Protein AF-0000000083865603 (afdb_homodimer)

Nearest PDB structures (foldseek):
  3p1j-assembly1_D  TM=8.565E-01  e=4.456E-15  Homo sapiens
  3p1j-assembly1_A  TM=8.647E-01  e=1.816E-14  Homo sapiens
  3zjc-assembly3_E  TM=8.086E-01  e=8.485E-15  Homo sapiens
  2xtp-assembly1_A  TM=7.903E-01  e=6.713E-15  Homo sapiens
  2xto-assembly2_B  TM=8.150E-01  e=1.137E-14  Homo sapiens

Structure (mmCIF, N/CA/C/O backbone):
data_AF-0000000083865603-model_v1
#
loop_
_entity.id
_entity.type
_entity.pdbx_description
1 polymer 'AIG1-type G domain-containing protein'
#
loop_
_atom_site.group_PDB
_atom_site.id
_atom_site.type_symbol
_atom_site.label_atom_id
_atom_site.label_alt_id
_atom_site.label_comp_id
_atom_site.label_asym_id
_atom_site.label_entity_id
_atom_site.label_seq_id
_atom_site.pdbx_PDB_ins_code
_atom_site.Cartn_x
_atom_site.Cartn_y
_atom_site.Cartn_z
_atom_site.occupancy
_atom_site.B_iso_or_equiv
_atom_site.auth_seq_id
_atom_site.auth_comp_id
_atom_site.auth_asym_id
_atom_site.auth_atom_id
_atom_site.pdbx_PDB_model_num
ATOM 1 N N . MET A 1 1 ? -3.162 -30.891 -58.562 1 33.69 1 MET A N 1
ATOM 2 C CA . MET A 1 1 ? -2.223 -29.781 -58.625 1 33.69 1 MET A CA 1
ATOM 3 C C . MET A 1 1 ? -2.314 -28.922 -57.375 1 33.69 1 MET A C 1
ATOM 5 O O . MET A 1 1 ? -1.356 -28.234 -57.031 1 33.69 1 MET A O 1
ATOM 9 N N . LEU A 1 2 ? -3.521 -29.047 -56.719 1 45.06 2 LEU A N 1
ATOM 10 C CA . LEU A 1 2 ? -3.76 -28.141 -55.594 1 45.06 2 LEU A CA 1
ATOM 11 C C . LEU A 1 2 ? -3.08 -28.672 -54.344 1 45.06 2 LEU A C 1
ATOM 13 O O . LEU A 1 2 ? -2.811 -27.906 -53.406 1 45.06 2 LEU A O 1
ATOM 17 N N . THR A 1 3 ? -2.799 -29.984 -54.281 1 49.28 3 THR A N 1
ATOM 18 C CA . THR A 1 3 ? -2.229 -30.578 -53.062 1 49.28 3 THR A CA 1
ATOM 19 C C . THR A 1 3 ? -0.75 -30.219 -52.938 1 49.28 3 THR A C 1
ATOM 21 O O . THR A 1 3 ? -0.212 -30.172 -51.844 1 49.28 3 THR A O 1
ATOM 24 N N . LEU A 1 4 ? -0.06 -30.016 -54.094 1 46.91 4 LEU A N 1
ATOM 25 C CA . LEU A 1 4 ? 1.381 -29.781 -54.062 1 46.91 4 LEU A CA 1
ATOM 26 C C . LEU A 1 4 ? 1.694 -28.344 -53.625 1 46.91 4 LEU A C 1
ATOM 28 O O . LEU A 1 4 ? 2.785 -28.078 -53.125 1 46.91 4 LEU A O 1
ATOM 32 N N . LEU A 1 5 ? 0.706 -27.453 -53.875 1 44.88 5 LEU A N 1
ATOM 33 C CA . LEU A 1 5 ? 0.995 -26.062 -53.531 1 44.88 5 LEU A CA 1
ATOM 34 C C . LEU A 1 5 ? 0.966 -25.859 -52.031 1 44.88 5 LEU A C 1
ATOM 36 O O . LEU A 1 5 ? 1.628 -24.953 -51.5 1 44.88 5 LEU A O 1
ATOM 40 N N . CYS A 1 6 ? 0.167 -26.828 -51.375 1 48.22 6 CYS A N 1
ATOM 41 C CA . CYS A 1 6 ? -0.033 -26.578 -49.969 1 48.22 6 CYS A CA 1
ATOM 42 C C . CYS A 1 6 ? 1.195 -27 -49.15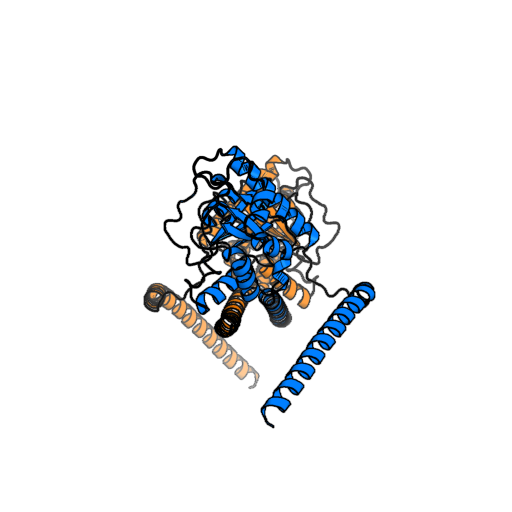6 1 48.22 6 CYS A C 1
ATOM 44 O O . CYS A 1 6 ? 1.449 -26.453 -48.094 1 48.22 6 CYS A O 1
ATOM 46 N N . MET A 1 7 ? 2.064 -27.891 -49.719 1 47.41 7 MET A N 1
ATOM 47 C CA . MET A 1 7 ? 3.217 -28.359 -48.969 1 47.41 7 MET A CA 1
ATOM 48 C C . MET A 1 7 ? 4.352 -27.344 -49.031 1 47.41 7 MET A C 1
ATOM 50 O O . MET A 1 7 ? 5.176 -27.281 -48.094 1 47.41 7 MET A O 1
ATOM 54 N N . SER A 1 8 ? 4.41 -26.578 -50.188 1 51.94 8 SER A N 1
ATOM 55 C CA . SER A 1 8 ? 5.516 -25.641 -50.312 1 51.94 8 SER A CA 1
ATOM 56 C C . SER A 1 8 ? 5.312 -24.422 -49.406 1 51.94 8 SER A C 1
ATOM 58 O O . SER A 1 8 ? 6.277 -23.875 -48.875 1 51.94 8 SER A O 1
ATOM 60 N N . CYS A 1 9 ? 4.02 -24.094 -49.156 1 51.34 9 CYS A N 1
ATOM 61 C CA . CYS A 1 9 ? 3.764 -22.938 -48.312 1 51.34 9 CYS A CA 1
ATOM 62 C C . CYS A 1 9 ? 4.051 -23.25 -46.875 1 51.34 9 CYS A C 1
ATOM 64 O O . CYS A 1 9 ? 4.492 -22.375 -46.125 1 51.34 9 CYS A O 1
ATOM 66 N N . VAL A 1 10 ? 3.908 -24.578 -46.5 1 53.44 10 VAL A N 1
ATOM 67 C CA . VAL A 1 10 ? 4.152 -24.969 -45.125 1 53.44 10 VAL A CA 1
ATOM 68 C C . VAL A 1 10 ? 5.656 -24.984 -44.844 1 53.44 10 VAL A C 1
ATOM 70 O O . VAL A 1 10 ? 6.102 -24.547 -43.781 1 53.44 10 VAL A O 1
ATOM 73 N N . SER A 1 11 ? 6.465 -25.328 -45.812 1 55.25 11 SER A N 1
ATOM 74 C CA . SER A 1 11 ? 7.914 -25.344 -45.625 1 55.25 11 SER A CA 1
ATOM 75 C C . SER A 1 11 ? 8.484 -23.938 -45.562 1 55.25 11 SER A C 1
ATOM 77 O O . SER A 1 11 ? 9.398 -23.672 -44.781 1 55.25 11 SER A O 1
ATOM 79 N N . VAL A 1 12 ? 7.895 -22.984 -46.312 1 55.91 12 VAL A N 1
ATOM 80 C CA . VAL A 1 12 ? 8.359 -21.609 -46.25 1 55.91 12 VAL A CA 1
ATOM 81 C C . VAL A 1 12 ? 7.988 -20.984 -44.938 1 55.91 12 VAL A C 1
ATOM 83 O O . VAL A 1 12 ? 8.805 -20.281 -44.312 1 55.91 12 VAL A O 1
ATOM 86 N N . ILE A 1 13 ? 6.812 -21.391 -44.406 1 54.12 13 ILE A N 1
ATOM 87 C CA . ILE A 1 13 ? 6.379 -20.828 -43.125 1 54.12 13 ILE A CA 1
ATOM 88 C C . ILE A 1 13 ? 7.215 -21.438 -42 1 54.12 13 ILE A C 1
ATOM 90 O O . ILE A 1 13 ? 7.648 -20.719 -41.094 1 54.12 13 ILE A O 1
ATOM 94 N N . GLN A 1 14 ? 7.645 -22.641 -42.125 1 53 14 GLN A N 1
ATOM 95 C CA . GLN A 1 14 ? 8.516 -23.266 -41.156 1 53 14 GLN A CA 1
ATOM 96 C C . GLN A 1 14 ? 9.922 -22.688 -41.188 1 53 14 GLN A C 1
ATOM 98 O O . GLN A 1 14 ? 10.539 -22.438 -40.156 1 53 14 GLN A O 1
ATOM 103 N N . SER A 1 15 ? 10.391 -22.359 -42.375 1 56.16 15 SER A N 1
ATOM 104 C CA . SER A 1 15 ? 11.719 -21.75 -42.469 1 56.16 15 SER A CA 1
ATOM 105 C C . SER A 1 15 ? 11.719 -20.328 -41.969 1 56.16 15 SER A C 1
ATOM 107 O O . SER A 1 15 ? 12.688 -19.875 -41.344 1 56.16 15 SER A O 1
ATOM 109 N N . LEU A 1 16 ? 10.594 -19.641 -42.125 1 57.16 16 LEU A N 1
ATOM 110 C CA . LEU A 1 16 ? 10.469 -18.297 -41.562 1 57.16 16 LEU A CA 1
ATOM 111 C C . LEU A 1 16 ? 10.414 -18.344 -40.031 1 57.16 16 LEU A C 1
ATOM 113 O O . LEU A 1 16 ? 11.062 -17.531 -39.375 1 57.16 16 LEU A O 1
ATOM 117 N N . PHE A 1 17 ? 9.766 -19.328 -39.469 1 54.47 17 PHE A N 1
ATOM 118 C CA . PHE A 1 17 ? 9.727 -19.438 -38 1 54.47 17 PHE A CA 1
ATOM 119 C C . PHE A 1 17 ? 11.094 -19.844 -37.469 1 54.47 17 PHE A C 1
ATOM 121 O O . PHE A 1 17 ? 11.523 -19.328 -36.438 1 54.47 17 PHE A O 1
ATOM 128 N N . LYS A 1 18 ? 11.836 -20.688 -38.156 1 59.06 18 LYS A N 1
ATOM 129 C CA . LYS A 1 18 ? 13.195 -21.047 -37.75 1 59.06 18 LYS A CA 1
ATOM 130 C C . LYS A 1 18 ? 14.133 -19.844 -37.844 1 59.06 18 LYS A C 1
ATOM 132 O O . LYS A 1 18 ? 14.961 -19.609 -36.969 1 59.06 18 LYS A O 1
ATOM 137 N N . TRP A 1 19 ? 13.938 -19.016 -38.875 1 55.22 19 TRP A N 1
ATOM 138 C CA . TRP A 1 19 ? 14.742 -17.797 -39.031 1 55.22 19 TRP A CA 1
ATOM 139 C C . TRP A 1 19 ? 14.383 -16.781 -37.969 1 55.22 19 TRP A C 1
ATOM 141 O O . TRP A 1 19 ? 15.273 -16.188 -37.344 1 55.22 19 TRP A O 1
ATOM 151 N N . LEU A 1 20 ? 13.109 -16.609 -37.625 1 53.97 20 LEU A N 1
ATOM 152 C CA . LEU A 1 20 ? 12.711 -15.703 -36.562 1 53.97 20 LEU A CA 1
ATOM 153 C C . LEU A 1 20 ? 13.219 -16.203 -35.219 1 53.97 20 LEU A C 1
ATOM 155 O O . LEU A 1 20 ? 13.672 -15.406 -34.375 1 53.97 20 LEU A O 1
ATOM 159 N N . SER A 1 21 ? 13.344 -17.484 -35.062 1 51.38 21 SER A N 1
ATOM 160 C CA . SER A 1 21 ? 13.93 -18.062 -33.844 1 51.38 21 SER A CA 1
ATOM 161 C C . SER A 1 21 ? 15.43 -17.828 -33.781 1 51.38 21 SER A C 1
ATOM 163 O O . SER A 1 21 ? 15.984 -17.531 -32.75 1 51.38 21 SER A O 1
ATOM 165 N N . ARG A 1 22 ? 16.125 -17.969 -34.875 1 54.5 22 ARG A N 1
ATOM 166 C CA . ARG A 1 22 ? 17.562 -17.688 -34.906 1 54.5 22 ARG A CA 1
ATOM 167 C C . ARG A 1 22 ? 17.844 -16.203 -34.75 1 54.5 22 ARG A C 1
ATOM 169 O O . ARG A 1 22 ? 18.781 -15.828 -34.031 1 54.5 22 ARG A O 1
ATOM 176 N N . MET A 1 23 ? 17.062 -15.328 -35.344 1 51.97 23 MET A N 1
ATOM 177 C CA . MET A 1 23 ? 17.203 -13.891 -35.125 1 51.97 23 MET A CA 1
ATOM 178 C C . MET A 1 23 ? 16.875 -13.539 -33.688 1 51.97 23 MET A C 1
ATOM 180 O O . MET A 1 23 ? 17.531 -12.695 -33.062 1 51.97 23 MET A O 1
ATOM 184 N N . TRP A 1 24 ? 15.93 -14.273 -33.125 1 48.16 24 TRP A N 1
ATOM 185 C CA . TRP A 1 24 ? 15.586 -14.023 -31.719 1 48.16 24 TRP A CA 1
ATOM 186 C C . TRP A 1 24 ? 16.688 -14.508 -30.797 1 48.16 24 TRP A C 1
ATOM 188 O O . TRP A 1 24 ? 17.047 -13.812 -29.844 1 48.16 24 TRP A O 1
ATOM 198 N N . ARG A 1 25 ? 17.312 -15.594 -31.078 1 51.31 25 ARG A N 1
ATOM 199 C CA . ARG A 1 25 ? 18.516 -16.016 -30.344 1 51.31 25 ARG A CA 1
ATOM 200 C C . ARG A 1 25 ? 19.656 -15.023 -30.547 1 51.31 25 ARG A C 1
ATOM 202 O O . ARG A 1 25 ? 20.406 -14.734 -29.625 1 51.31 25 ARG A O 1
ATOM 209 N N . PHE A 1 26 ? 19.797 -14.516 -31.734 1 50.38 26 PHE A N 1
ATOM 210 C CA . PHE A 1 26 ? 20.828 -13.508 -32 1 50.38 26 PHE A CA 1
ATOM 211 C C . PHE A 1 26 ? 20.516 -12.203 -31.297 1 50.38 26 PHE A C 1
ATOM 213 O O . PHE A 1 26 ? 21.406 -11.578 -30.719 1 50.38 26 PHE A O 1
ATOM 220 N N . ILE A 1 27 ? 19.312 -11.789 -31.266 1 46.94 27 ILE A N 1
ATOM 221 C CA . ILE A 1 27 ? 18.953 -10.578 -30.516 1 46.94 27 ILE A CA 1
ATOM 222 C C . ILE A 1 27 ? 19.156 -10.82 -29.031 1 46.94 27 ILE A C 1
ATOM 224 O O . ILE A 1 27 ? 19.688 -9.961 -28.328 1 46.94 27 ILE A O 1
ATOM 228 N N . ILE A 1 28 ? 18.938 -12.039 -28.594 1 46.06 28 ILE A N 1
ATOM 229 C CA . ILE A 1 28 ? 19.219 -12.375 -27.203 1 46.06 28 ILE A CA 1
ATOM 230 C C . ILE A 1 28 ? 20.734 -12.43 -26.984 1 46.06 28 ILE A C 1
ATOM 232 O O . ILE A 1 28 ? 21.25 -11.914 -25.984 1 46.06 28 ILE A O 1
ATOM 236 N N . ALA A 1 29 ? 21.438 -12.969 -27.859 1 42.88 29 ALA A N 1
ATOM 237 C CA . ALA A 1 29 ? 22.891 -13 -27.734 1 42.88 29 ALA A CA 1
ATOM 238 C C . ALA A 1 29 ? 23.484 -11.594 -27.844 1 42.88 29 ALA A C 1
ATOM 240 O O . ALA A 1 29 ? 24.422 -11.25 -27.125 1 42.88 29 ALA A O 1
ATOM 241 N N . LEU A 1 30 ? 22.984 -10.805 -28.828 1 41.16 30 LEU A N 1
ATOM 242 C CA . LEU A 1 30 ? 23.438 -9.422 -28.906 1 41.16 30 LEU A CA 1
ATOM 243 C C . LEU A 1 30 ? 22.938 -8.617 -27.703 1 41.16 30 LEU A C 1
ATOM 245 O O . LEU A 1 30 ? 23.625 -7.707 -27.234 1 41.16 30 LEU A O 1
ATOM 249 N N . SER A 1 31 ? 21.797 -8.922 -27.25 1 38.19 31 SER A N 1
ATOM 250 C CA . SER A 1 31 ? 21.328 -8.219 -26.047 1 38.19 31 SER A CA 1
ATOM 251 C C . SER A 1 31 ? 22.109 -8.641 -24.812 1 38.19 31 SER A C 1
ATOM 253 O O . SER A 1 31 ? 22.125 -7.926 -23.812 1 38.19 31 SER A O 1
ATOM 255 N N . SER A 1 32 ? 22.797 -9.789 -24.75 1 35.62 32 SER A N 1
ATOM 256 C CA . SER A 1 32 ? 23.688 -10.125 -23.656 1 35.62 32 SER A CA 1
ATOM 257 C C . SER A 1 32 ? 24.922 -9.242 -23.641 1 35.62 32 SER A C 1
ATOM 259 O O . SER A 1 32 ? 25.469 -8.938 -22.578 1 35.62 32 SER A O 1
ATOM 261 N N . LYS A 1 33 ? 25.578 -9.086 -24.875 1 35.12 33 LYS A N 1
ATOM 262 C CA . LYS A 1 33 ? 26.797 -8.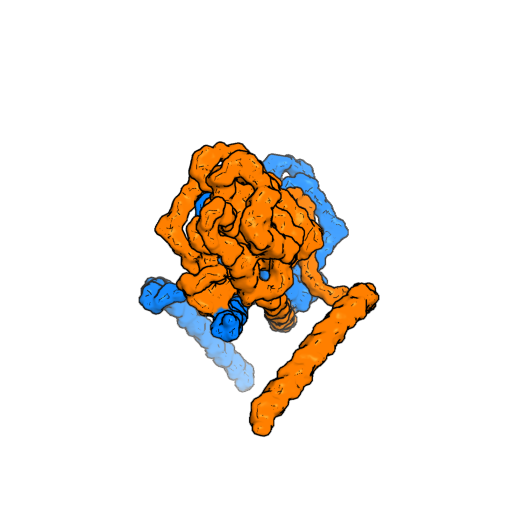273 -24.875 1 35.12 33 LYS A CA 1
ATOM 263 C C . LYS A 1 33 ? 26.469 -6.801 -24.672 1 35.12 33 LYS A C 1
ATOM 265 O O . LYS A 1 33 ? 27.359 -5.996 -24.391 1 35.12 33 LYS A O 1
ATOM 270 N N . CYS A 1 34 ? 25.391 -6.348 -25.281 1 31.69 34 CYS A N 1
ATOM 271 C CA . CYS A 1 34 ? 25.078 -4.934 -25.094 1 31.69 34 CYS A CA 1
ATOM 272 C C . CYS A 1 34 ? 24.312 -4.715 -23.797 1 31.69 34 CYS A C 1
ATOM 274 O O . CYS A 1 34 ? 23.719 -3.652 -23.594 1 31.69 34 CYS A O 1
ATOM 276 N N . LYS A 1 35 ? 24.25 -5.695 -22.984 1 35.56 35 LYS A N 1
ATOM 277 C CA . LYS A 1 35 ? 23.75 -5.492 -21.641 1 35.56 35 LYS A CA 1
ATOM 278 C C . LYS A 1 35 ? 24.578 -4.453 -20.891 1 35.56 35 LYS A C 1
ATOM 280 O O . LYS A 1 35 ? 24.047 -3.734 -20.031 1 35.56 35 LYS A O 1
ATOM 285 N N . TRP A 1 36 ? 25.797 -4.391 -21.297 1 37.72 36 TRP A N 1
ATOM 286 C CA . TRP A 1 36 ? 26.688 -3.367 -20.75 1 37.72 36 TRP A CA 1
ATOM 287 C C . TRP A 1 36 ? 26.328 -1.986 -21.281 1 37.72 36 TRP A C 1
ATOM 289 O O . TRP A 1 36 ? 26.484 -0.983 -20.578 1 37.72 36 TRP A O 1
ATOM 299 N N . LEU A 1 37 ? 25.875 -1.869 -22.609 1 33.97 37 LEU A N 1
ATOM 300 C CA . LEU A 1 37 ? 25.5 -0.581 -23.188 1 33.97 37 LEU A CA 1
ATOM 301 C C . LEU A 1 37 ? 24.203 -0.076 -22.594 1 33.97 37 LEU A C 1
ATOM 303 O O . LEU A 1 37 ? 24.062 1.113 -22.297 1 33.97 37 LEU A O 1
ATOM 307 N N . VAL A 1 38 ? 23.234 -0.899 -22.422 1 33.84 38 VAL A N 1
ATOM 308 C CA . VAL A 1 38 ? 22.047 -0.398 -21.75 1 33.84 38 VAL A CA 1
ATOM 309 C C . VAL A 1 38 ? 22.375 -0.035 -20.297 1 33.84 38 VAL A C 1
ATOM 311 O O . VAL A 1 38 ? 21.875 0.955 -19.766 1 33.84 38 VAL A O 1
ATOM 314 N N . ALA A 1 39 ? 23.312 -0.635 -19.594 1 32.03 39 ALA A N 1
ATOM 315 C CA . ALA A 1 39 ? 23.922 -0.152 -18.359 1 32.03 39 ALA A CA 1
ATOM 316 C C . ALA A 1 39 ? 24.641 1.169 -18.578 1 32.03 39 ALA A C 1
ATOM 318 O O . ALA A 1 39 ? 24.578 2.072 -17.734 1 32.03 39 ALA A O 1
ATOM 319 N N . VAL A 1 40 ? 25.484 1.352 -19.625 1 33.97 40 VAL A N 1
ATOM 320 C CA . VAL A 1 40 ? 26.188 2.59 -19.953 1 33.97 40 VAL A CA 1
ATOM 321 C C . VAL A 1 40 ? 25.188 3.627 -20.453 1 33.97 40 VAL A C 1
ATOM 323 O O . VAL A 1 40 ? 25.266 4.805 -20.094 1 33.97 40 VAL A O 1
ATOM 326 N N . ILE A 1 41 ? 24.297 3.307 -21.375 1 30.95 41 ILE A N 1
ATOM 327 C CA . ILE A 1 41 ? 23.359 4.332 -21.828 1 30.95 41 ILE A CA 1
ATOM 328 C C . ILE A 1 41 ? 22.453 4.746 -20.672 1 30.95 41 ILE A C 1
ATOM 330 O O . ILE A 1 41 ? 22.188 5.934 -20.484 1 30.95 41 ILE A O 1
ATOM 334 N N . LYS A 1 42 ? 21.781 3.836 -19.906 1 31.28 42 LYS A N 1
ATOM 335 C CA . LYS A 1 42 ? 21.141 4.266 -18.672 1 31.28 42 LYS A CA 1
ATOM 336 C C . LYS A 1 42 ? 22.156 4.949 -17.75 1 31.28 42 LYS A C 1
ATOM 338 O O . LYS A 1 42 ? 21.781 5.812 -16.938 1 31.28 42 LYS A O 1
ATOM 343 N N . ALA A 1 43 ? 23.375 4.598 -17.656 1 29.61 43 ALA A N 1
ATOM 344 C CA . ALA A 1 43 ? 24.438 5.375 -17.016 1 29.61 43 ALA A CA 1
ATOM 345 C C . ALA A 1 43 ? 24.562 6.762 -17.641 1 29.61 43 ALA A C 1
ATOM 347 O O . ALA A 1 43 ? 24.844 7.738 -16.953 1 29.61 43 ALA A O 1
ATOM 348 N N . VAL A 1 44 ? 24.844 6.902 -18.969 1 29.84 44 VAL A N 1
ATOM 349 C CA . VAL A 1 44 ? 24.953 8.211 -19.609 1 29.84 44 VAL A CA 1
ATOM 350 C C . VAL A 1 44 ? 23.594 8.883 -19.656 1 29.84 44 VAL A C 1
ATOM 352 O O . VAL A 1 44 ? 23.484 10.109 -19.5 1 29.84 44 VAL A O 1
ATOM 355 N N . THR A 1 45 ? 22.609 8.281 -20.391 1 28.67 45 THR A N 1
ATOM 356 C CA . THR A 1 45 ? 21.359 9.031 -20.328 1 28.67 45 THR A CA 1
ATOM 357 C C . THR A 1 45 ? 20.828 9.07 -18.891 1 28.67 45 THR A C 1
ATOM 359 O O . THR A 1 45 ? 20.859 8.062 -18.188 1 28.67 45 THR A O 1
ATOM 362 N N . GLY A 1 46 ? 20.641 10.312 -18.328 1 25.78 46 GLY A N 1
ATOM 363 C CA . GLY A 1 46 ? 20.531 10.625 -16.906 1 25.78 46 GLY A CA 1
ATOM 364 C C . GLY A 1 46 ? 19.641 9.648 -16.156 1 25.78 46 GLY A C 1
ATOM 365 O O . GLY A 1 46 ? 18.812 8.953 -16.766 1 25.78 46 GLY A O 1
ATOM 366 N N . PRO A 1 47 ? 20.156 8.953 -15.133 1 28.11 47 PRO A N 1
ATOM 367 C CA . PRO A 1 47 ? 19.484 7.938 -14.305 1 28.11 47 PRO A CA 1
ATOM 368 C C . PRO A 1 47 ? 17.984 8.141 -14.227 1 28.11 47 PRO A C 1
ATOM 370 O O . PRO A 1 47 ? 17.516 9.227 -13.867 1 28.11 47 PRO A O 1
ATOM 373 N N . SER A 1 48 ? 17.312 7.895 -15.25 1 24.44 48 SER A N 1
ATOM 374 C CA . SER A 1 48 ? 15.867 8.062 -15.141 1 24.44 48 SER A CA 1
ATOM 375 C C . SER A 1 48 ? 15.383 7.727 -13.734 1 24.44 48 SER A C 1
ATOM 377 O O . SER A 1 48 ? 15.812 6.738 -13.141 1 24.44 48 SER A O 1
ATOM 379 N N . SER A 1 49 ? 14.828 8.75 -13.078 1 24.09 49 SER A N 1
ATOM 380 C CA . SER A 1 49 ? 14.461 8.836 -11.664 1 24.09 49 SER A CA 1
ATOM 381 C C . SER A 1 49 ? 13.602 7.645 -11.25 1 24.09 49 SER A C 1
ATOM 383 O O . SER A 1 49 ? 12.406 7.602 -11.531 1 24.09 49 SER A O 1
ATOM 385 N N . SER A 1 50 ? 13.797 6.504 -11.836 1 27.2 50 SER A N 1
ATOM 386 C CA . SER A 1 50 ? 13.078 5.383 -11.234 1 27.2 50 SER A CA 1
ATOM 387 C C . SER A 1 50 ? 12.82 5.625 -9.75 1 27.2 50 SER A C 1
ATOM 389 O O . SER A 1 50 ? 13.734 5.988 -9.008 1 27.2 50 SER A O 1
ATOM 391 N N . GLY A 1 51 ? 11.719 6.152 -9.57 1 22.62 51 GLY A N 1
ATOM 392 C CA . GLY A 1 51 ? 11.242 6.531 -8.242 1 22.62 51 GLY A CA 1
ATOM 393 C C . GLY A 1 51 ? 11.758 5.625 -7.145 1 22.62 51 GLY A C 1
ATOM 394 O O . GLY A 1 51 ? 11.773 4.402 -7.297 1 22.62 51 GLY A O 1
ATOM 395 N N . ALA A 1 52 ? 12.703 6.082 -6.398 1 24.39 52 ALA A N 1
ATOM 396 C CA . ALA A 1 52 ? 13.477 5.758 -5.203 1 24.39 52 ALA A CA 1
ATOM 397 C C . ALA A 1 52 ? 12.672 4.891 -4.242 1 24.39 52 ALA A C 1
ATOM 399 O O . ALA A 1 52 ? 11.547 5.242 -3.875 1 24.39 52 ALA A O 1
ATOM 400 N N . GLU A 1 53 ? 12.617 3.58 -4.445 1 28.67 53 GLU A N 1
ATOM 401 C CA . GLU A 1 53 ? 12.57 2.928 -3.141 1 28.67 53 GLU A CA 1
ATOM 402 C C . GLU A 1 53 ? 13.234 3.789 -2.072 1 28.67 53 GLU A C 1
ATOM 404 O O . GLU A 1 53 ? 14.469 3.877 -2.014 1 28.67 53 GLU A O 1
ATOM 409 N N . THR A 1 54 ? 12.914 5.055 -2.115 1 26.92 54 THR A N 1
ATOM 410 C CA . THR A 1 54 ? 13.453 5.695 -0.92 1 26.92 54 THR A CA 1
ATOM 411 C C . THR A 1 54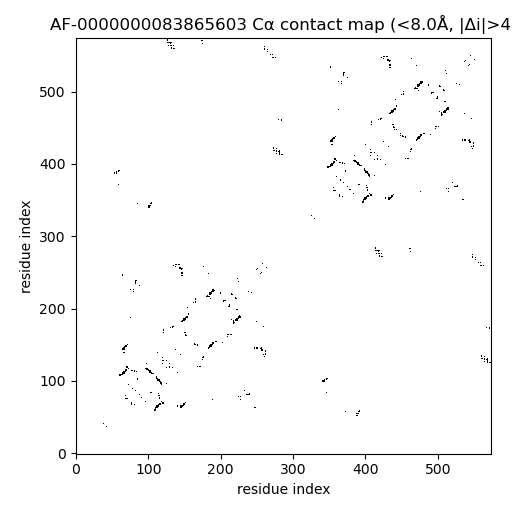 ? 13.734 4.664 0.169 1 26.92 54 THR A C 1
ATOM 413 O O . THR A 1 54 ? 12.828 3.957 0.61 1 26.92 54 THR A O 1
ATOM 416 N N . ALA A 1 55 ? 14.891 4.27 0.141 1 27.38 55 ALA A N 1
ATOM 417 C CA . ALA A 1 55 ? 15.461 3.549 1.275 1 27.38 55 ALA A CA 1
ATOM 418 C C . ALA A 1 55 ? 14.781 3.949 2.58 1 27.38 55 ALA A C 1
ATOM 420 O O . ALA A 1 55 ? 14.93 5.082 3.043 1 27.38 55 ALA A O 1
ATOM 421 N N . LEU A 1 56 ? 13.5 3.633 2.635 1 30.38 56 LEU A N 1
ATOM 422 C CA . LEU A 1 56 ? 13.133 3.617 4.047 1 30.38 56 LEU A CA 1
ATOM 423 C C . LEU A 1 56 ? 14.367 3.451 4.926 1 30.38 56 LEU A C 1
ATOM 425 O O . LEU A 1 56 ? 15.117 2.484 4.773 1 30.38 56 LEU A O 1
ATOM 429 N N . THR A 1 57 ? 15.125 4.422 5.105 1 30.83 57 THR A N 1
ATOM 430 C CA . THR A 1 57 ? 16.188 4.383 6.109 1 30.83 57 THR A CA 1
ATOM 431 C C . THR A 1 57 ? 16.031 3.16 7.012 1 30.83 57 THR A C 1
ATOM 433 O O . THR A 1 57 ? 14.969 2.523 7.023 1 30.83 57 THR A O 1
ATOM 436 N N . SER A 1 58 ? 16.766 3.271 8.273 1 33.78 58 SER A N 1
ATOM 437 C CA . SER A 1 58 ? 17.438 2.361 9.188 1 33.78 58 SER A CA 1
ATOM 438 C C . SER A 1 58 ? 16.469 1.368 9.812 1 33.78 58 SER A C 1
ATOM 440 O O . SER A 1 58 ? 16.859 0.532 10.625 1 33.78 58 SER A O 1
ATOM 442 N N . SER A 1 59 ? 15.117 1.731 10.156 1 39.53 59 SER A N 1
ATOM 443 C CA . SER A 1 59 ? 14.766 0.69 11.117 1 39.53 59 SER A CA 1
ATOM 444 C C . SER A 1 59 ? 14.805 -0.692 10.469 1 39.53 59 SER A C 1
ATOM 446 O O . SER A 1 59 ? 14.727 -0.814 9.242 1 39.53 59 SER A O 1
ATOM 448 N N . ASN A 1 60 ? 15.32 -1.741 11.211 1 46.69 60 ASN A N 1
ATOM 449 C CA . ASN A 1 60 ? 15.539 -3.184 11.227 1 46.69 60 ASN A CA 1
ATOM 450 C C . ASN A 1 60 ? 14.367 -3.934 10.586 1 46.69 60 ASN A C 1
ATOM 452 O O . ASN A 1 60 ? 14.07 -5.062 10.977 1 46.69 60 ASN A O 1
ATOM 456 N N . THR A 1 61 ? 13.508 -3.207 9.883 1 59 61 THR A N 1
ATOM 457 C CA . THR A 1 61 ? 12.43 -4.086 9.453 1 59 61 THR A CA 1
ATOM 458 C C . THR A 1 61 ? 12.812 -4.844 8.18 1 59 61 THR A C 1
ATOM 460 O O . THR A 1 61 ? 13.352 -4.254 7.246 1 59 61 THR A O 1
ATOM 463 N N . LYS A 1 62 ? 12.977 -6.137 8.32 1 74 62 LYS A N 1
ATOM 464 C CA . LYS A 1 62 ? 13.234 -7.059 7.215 1 74 62 LYS A CA 1
ATOM 465 C C . LYS A 1 62 ? 12.281 -6.805 6.055 1 74 62 LYS A C 1
ATOM 467 O O . LYS A 1 62 ? 11.125 -6.438 6.262 1 74 62 LYS A O 1
ATOM 472 N N . PRO A 1 63 ? 12.797 -6.738 4.758 1 82.81 63 PRO A N 1
ATOM 473 C CA . PRO A 1 63 ? 11.938 -6.516 3.592 1 82.81 63 PRO A CA 1
ATOM 474 C C . PRO A 1 63 ? 10.742 -7.461 3.549 1 82.81 63 PRO A C 1
ATOM 476 O O . PRO A 1 63 ? 10.867 -8.633 3.912 1 82.81 63 PRO A O 1
ATOM 479 N N . SER A 1 64 ? 9.688 -6.988 3.154 1 90.5 64 SER A N 1
ATOM 480 C CA . SER A 1 64 ? 8.43 -7.73 3.152 1 90.5 64 SER A CA 1
ATOM 481 C C . SER A 1 64 ? 8.367 -8.711 1.987 1 90.5 64 SER A C 1
ATOM 483 O O . SER A 1 64 ? 9.125 -8.578 1.019 1 90.5 64 SER A O 1
ATOM 485 N N . LEU A 1 65 ? 7.586 -9.789 2.117 1 95.81 65 LEU A N 1
ATOM 486 C CA . LEU A 1 65 ? 7.355 -10.789 1.079 1 95.81 65 LEU A CA 1
ATOM 487 C C . LEU A 1 65 ? 5.898 -10.789 0.64 1 95.81 65 LEU A C 1
ATOM 489 O O . LEU A 1 65 ? 4.992 -10.688 1.473 1 95.81 65 LEU A O 1
ATOM 493 N N . ARG A 1 66 ? 5.66 -10.781 -0.645 1 97.44 66 ARG A N 1
ATOM 494 C CA . ARG A 1 66 ? 4.328 -10.852 -1.239 1 97.44 66 ARG A CA 1
ATOM 495 C C . ARG A 1 66 ? 4.176 -12.109 -2.096 1 97.44 66 ARG A C 1
ATOM 497 O O . ARG A 1 66 ? 4.938 -12.312 -3.041 1 97.44 66 ARG A O 1
ATOM 504 N N . LEU A 1 67 ? 3.117 -12.969 -1.767 1 97.62 67 LEU A N 1
ATOM 505 C CA . LEU A 1 67 ? 2.945 -14.258 -2.432 1 97.62 67 LEU A CA 1
ATOM 506 C C . LEU A 1 67 ? 1.537 -14.391 -3.004 1 97.62 67 LEU A C 1
ATOM 508 O O . LEU A 1 67 ? 0.569 -13.922 -2.396 1 97.62 67 LEU A O 1
ATOM 512 N N . ILE A 1 68 ? 1.41 -14.992 -4.121 1 97.44 68 ILE A N 1
ATOM 513 C CA . ILE A 1 68 ? 0.125 -15.367 -4.703 1 97.44 68 ILE A CA 1
ATOM 514 C C . ILE A 1 68 ? -0.003 -16.891 -4.734 1 97.44 68 ILE A C 1
ATOM 516 O O . ILE A 1 68 ? 0.898 -17.578 -5.211 1 97.44 68 ILE A O 1
ATOM 520 N N . LEU A 1 69 ? -1.071 -17.406 -4.199 1 95 69 LEU A N 1
ATOM 521 C CA . LEU A 1 69 ? -1.33 -18.844 -4.219 1 95 69 LEU A CA 1
ATOM 522 C C . LEU A 1 69 ? -2.178 -19.219 -5.43 1 95 69 LEU A C 1
ATOM 524 O O . LEU A 1 69 ? -3.238 -18.641 -5.656 1 95 69 LEU A O 1
ATOM 528 N N . LEU A 1 70 ? -1.659 -20.125 -6.172 1 93.94 70 LEU A N 1
ATOM 529 C CA . LEU A 1 70 ? -2.385 -20.656 -7.32 1 93.94 70 LEU A CA 1
ATOM 530 C C . LEU A 1 70 ? -2.598 -22.156 -7.176 1 93.94 70 LEU A C 1
ATOM 532 O O . LEU A 1 70 ? -1.763 -22.859 -6.59 1 93.94 70 LEU A O 1
ATOM 536 N N . GLY A 1 71 ? -3.697 -22.625 -7.715 1 87.19 71 GLY A N 1
ATOM 537 C CA . GLY A 1 71 ? -3.977 -24.047 -7.672 1 87.19 71 GLY A CA 1
ATOM 538 C C . GLY A 1 71 ? -5.449 -24.375 -7.832 1 87.19 71 GLY A C 1
ATOM 539 O O . GLY A 1 71 ? -6.297 -23.484 -7.773 1 87.19 71 GLY A O 1
ATOM 540 N N . SER A 1 72 ? -5.719 -25.578 -8 1 77.94 72 SER A N 1
ATOM 541 C CA . SER A 1 72 ? -7.09 -26.047 -8.188 1 77.94 72 SER A CA 1
ATOM 542 C C . SER A 1 72 ? -7.836 -26.125 -6.863 1 77.94 72 SER A C 1
ATOM 544 O O . SER A 1 72 ? -7.215 -26.266 -5.805 1 77.94 72 SER A O 1
ATOM 546 N N . PRO A 1 73 ? -9.195 -26 -6.965 1 72.38 73 PRO A N 1
ATOM 547 C CA . PRO A 1 73 ? -9.961 -26.188 -5.734 1 72.38 73 PRO A CA 1
ATOM 548 C C . PRO A 1 73 ? -9.711 -27.547 -5.082 1 72.38 73 PRO A C 1
ATOM 550 O O . PRO A 1 73 ? -9.586 -28.562 -5.781 1 72.38 73 PRO A O 1
ATOM 553 N N . GLY A 1 74 ? -9.602 -27.578 -3.844 1 72 74 GLY A N 1
ATOM 554 C CA . GLY A 1 74 ? -9.406 -28.828 -3.117 1 72 74 GLY A CA 1
ATOM 555 C C . GLY A 1 74 ? -7.977 -29.328 -3.158 1 72 74 GLY A C 1
ATOM 556 O O . GLY A 1 74 ? -7.672 -30.406 -2.643 1 72 74 GLY A O 1
ATOM 557 N N . GLY A 1 75 ? -7.113 -28.578 -3.826 1 72.5 75 GLY A N 1
ATOM 558 C CA . GLY A 1 75 ? -5.742 -29.031 -3.977 1 72.5 75 GLY A CA 1
ATOM 559 C C . GLY A 1 75 ? -4.875 -28.703 -2.773 1 72.5 75 GLY A C 1
ATOM 560 O O . GLY A 1 75 ? -3.75 -29.203 -2.662 1 72.5 75 GLY A O 1
ATOM 561 N N . GLY A 1 76 ? -5.434 -27.891 -1.834 1 78.88 76 GLY A N 1
ATOM 562 C CA . GLY A 1 76 ? -4.648 -27.578 -0.648 1 78.88 76 GLY A CA 1
ATOM 563 C C . GLY A 1 76 ? -4.223 -26.125 -0.575 1 78.88 76 GLY A C 1
ATOM 564 O O . GLY A 1 76 ? -3.387 -25.75 0.255 1 78.88 76 GLY A O 1
ATOM 565 N N . ARG A 1 77 ? -4.66 -25.297 -1.419 1 83.88 77 ARG A N 1
ATOM 566 C CA . ARG A 1 77 ? -4.312 -23.875 -1.427 1 83.88 77 ARG A CA 1
ATOM 567 C C . ARG A 1 77 ? -4.625 -23.234 -0.082 1 83.88 77 ARG A C 1
ATOM 569 O O . ARG A 1 77 ? -3.797 -22.5 0.469 1 83.88 77 ARG A O 1
ATOM 576 N N . THR A 1 78 ? -5.801 -23.547 0.385 1 79.12 78 THR A N 1
ATOM 577 C CA . THR A 1 78 ? -6.223 -22.953 1.652 1 79.12 78 THR A CA 1
ATOM 578 C C . THR A 1 78 ? -5.367 -23.484 2.803 1 79.12 78 THR A C 1
ATOM 580 O O . THR A 1 78 ? -4.996 -22.734 3.703 1 79.12 78 THR A O 1
ATOM 583 N N . SER A 1 79 ? -5.113 -24.766 2.719 1 80.19 79 SER A N 1
ATOM 584 C CA . SER A 1 79 ? -4.242 -25.359 3.734 1 80.19 79 SER A CA 1
ATOM 585 C C . SER A 1 79 ? -2.859 -24.703 3.713 1 80.19 79 SER A C 1
ATOM 587 O O . SER A 1 79 ? -2.275 -24.438 4.766 1 80.19 79 SER A O 1
ATOM 589 N N . LEU A 1 80 ? -2.33 -24.516 2.488 1 87 80 LEU A N 1
ATOM 590 C CA . LEU A 1 80 ? -1.039 -23.859 2.352 1 87 80 LEU A CA 1
ATOM 591 C C . LEU A 1 80 ? -1.098 -22.438 2.902 1 87 80 LEU A C 1
ATOM 593 O O . LEU A 1 80 ? -0.168 -21.984 3.578 1 87 80 LEU A O 1
ATOM 597 N N . ALA A 1 81 ? -2.164 -21.719 2.617 1 87.31 81 ALA A N 1
ATOM 598 C CA . ALA A 1 81 ? -2.352 -20.359 3.152 1 87.31 81 ALA A CA 1
ATOM 599 C C . ALA A 1 81 ? -2.328 -20.375 4.68 1 87.31 81 ALA A C 1
ATOM 601 O O . ALA A 1 81 ? -1.67 -19.531 5.301 1 87.31 81 ALA A O 1
ATOM 602 N N . ASP A 1 82 ? -2.943 -21.344 5.238 1 83.94 82 ASP A N 1
ATOM 603 C CA . ASP A 1 82 ? -2.99 -21.469 6.695 1 83.94 82 ASP A CA 1
ATOM 604 C C . ASP A 1 82 ? -1.603 -21.75 7.266 1 83.94 82 ASP A C 1
ATOM 606 O O . ASP A 1 82 ? -1.236 -21.219 8.312 1 83.94 82 ASP A O 1
ATOM 610 N N . THR A 1 83 ? -0.957 -22.609 6.59 1 83.81 83 THR A N 1
ATOM 611 C CA . THR A 1 83 ? 0.405 -22.922 7.008 1 83.81 83 THR A CA 1
ATOM 612 C C . THR A 1 83 ? 1.282 -21.672 6.988 1 83.81 83 THR A C 1
ATOM 614 O O . THR A 1 83 ? 2.027 -21.422 7.934 1 83.81 83 THR A O 1
ATOM 617 N N . LEU A 1 84 ? 1.194 -20.906 5.969 1 88.44 84 LEU A N 1
ATOM 618 C CA . LEU A 1 84 ? 1.999 -19.688 5.82 1 88.44 84 LEU A CA 1
ATOM 619 C C . LEU A 1 84 ? 1.62 -18.656 6.871 1 88.44 84 LEU A C 1
ATOM 621 O O . LEU A 1 84 ? 2.469 -17.891 7.32 1 88.44 84 LEU A O 1
ATOM 625 N N . MET A 1 85 ? 0.352 -18.672 7.273 1 86.88 85 MET A N 1
ATOM 626 C CA . MET A 1 85 ? -0.135 -17.734 8.281 1 86.88 85 MET A CA 1
ATOM 627 C C . MET A 1 85 ? 0.209 -18.203 9.688 1 86.88 85 MET A C 1
ATOM 629 O O . MET A 1 85 ? 0.117 -17.438 10.648 1 86.88 85 MET A O 1
ATOM 633 N N . GLY A 1 86 ? 0.584 -19.391 9.781 1 80.88 86 GLY A N 1
ATOM 634 C CA . GLY A 1 86 ? 0.899 -19.953 11.078 1 80.88 86 GLY A CA 1
ATOM 635 C C . GLY A 1 86 ? -0.328 -20.438 11.836 1 80.88 86 GLY A C 1
ATOM 636 O O . GLY A 1 86 ? -0.308 -20.516 13.062 1 80.88 86 GLY A O 1
ATOM 637 N N . ASN A 1 87 ? -1.387 -20.438 11.078 1 72.75 87 ASN A N 1
ATOM 638 C CA . ASN A 1 87 ? -2.613 -20.922 11.695 1 72.75 87 ASN A CA 1
ATOM 639 C C . ASN A 1 87 ? -2.588 -22.438 11.883 1 72.75 87 ASN A C 1
ATOM 641 O O . ASN A 1 87 ? -2.238 -23.172 10.953 1 72.75 87 ASN A O 1
ATOM 645 N N . SER A 1 88 ? -2.625 -22.828 13.102 1 62.91 88 SER A N 1
ATOM 646 C CA . SER A 1 88 ? -2.609 -24.266 13.383 1 62.91 88 SER A CA 1
ATOM 647 C C . SER A 1 88 ? -3.912 -24.922 12.945 1 62.91 88 SER A C 1
ATOM 649 O O . SER A 1 88 ? -3.922 -26.094 12.57 1 62.91 88 SER A O 1
ATOM 651 N N . GLU A 1 89 ? -5.02 -24.156 13.117 1 59.09 89 GLU A N 1
ATOM 652 C CA . GLU A 1 89 ? -6.293 -24.781 12.773 1 59.09 89 GLU A CA 1
ATOM 653 C C . GLU A 1 89 ? -6.676 -24.484 11.32 1 59.09 89 GLU A C 1
ATOM 655 O O . GLU A 1 89 ? -6.68 -23.328 10.898 1 59.09 89 GLU A O 1
ATOM 660 N N . THR A 1 90 ? -6.289 -25.484 10.523 1 55.69 90 THR A N 1
ATOM 661 C CA . THR A 1 90 ? -6.695 -25.328 9.133 1 55.69 90 THR A CA 1
ATOM 662 C C . THR A 1 90 ? -8.172 -24.969 9.031 1 55.69 90 THR A C 1
ATOM 664 O O . THR A 1 90 ? -9.031 -25.641 9.602 1 55.69 90 THR A O 1
ATOM 667 N N . ARG A 1 91 ? -8.477 -23.688 8.703 1 52.56 91 ARG A N 1
ATOM 668 C CA . ARG A 1 91 ? -9.867 -23.312 8.477 1 52.56 91 ARG A CA 1
ATOM 669 C C . ARG A 1 91 ? -10.469 -24.109 7.328 1 52.56 91 ARG A C 1
ATOM 671 O O . ARG A 1 91 ? -9.852 -24.25 6.27 1 52.56 91 ARG A O 1
ATOM 678 N N . ALA A 1 92 ? -11.125 -25.203 7.664 1 49.09 92 ALA A N 1
ATOM 679 C CA . ALA A 1 92 ? -11.828 -25.891 6.586 1 49.09 92 ALA A CA 1
ATOM 680 C C . ALA A 1 92 ? -12.531 -24.906 5.66 1 49.09 92 ALA A C 1
ATOM 682 O O . ALA A 1 92 ? -13.18 -23.969 6.129 1 49.09 92 ALA A O 1
ATOM 683 N N . SER A 1 93 ? -12.008 -24.719 4.562 1 54.16 93 SER A N 1
ATOM 684 C CA . SER A 1 93 ? -12.641 -23.812 3.611 1 54.16 93 SER A CA 1
ATOM 685 C C . SER A 1 93 ? -14.117 -24.172 3.418 1 54.16 93 SER A C 1
ATOM 687 O O . SER A 1 93 ? -14.461 -25.344 3.213 1 54.16 93 SER A O 1
ATOM 689 N N . MET A 1 94 ? -15.133 -23.469 4.164 1 50.44 94 MET A N 1
ATOM 690 C CA . MET A 1 94 ? -16.562 -23.719 4.047 1 50.44 94 MET A CA 1
ATOM 691 C C . MET A 1 94 ? -17.016 -23.641 2.594 1 50.44 94 MET A C 1
ATOM 693 O O . MET A 1 94 ? -18.188 -23.875 2.289 1 50.44 94 MET A O 1
ATOM 697 N N . GLY A 1 95 ? -16.109 -23.547 1.659 1 58.66 95 GLY A N 1
ATOM 698 C CA . GLY A 1 95 ? -16.562 -23.484 0.277 1 58.66 95 GLY A CA 1
ATOM 699 C C . GLY A 1 95 ? -15.539 -22.828 -0.645 1 58.66 95 GLY A C 1
ATOM 700 O O . GLY A 1 95 ? -14.477 -22.406 -0.199 1 58.66 95 GLY A O 1
ATOM 701 N N . PRO A 1 96 ? -15.812 -23.016 -1.883 1 66.31 96 PRO A N 1
ATOM 702 C CA . PRO A 1 96 ? -14.906 -22.469 -2.895 1 66.31 96 PRO A CA 1
ATOM 703 C C . PRO A 1 96 ? -14.719 -20.953 -2.77 1 66.31 96 PRO A C 1
ATOM 705 O O . PRO A 1 96 ? -15.672 -20.234 -2.467 1 66.31 96 PRO A O 1
ATOM 708 N N . ILE A 1 97 ? -13.508 -20.547 -2.771 1 73.81 97 ILE A N 1
ATOM 709 C CA . ILE A 1 97 ? -13.18 -19.125 -2.756 1 73.81 97 ILE A CA 1
ATOM 710 C C . ILE A 1 97 ? -13.539 -18.5 -4.102 1 73.81 97 ILE A C 1
ATOM 712 O O . ILE A 1 97 ? -13.156 -19.016 -5.156 1 73.81 97 ILE A O 1
ATOM 716 N N . MET A 1 98 ? -14.398 -17.531 -4.141 1 77.56 98 MET A N 1
ATOM 717 C CA . MET A 1 98 ? -14.828 -16.891 -5.379 1 77.56 98 MET A CA 1
ATOM 718 C C . MET A 1 98 ? -14.055 -15.609 -5.629 1 77.56 98 MET A C 1
ATOM 720 O O . MET A 1 98 ? -13.977 -15.133 -6.762 1 77.56 98 MET A O 1
ATOM 724 N N . GLU A 1 99 ? -13.531 -15.109 -4.566 1 86 99 GLU A N 1
ATOM 725 C CA . GLU A 1 99 ? -12.766 -13.867 -4.684 1 86 99 GLU A CA 1
ATOM 726 C C . GLU A 1 99 ? -11.422 -13.977 -3.965 1 86 99 GLU A C 1
ATOM 728 O O . GLU A 1 99 ? -11.312 -14.664 -2.949 1 86 99 GLU A O 1
ATOM 733 N N . SER A 1 100 ? -10.453 -13.328 -4.602 1 89.62 100 SER A N 1
ATOM 734 C CA . SER A 1 100 ? -9.133 -13.344 -3.982 1 89.62 100 SER A CA 1
ATOM 735 C C . SER A 1 100 ? -9.141 -12.633 -2.633 1 89.62 100 SER A C 1
ATOM 737 O O . SER A 1 100 ? -9.836 -11.633 -2.459 1 89.62 100 SER A O 1
ATOM 739 N N . THR A 1 101 ? -8.469 -13.242 -1.712 1 87.38 101 THR A N 1
ATOM 740 C CA . THR A 1 101 ? -8.359 -12.641 -0.385 1 87.38 101 THR A CA 1
ATOM 741 C C . THR A 1 101 ? -6.902 -12.391 -0.021 1 87.38 101 THR A C 1
ATOM 743 O O . THR A 1 101 ? -6.035 -13.227 -0.288 1 87.38 101 THR A O 1
ATOM 746 N N . LYS A 1 102 ? -6.66 -11.18 0.514 1 90.5 102 LYS A N 1
ATOM 747 C CA . LYS A 1 102 ? -5.332 -10.789 0.98 1 90.5 102 LYS A CA 1
ATOM 748 C C . LYS A 1 102 ? -5.18 -11.047 2.477 1 90.5 102 LYS A C 1
ATOM 750 O O . LYS A 1 102 ? -6.016 -10.625 3.273 1 90.5 102 LYS A O 1
ATOM 755 N N . GLN A 1 103 ? -4.191 -11.789 2.85 1 88 103 GLN A N 1
ATOM 756 C CA . GLN A 1 103 ? -3.859 -12.031 4.25 1 88 103 GLN A CA 1
ATOM 757 C C . GLN A 1 103 ? -2.408 -11.656 4.543 1 88 103 GLN A C 1
ATOM 759 O O . GLN A 1 103 ? -1.553 -11.734 3.658 1 88 103 GLN A O 1
ATOM 764 N N . GLY A 1 104 ? -2.201 -11.156 5.754 1 86.75 104 GLY A N 1
ATOM 765 C CA . GLY A 1 104 ? -0.856 -10.766 6.145 1 86.75 104 GLY A CA 1
ATOM 766 C C . GLY A 1 104 ? -0.446 -11.297 7.5 1 86.75 104 GLY A C 1
ATOM 767 O O . GLY A 1 104 ? -1.295 -11.531 8.367 1 86.75 104 GLY A O 1
ATOM 768 N N . THR A 1 105 ? 0.821 -11.578 7.664 1 83.38 105 THR A N 1
ATOM 769 C CA . THR A 1 105 ? 1.41 -11.992 8.93 1 83.38 105 THR A CA 1
ATOM 770 C C . THR A 1 105 ? 2.848 -11.492 9.055 1 83.38 105 THR A C 1
ATOM 772 O O . THR A 1 105 ? 3.365 -10.852 8.133 1 83.38 105 THR A O 1
ATOM 775 N N . VAL A 1 106 ? 3.324 -11.531 10.273 1 82.75 106 VAL A N 1
ATOM 776 C CA . VAL A 1 106 ? 4.727 -11.203 10.492 1 82.75 106 VAL A CA 1
ATOM 777 C C . VAL A 1 106 ? 5.488 -12.438 10.961 1 82.75 106 VAL A C 1
ATOM 779 O O . VAL A 1 106 ? 5.09 -13.094 11.93 1 82.75 106 VAL A O 1
ATOM 782 N N . VAL A 1 107 ? 6.441 -12.812 10.172 1 82.94 107 VAL A N 1
ATOM 783 C CA . VAL A 1 107 ? 7.293 -13.953 10.508 1 82.94 107 VAL A CA 1
ATOM 784 C C . VAL A 1 107 ? 8.719 -13.469 10.75 1 82.94 107 VAL A C 1
ATOM 786 O O . VAL A 1 107 ? 9.367 -12.938 9.844 1 82.94 107 VAL A O 1
ATOM 789 N N . ASP A 1 108 ? 9.219 -13.688 11.945 1 79.44 108 ASP A N 1
ATOM 790 C CA . ASP A 1 108 ? 10.57 -13.266 12.297 1 79.44 108 ASP A CA 1
ATOM 791 C C . ASP A 1 108 ? 10.812 -11.812 11.906 1 79.44 108 ASP A C 1
ATOM 793 O O . ASP A 1 108 ? 11.82 -11.492 11.281 1 79.44 108 ASP A O 1
ATOM 797 N N . GLY A 1 109 ? 9.836 -10.938 12.156 1 75.12 109 GLY A N 1
ATOM 798 C CA . GLY A 1 109 ? 9.984 -9.508 11.922 1 75.12 109 GLY A CA 1
ATOM 799 C C . GLY A 1 109 ? 9.75 -9.109 10.484 1 75.12 109 GLY A C 1
ATOM 800 O O . GLY A 1 109 ? 9.875 -7.938 10.125 1 75.12 109 GLY A O 1
ATOM 801 N N . ARG A 1 110 ? 9.43 -10.125 9.734 1 84.69 110 ARG A N 1
ATOM 802 C CA . ARG A 1 110 ? 9.211 -9.859 8.32 1 84.69 110 ARG A CA 1
ATOM 803 C C . ARG A 1 110 ? 7.727 -9.922 7.973 1 84.69 110 ARG A C 1
ATOM 805 O O . ARG A 1 110 ? 7.047 -10.891 8.312 1 84.69 110 ARG A O 1
ATOM 812 N N . LYS A 1 111 ? 7.285 -8.938 7.289 1 86.19 111 LYS A N 1
ATOM 813 C CA . LYS A 1 111 ? 5.898 -8.938 6.828 1 86.19 111 LYS A CA 1
ATOM 814 C C . LYS A 1 111 ? 5.719 -9.859 5.625 1 86.19 111 LYS A C 1
ATOM 816 O O . LYS A 1 111 ? 6.484 -9.781 4.66 1 86.19 111 LYS A O 1
ATOM 821 N N . VAL A 1 112 ? 4.77 -10.766 5.754 1 91.75 112 VAL A N 1
ATOM 822 C CA . VAL A 1 112 ? 4.445 -11.68 4.668 1 91.75 112 VAL A CA 1
ATOM 823 C C . VAL A 1 112 ? 2.99 -11.492 4.246 1 91.75 112 VAL A C 1
ATOM 825 O O . VAL A 1 112 ? 2.082 -11.586 5.074 1 91.75 112 VAL A O 1
ATOM 828 N N . THR A 1 113 ? 2.828 -11.133 3.014 1 93.75 113 THR A N 1
ATOM 829 C CA . THR A 1 113 ? 1.493 -10.977 2.445 1 93.75 113 THR A CA 1
ATOM 830 C C . THR A 1 113 ? 1.166 -12.148 1.518 1 93.75 113 THR A C 1
ATOM 832 O O . THR A 1 113 ? 1.948 -12.477 0.623 1 93.75 113 THR A O 1
ATOM 835 N N . VAL A 1 114 ? 0.003 -12.789 1.773 1 94.12 114 VAL A N 1
ATOM 836 C CA . VAL A 1 114 ? -0.422 -13.938 0.978 1 94.12 114 VAL A CA 1
ATOM 837 C C . VAL A 1 114 ? -1.776 -13.648 0.336 1 94.12 114 VAL A C 1
ATOM 839 O O . VAL A 1 114 ? -2.723 -13.25 1.02 1 94.12 114 VAL A O 1
ATOM 842 N N . ILE A 1 115 ? -1.804 -13.766 -0.979 1 95.19 115 ILE A N 1
ATOM 843 C CA . ILE A 1 115 ? -3.068 -13.648 -1.695 1 95.19 115 ILE A CA 1
ATOM 844 C C . ILE A 1 115 ? -3.625 -15.031 -2.002 1 95.19 115 ILE A C 1
ATOM 846 O O . ILE A 1 115 ? -3.027 -15.797 -2.77 1 95.19 115 ILE A O 1
ATOM 850 N N . ASP A 1 116 ? -4.707 -15.359 -1.37 1 91 116 ASP A N 1
ATOM 851 C CA . ASP A 1 116 ? -5.438 -16.578 -1.694 1 91 116 ASP A CA 1
ATOM 852 C C . ASP A 1 116 ? -6.387 -16.359 -2.865 1 91 116 ASP A C 1
ATOM 854 O O . ASP A 1 116 ? -7.18 -15.422 -2.859 1 91 116 ASP A O 1
ATOM 858 N N . THR A 1 117 ? -6.273 -17.156 -3.82 1 92.5 117 THR A N 1
ATOM 859 C CA . THR A 1 117 ? -7 -16.922 -5.066 1 92.5 117 THR A CA 1
ATOM 860 C C . THR A 1 117 ? -8.07 -17.984 -5.277 1 92.5 117 THR A C 1
ATOM 862 O O . THR A 1 117 ? -7.977 -19.078 -4.727 1 92.5 117 THR A O 1
ATOM 865 N N . PRO A 1 118 ? -9.172 -17.625 -5.969 1 90.38 118 PRO A N 1
ATOM 866 C CA . PRO A 1 118 ? -10.094 -18.672 -6.41 1 90.38 118 PRO A CA 1
ATOM 867 C C . PRO A 1 118 ? -9.477 -19.609 -7.453 1 90.38 118 PRO A C 1
ATOM 869 O O . PRO A 1 118 ? -8.266 -19.562 -7.68 1 90.38 118 PRO A O 1
ATOM 872 N N . ASP A 1 119 ? -10.273 -20.531 -7.961 1 87.81 119 ASP A N 1
ATOM 873 C CA . ASP A 1 119 ? -9.781 -21.453 -8.977 1 87.81 119 ASP A CA 1
ATOM 874 C C . ASP A 1 119 ? -9.492 -20.734 -10.289 1 87.81 119 ASP A C 1
ATOM 876 O O . ASP A 1 119 ? -10.305 -20.766 -11.219 1 87.81 119 ASP A O 1
ATOM 880 N N . LEU A 1 120 ? -8.352 -20.125 -10.398 1 92.06 120 LEU A N 1
ATOM 881 C CA . LEU A 1 120 ? -7.969 -19.344 -11.578 1 92.06 120 LEU A CA 1
ATOM 882 C C . LEU A 1 120 ? -7.535 -20.266 -12.719 1 92.06 120 LEU A C 1
ATOM 884 O O . LEU A 1 120 ? -7.484 -19.844 -13.875 1 92.06 120 LEU A O 1
ATOM 888 N N . LEU A 1 121 ? -7.184 -21.453 -12.398 1 89.19 121 LEU A N 1
ATOM 889 C CA . LEU A 1 121 ? -6.535 -22.312 -13.383 1 89.19 121 LEU A CA 1
ATOM 890 C C . LEU A 1 121 ? -7.531 -23.281 -14 1 89.19 121 LEU A C 1
ATOM 892 O O . LEU A 1 121 ? -7.234 -23.922 -15.008 1 89.19 121 LEU A O 1
ATOM 896 N N . GLY A 1 122 ? -8.656 -23.359 -13.344 1 79.56 122 GLY A N 1
ATOM 897 C CA . GLY A 1 122 ? -9.68 -24.266 -13.852 1 79.56 122 GLY A CA 1
ATOM 898 C C . GLY A 1 122 ? -10.773 -23.531 -14.617 1 79.56 122 GLY A C 1
ATOM 899 O O . GLY A 1 122 ? -10.75 -22.312 -14.742 1 79.56 122 GLY A O 1
ATOM 900 N N . PRO A 1 123 ? -11.656 -24.25 -15.125 1 76.25 123 PRO A N 1
ATOM 901 C CA . PRO A 1 123 ? -12.742 -23.688 -15.93 1 76.25 123 PRO A CA 1
ATOM 902 C C . PRO A 1 123 ? -13.93 -23.234 -15.078 1 76.25 123 PRO A C 1
ATOM 904 O O . PRO A 1 123 ? -14.867 -22.625 -15.594 1 76.25 123 PRO A O 1
ATOM 907 N N . SER A 1 124 ? -13.906 -23.391 -13.82 1 79.12 124 SER A N 1
ATOM 908 C CA . SER A 1 124 ? -15.078 -23.188 -12.977 1 79.12 124 SER A CA 1
ATOM 909 C C . SER A 1 124 ? -15.484 -21.719 -12.922 1 79.12 124 SER A C 1
ATOM 911 O O . SER A 1 124 ? -16.672 -21.406 -12.906 1 79.12 124 SER A O 1
ATOM 913 N N . LEU A 1 125 ? -14.68 -20.734 -12.961 1 86.06 125 LEU A N 1
ATOM 914 C CA . LEU A 1 125 ? -14.969 -19.328 -12.75 1 86.06 125 LEU A CA 1
ATOM 915 C C . LEU A 1 125 ? -15.414 -18.656 -14.055 1 86.06 125 LEU A C 1
ATOM 917 O O . LEU A 1 125 ? -16.078 -17.625 -14.031 1 86.06 125 LEU A O 1
ATOM 921 N N . GLY A 1 126 ? -15.195 -19.266 -15.203 1 88.44 126 GLY A N 1
ATOM 922 C CA . GLY A 1 126 ? -15.406 -18.578 -16.469 1 88.44 126 GLY A CA 1
ATOM 923 C C . GLY A 1 126 ? -14.273 -17.625 -16.828 1 88.44 126 GLY A C 1
ATOM 924 O O . GLY A 1 126 ? -13.562 -17.141 -15.953 1 88.44 126 GLY A O 1
ATOM 925 N N . ASN A 1 127 ? -14.148 -17.297 -18.078 1 91.94 127 ASN A N 1
ATOM 926 C CA . ASN A 1 127 ? -13.008 -16.547 -18.578 1 91.94 127 ASN A CA 1
ATOM 927 C C . ASN A 1 127 ? -13 -15.117 -18.031 1 91.94 127 ASN A C 1
ATOM 929 O O . ASN A 1 127 ? -11.938 -14.578 -17.703 1 91.94 127 ASN A O 1
ATOM 933 N N . ASN A 1 128 ? -14.172 -14.469 -17.984 1 93.5 128 ASN A N 1
ATOM 934 C CA . ASN A 1 128 ? -14.242 -13.094 -17.5 1 93.5 128 ASN A CA 1
ATOM 935 C C . ASN A 1 128 ? -13.797 -12.984 -16.047 1 93.5 128 ASN A C 1
ATOM 937 O O . ASN A 1 128 ? -12.969 -12.141 -15.703 1 93.5 128 ASN A O 1
ATOM 941 N N . ASN A 1 129 ? -14.328 -13.805 -15.227 1 93.31 129 ASN A N 1
ATOM 942 C CA . ASN A 1 129 ? -13.992 -13.766 -13.805 1 93.31 129 ASN A CA 1
ATOM 943 C C . ASN A 1 129 ? -12.547 -14.203 -13.562 1 93.31 129 ASN A C 1
ATOM 945 O O . ASN A 1 129 ? -11.875 -13.672 -12.68 1 93.31 129 ASN A O 1
ATOM 949 N N . ARG A 1 130 ? -12.07 -15.172 -14.305 1 94 130 ARG A N 1
ATOM 950 C CA . ARG A 1 130 ? -10.68 -15.602 -14.219 1 94 130 ARG A CA 1
ATOM 951 C C . ARG A 1 130 ? -9.734 -14.445 -14.531 1 94 130 ARG A C 1
ATOM 953 O O . ARG A 1 130 ? -8.766 -14.211 -13.797 1 94 130 ARG A O 1
ATOM 960 N N . ALA A 1 131 ? -10.055 -13.781 -15.641 1 95.5 131 ALA A N 1
ATOM 961 C CA . ALA A 1 131 ? -9.234 -12.656 -16.062 1 95.5 131 ALA A CA 1
ATOM 962 C C . ALA A 1 131 ? -9.227 -11.547 -15.016 1 95.5 131 ALA A C 1
ATOM 964 O O . ALA A 1 131 ? -8.172 -11.039 -14.648 1 95.5 131 ALA A O 1
ATOM 965 N N . ARG A 1 132 ? -10.375 -11.273 -14.539 1 95.19 132 ARG A N 1
ATOM 966 C CA . ARG A 1 132 ? -10.508 -10.203 -13.555 1 95.19 132 ARG A CA 1
ATOM 967 C C . ARG A 1 132 ? -9.766 -10.547 -12.266 1 95.19 132 ARG A C 1
ATOM 969 O O . ARG A 1 132 ? -9.023 -9.719 -11.727 1 95.19 132 ARG A O 1
ATOM 976 N N . GLU A 1 133 ? -9.953 -11.672 -11.758 1 95.31 133 GLU A N 1
ATOM 977 C CA . GLU A 1 133 ? -9.336 -12.078 -10.5 1 95.31 133 GLU A CA 1
ATOM 978 C C . GLU A 1 133 ? -7.82 -12.211 -10.648 1 95.31 133 GLU A C 1
ATOM 980 O O . GLU A 1 133 ? -7.07 -11.898 -9.727 1 95.31 133 GLU A O 1
ATOM 985 N N . ALA A 1 134 ? -7.406 -12.719 -11.766 1 96.31 134 ALA A N 1
ATOM 986 C CA . ALA A 1 134 ? -5.969 -12.82 -12.008 1 96.31 134 ALA A CA 1
ATOM 987 C C . ALA A 1 134 ? -5.305 -11.453 -11.914 1 96.31 134 ALA A C 1
ATOM 989 O O . ALA A 1 134 ? -4.289 -11.297 -11.227 1 96.31 134 ALA A O 1
ATOM 990 N N . LEU A 1 135 ? -5.895 -10.5 -12.547 1 97.25 135 LEU A N 1
ATOM 991 C CA . LEU A 1 135 ? -5.32 -9.164 -12.562 1 97.25 135 LEU A CA 1
ATOM 992 C C . LEU A 1 135 ? -5.527 -8.469 -11.219 1 97.25 135 LEU A C 1
ATOM 994 O O . LEU A 1 135 ? -4.676 -7.691 -10.781 1 97.25 135 LEU A O 1
ATOM 998 N N . ARG A 1 136 ? -6.613 -8.734 -10.617 1 96.06 136 ARG A N 1
ATOM 999 C CA . ARG A 1 136 ? -6.871 -8.164 -9.297 1 96.06 136 ARG A CA 1
ATOM 1000 C C . ARG A 1 136 ? -5.832 -8.633 -8.281 1 96.06 136 ARG A C 1
ATOM 1002 O O . ARG A 1 136 ? -5.391 -7.855 -7.434 1 96.06 136 ARG A O 1
ATOM 1009 N N . CYS A 1 137 ? -5.422 -9.867 -8.336 1 96.12 137 CYS A N 1
ATOM 1010 C CA . CYS A 1 137 ? -4.406 -10.367 -7.414 1 96.12 137 CYS A CA 1
ATOM 1011 C C . CYS A 1 137 ? -3.084 -9.633 -7.609 1 96.12 137 CYS A C 1
ATOM 1013 O O . CYS A 1 137 ? -2.34 -9.422 -6.648 1 96.12 137 CYS A O 1
ATOM 1015 N N . LEU A 1 138 ? -2.826 -9.258 -8.844 1 96.56 138 LEU A N 1
ATOM 1016 C CA . LEU A 1 138 ? -1.623 -8.484 -9.117 1 96.56 138 LEU A CA 1
ATOM 1017 C C . LEU A 1 138 ? -1.708 -7.105 -8.469 1 96.56 138 LEU A C 1
ATOM 1019 O O . LEU A 1 138 ? -0.72 -6.609 -7.922 1 96.56 138 LEU A O 1
ATOM 1023 N N . GLN A 1 139 ? -2.84 -6.566 -8.523 1 94.25 139 GLN A N 1
ATOM 1024 C CA . GLN A 1 139 ? -3.029 -5.262 -7.898 1 94.25 139 GLN A CA 1
ATOM 1025 C C . GLN A 1 139 ? -2.863 -5.344 -6.383 1 94.25 139 GLN A C 1
ATOM 1027 O O . GLN A 1 139 ? -2.277 -4.453 -5.766 1 94.25 139 GLN A O 1
ATOM 1032 N N . LEU A 1 140 ? -3.344 -6.398 -5.836 1 93.31 140 LEU A N 1
ATOM 1033 C CA . LEU A 1 140 ? -3.285 -6.582 -4.391 1 93.31 140 LEU A CA 1
ATOM 1034 C C . LEU A 1 140 ? -1.85 -6.797 -3.928 1 93.31 140 LEU A C 1
ATOM 1036 O O . LEU A 1 140 ? -1.541 -6.633 -2.744 1 93.31 140 LEU A O 1
ATOM 1040 N N . THR A 1 141 ? -0.985 -7.168 -4.789 1 95.44 141 THR A N 1
ATOM 1041 C CA . THR A 1 141 ? 0.409 -7.43 -4.449 1 95.44 141 THR A CA 1
ATOM 1042 C C . THR A 1 141 ? 1.319 -6.348 -5.02 1 95.44 141 THR A C 1
ATOM 1044 O O . THR A 1 141 ? 2.518 -6.57 -5.203 1 95.44 141 THR A O 1
ATOM 1047 N N . SER A 1 142 ? 0.768 -5.188 -5.34 1 91.69 142 SER A N 1
ATOM 1048 C CA . SER A 1 142 ? 1.596 -4.102 -5.852 1 91.69 142 SER A CA 1
ATOM 1049 C C . SER A 1 142 ? 2.762 -3.807 -4.914 1 91.69 142 SER A C 1
ATOM 1051 O O . SER A 1 142 ? 2.586 -3.756 -3.693 1 91.69 142 SER A O 1
ATOM 1053 N N . PRO A 1 143 ? 3.934 -3.51 -5.477 1 91.88 143 PRO A N 1
ATOM 1054 C CA . PRO A 1 143 ? 4.285 -3.309 -6.883 1 91.88 143 PRO A CA 1
ATOM 1055 C C . PRO A 1 143 ? 4.383 -4.621 -7.66 1 91.88 143 PRO A C 1
ATOM 1057 O O . PRO A 1 143 ? 4.461 -4.605 -8.891 1 91.88 143 PRO A O 1
ATOM 1060 N N . GLY A 1 144 ? 4.398 -5.77 -6.93 1 96.25 144 GLY A N 1
ATOM 1061 C CA . GLY A 1 144 ? 4.383 -7.082 -7.555 1 96.25 144 GLY A CA 1
ATOM 1062 C C . GLY A 1 144 ? 4.68 -8.211 -6.59 1 96.25 144 GLY A C 1
ATOM 1063 O O . GLY A 1 144 ? 5.293 -7.988 -5.539 1 96.25 144 GLY A O 1
ATOM 1064 N N . PRO A 1 145 ? 4.234 -9.359 -6.938 1 97.81 145 PRO A N 1
ATOM 1065 C CA . PRO A 1 145 ? 4.551 -10.508 -6.082 1 97.81 145 PRO A CA 1
ATOM 1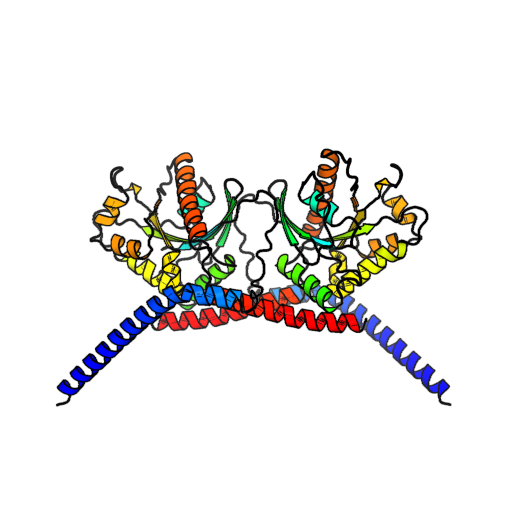066 C C . PRO A 1 145 ? 6 -10.961 -6.219 1 97.81 145 PRO A C 1
ATOM 1068 O O . PRO A 1 145 ? 6.625 -10.742 -7.262 1 97.81 145 PRO A O 1
ATOM 1071 N N . HIS A 1 146 ? 6.461 -11.492 -5.113 1 97.88 146 HIS A N 1
ATOM 1072 C CA . HIS A 1 146 ? 7.812 -12.047 -5.129 1 97.88 146 HIS A CA 1
ATOM 1073 C C . HIS A 1 146 ? 7.812 -13.484 -5.633 1 97.88 146 HIS A C 1
ATOM 1075 O O . HIS A 1 146 ? 8.828 -13.969 -6.141 1 97.88 146 HIS A O 1
ATOM 1081 N N . ALA A 1 147 ? 6.695 -14.172 -5.441 1 97.06 147 ALA A N 1
ATOM 1082 C CA . ALA A 1 147 ? 6.605 -15.555 -5.902 1 97.06 147 ALA A CA 1
ATOM 1083 C C . ALA A 1 147 ? 5.152 -15.961 -6.121 1 97.06 147 ALA A C 1
ATOM 1085 O O . ALA A 1 147 ? 4.246 -15.43 -5.477 1 97.06 147 ALA A O 1
ATOM 1086 N N . PHE A 1 148 ? 4.945 -16.859 -7.07 1 96.94 148 PHE A N 1
ATOM 1087 C CA . PHE A 1 148 ? 3.699 -17.594 -7.27 1 96.94 148 PHE A CA 1
ATOM 1088 C C . PHE A 1 148 ? 3.824 -19.031 -6.762 1 96.94 148 PHE A C 1
ATOM 1090 O O . PHE A 1 148 ? 4.586 -19.812 -7.316 1 96.94 148 PHE A O 1
ATOM 1097 N N . LEU A 1 149 ? 3.113 -19.344 -5.684 1 95.75 149 LEU A N 1
ATOM 1098 C CA . LEU A 1 149 ? 3.109 -20.719 -5.199 1 95.75 149 LEU A CA 1
ATOM 1099 C C . LEU A 1 149 ? 2.045 -21.531 -5.914 1 95.75 149 LEU A C 1
ATOM 1101 O O . LEU A 1 149 ? 0.849 -21.328 -5.703 1 95.75 149 LEU A O 1
ATOM 1105 N N . LEU A 1 150 ? 2.506 -22.359 -6.742 1 93 150 LEU A N 1
ATOM 1106 C CA . LEU A 1 150 ? 1.606 -23.219 -7.516 1 93 150 LEU A CA 1
ATOM 1107 C C . LEU A 1 150 ? 1.39 -24.547 -6.816 1 93 150 LEU A C 1
ATOM 1109 O O . LEU A 1 150 ? 2.289 -25.391 -6.785 1 93 150 LEU A O 1
ATOM 1113 N N . VAL A 1 151 ? 0.202 -24.688 -6.328 1 89.56 151 VAL A N 1
ATOM 1114 C CA . VAL A 1 151 ? -0.126 -25.906 -5.578 1 89.56 151 VAL A CA 1
ATOM 1115 C C . VAL A 1 151 ? -0.62 -26.984 -6.535 1 89.56 151 VAL A C 1
ATOM 1117 O O . VAL A 1 151 ? -1.59 -26.781 -7.27 1 89.56 151 VAL A O 1
ATOM 1120 N N . ILE A 1 152 ? 0.127 -28.062 -6.535 1 82.81 152 ILE A N 1
ATOM 1121 C CA . ILE A 1 152 ? -0.187 -29.203 -7.398 1 82.81 152 ILE A CA 1
ATOM 1122 C C . ILE A 1 152 ? -0.37 -30.453 -6.555 1 82.81 152 ILE A C 1
ATOM 1124 O O . ILE A 1 152 ? 0.406 -30.719 -5.633 1 82.81 152 ILE A O 1
ATOM 1128 N N . HIS A 1 153 ? -1.412 -31.172 -6.867 1 77.25 153 HIS A N 1
ATOM 1129 C CA . HIS A 1 153 ? -1.592 -32.469 -6.215 1 77.25 153 HIS A CA 1
ATOM 1130 C C . HIS A 1 153 ? -0.568 -33.5 -6.707 1 77.25 153 HIS A C 1
ATOM 1132 O O . HIS A 1 153 ? -0.407 -33.688 -7.918 1 77.25 153 HIS A O 1
ATOM 1138 N N . ALA A 1 154 ? 0.217 -34.031 -5.738 1 68.69 154 ALA A N 1
ATOM 1139 C CA . ALA A 1 154 ? 1.192 -35.062 -6.105 1 68.69 154 ALA A CA 1
ATOM 1140 C C . ALA A 1 154 ? 0.5 -36.312 -6.641 1 68.69 154 ALA A C 1
ATOM 1142 O O . ALA A 1 154 ? -0.582 -36.656 -6.172 1 68.69 154 ALA A O 1
ATOM 1143 N N . PRO A 1 155 ? 0.958 -36.75 -7.918 1 58.69 155 PRO A N 1
ATOM 1144 C CA . PRO A 1 155 ? 0.346 -37.938 -8.5 1 58.69 155 PRO A CA 1
ATOM 1145 C C . PRO A 1 155 ? 0.365 -39.125 -7.547 1 58.69 155 PRO A C 1
ATOM 1147 O O . PRO A 1 155 ? 1.366 -39.375 -6.863 1 58.69 155 PRO A O 1
ATOM 1150 N N . CYS A 1 156 ? -0.609 -39.469 -6.785 1 51.06 156 CYS A N 1
ATOM 1151 C CA . CYS A 1 156 ? -0.589 -40.781 -6.129 1 51.06 156 CYS A CA 1
ATOM 1152 C C . CYS A 1 156 ? -0.346 -41.906 -7.141 1 51.06 156 CYS A C 1
ATOM 1154 O O . CYS A 1 156 ? -0.505 -41.688 -8.344 1 51.06 156 CYS A O 1
ATOM 1156 N N . SER A 1 157 ? 0.129 -43.25 -6.707 1 44.81 157 SER A N 1
ATOM 1157 C CA . SER A 1 157 ? 0.361 -44.438 -7.504 1 44.81 157 SER A CA 1
ATOM 1158 C C . SER A 1 157 ? -0.499 -44.469 -8.758 1 44.81 157 SER A C 1
ATOM 1160 O O . SER A 1 157 ? -0.033 -44.844 -9.836 1 44.81 157 SER A O 1
ATOM 1162 N N . SER A 1 158 ? -1.726 -45.062 -8.672 1 39.28 158 SER A N 1
ATOM 1163 C CA . SER A 1 158 ? -2.506 -45.594 -9.773 1 39.28 158 SER A CA 1
ATOM 1164 C C . SER A 1 158 ? -2.936 -44.5 -10.742 1 39.28 158 SER A C 1
ATOM 1166 O O . SER A 1 158 ? -3.143 -44.75 -11.93 1 39.28 158 SER A O 1
ATOM 1168 N N . MET A 1 159 ? -3.797 -43.5 -10.352 1 40.41 159 MET A N 1
ATOM 1169 C CA . MET A 1 159 ? -4.699 -42.875 -11.305 1 40.41 159 MET A CA 1
ATOM 1170 C C . MET A 1 159 ? -4.012 -41.719 -12.016 1 40.41 159 MET A C 1
ATOM 1172 O O . MET A 1 159 ? -3.068 -41.125 -11.492 1 40.41 159 MET A O 1
ATOM 1176 N N . GLY A 1 160 ? -4.297 -41.375 -13.391 1 41.62 160 GLY A N 1
ATOM 1177 C CA . GLY A 1 160 ? -4.184 -40.531 -14.57 1 41.62 160 GLY A CA 1
ATOM 1178 C C . GLY A 1 160 ? -3.924 -39.094 -14.25 1 41.62 160 GLY A C 1
ATOM 1179 O O . GLY A 1 160 ? -4.121 -38.219 -15.102 1 41.62 160 GLY A O 1
ATOM 1180 N N . ILE A 1 161 ? -3.898 -38.594 -13.109 1 44.59 161 ILE A N 1
ATOM 1181 C CA . ILE A 1 161 ? -4.156 -37.188 -12.844 1 44.59 161 ILE A CA 1
ATOM 1182 C C . ILE A 1 161 ? -2.951 -36.344 -13.273 1 44.59 161 ILE A C 1
ATOM 1184 O O . ILE A 1 161 ? -2.414 -35.594 -12.477 1 44.59 161 ILE A O 1
ATOM 1188 N N . ASN A 1 162 ? -1.829 -36.969 -13.93 1 48.12 162 ASN A N 1
ATOM 1189 C CA . ASN A 1 162 ? -0.611 -36.25 -14.289 1 48.12 162 ASN A CA 1
ATOM 1190 C C . ASN A 1 162 ? -0.925 -34.906 -14.977 1 48.12 162 ASN A C 1
ATOM 1192 O O . ASN A 1 162 ? -0.019 -34.125 -15.273 1 48.12 162 ASN A O 1
ATOM 1196 N N . HIS A 1 163 ? -1.781 -34.875 -15.93 1 53.72 163 HIS A N 1
ATOM 1197 C CA . HIS A 1 163 ? -2.064 -33.75 -16.844 1 53.72 163 HIS A CA 1
ATOM 1198 C C . HIS A 1 163 ? -2.309 -32.469 -16.078 1 53.72 163 HIS A C 1
ATOM 1200 O O . HIS A 1 163 ? -2.178 -31.375 -16.641 1 53.72 163 HIS A O 1
ATOM 1206 N N . ASN A 1 164 ? -1.959 -32.5 -14.719 1 72.56 164 ASN A N 1
ATOM 1207 C CA . ASN A 1 164 ? -2.51 -31.453 -13.883 1 72.56 164 ASN A CA 1
ATOM 1208 C C . ASN A 1 164 ? -1.502 -30.328 -13.664 1 72.56 164 ASN A C 1
ATOM 1210 O O . ASN A 1 164 ? -1.817 -29.156 -13.883 1 72.56 164 ASN A O 1
ATOM 1214 N N . ALA A 1 165 ? -0.123 -30.797 -13.734 1 76.69 165 ALA A N 1
ATOM 1215 C CA . ALA A 1 165 ? 0.856 -29.75 -13.438 1 76.69 165 ALA A CA 1
ATOM 1216 C C . ALA A 1 165 ? 1.144 -28.906 -14.672 1 76.69 165 ALA A C 1
ATOM 1218 O O . ALA A 1 165 ? 1.223 -27.672 -14.586 1 76.69 165 ALA A O 1
ATOM 1219 N N . ALA A 1 166 ? 1.328 -29.609 -15.828 1 80.12 166 ALA A N 1
ATOM 1220 C CA . ALA A 1 166 ? 1.602 -28.891 -17.078 1 80.12 166 ALA A CA 1
ATOM 1221 C C . ALA A 1 166 ? 0.456 -27.953 -17.438 1 80.12 166 ALA A C 1
ATOM 1223 O O . ALA A 1 166 ? 0.685 -26.828 -17.891 1 80.12 166 ALA A O 1
ATOM 1224 N N . GLN A 1 167 ? -0.692 -28.484 -17.25 1 83.81 167 GLN A N 1
ATOM 1225 C CA . GLN A 1 167 ? -1.861 -27.656 -17.547 1 83.81 167 GLN A CA 1
ATOM 1226 C C . GLN A 1 167 ? -1.945 -26.453 -16.609 1 83.81 167 GLN A C 1
ATOM 1228 O O . GLN A 1 167 ? -2.318 -25.359 -17.016 1 83.81 167 GLN A O 1
ATOM 1233 N N . ALA A 1 168 ? -1.597 -26.719 -15.375 1 87.38 168 ALA A N 1
ATOM 1234 C CA . ALA A 1 168 ? -1.605 -25.625 -14.391 1 87.38 168 ALA A CA 1
ATOM 1235 C C . ALA A 1 168 ? -0.595 -24.547 -14.766 1 87.38 168 ALA A C 1
ATOM 1237 O O . ALA A 1 168 ? -0.899 -23.359 -14.688 1 87.38 168 ALA A O 1
ATOM 1238 N N . ILE A 1 169 ? 0.542 -24.969 -15.133 1 88.06 169 ILE A N 1
ATOM 1239 C CA . ILE A 1 169 ? 1.594 -24.031 -15.523 1 88.06 169 ILE A CA 1
ATOM 1240 C C . ILE A 1 169 ? 1.173 -23.266 -16.781 1 88.06 169 ILE A C 1
ATOM 1242 O O . ILE A 1 169 ? 1.32 -22.047 -16.844 1 88.06 169 ILE A O 1
ATOM 1246 N N . GLN A 1 170 ? 0.633 -23.984 -17.766 1 87.81 170 GLN A N 1
ATOM 1247 C CA . GLN A 1 170 ? 0.185 -23.344 -19 1 87.81 170 GLN A CA 1
ATOM 1248 C C . GLN A 1 170 ? -0.9 -22.312 -18.734 1 87.81 170 GLN A C 1
ATOM 1250 O O . GLN A 1 170 ? -0.878 -21.219 -19.297 1 87.81 170 GLN A O 1
ATOM 1255 N N . SER A 1 171 ? -1.854 -22.719 -17.922 1 91 171 SER A N 1
ATOM 1256 C CA . SER A 1 171 ? -2.912 -21.781 -17.547 1 91 171 SER A CA 1
ATOM 1257 C C . SER A 1 171 ? -2.34 -20.547 -16.875 1 91 171 SER A C 1
ATOM 1259 O O . SER A 1 171 ? -2.812 -19.422 -17.109 1 91 171 SER A O 1
ATOM 1261 N N . THR A 1 172 ? -1.355 -20.719 -16 1 93.38 172 THR A N 1
ATOM 1262 C CA . THR A 1 172 ? -0.699 -19.594 -15.336 1 93.38 172 THR A CA 1
ATOM 1263 C C . THR A 1 172 ? -0.039 -18.672 -16.359 1 93.38 172 THR A C 1
ATOM 1265 O O . THR A 1 172 ? -0.148 -17.438 -16.25 1 93.38 172 THR A O 1
ATOM 1268 N N . LEU A 1 173 ? 0.607 -19.266 -17.359 1 92.94 173 LEU A N 1
ATOM 1269 C CA . LEU A 1 173 ? 1.269 -18.484 -18.391 1 92.94 173 LEU A CA 1
ATOM 1270 C C . LEU A 1 173 ? 0.249 -17.703 -19.219 1 92.94 173 LEU A C 1
ATOM 1272 O O . LEU A 1 173 ? 0.507 -16.562 -19.609 1 92.94 173 LEU A O 1
ATOM 1276 N N . GLU A 1 174 ? -0.866 -18.281 -19.438 1 93.25 174 GLU A N 1
ATOM 1277 C CA . GLU A 1 174 ? -1.925 -17.625 -20.203 1 93.25 174 GLU A CA 1
ATOM 1278 C C . GLU A 1 174 ? -2.48 -16.422 -19.453 1 93.25 174 GLU A C 1
ATOM 1280 O O . GLU A 1 174 ? -2.846 -15.422 -20.078 1 93.25 174 GLU A O 1
ATOM 1285 N N . LEU A 1 175 ? -2.527 -16.516 -18.219 1 95.69 175 LEU A N 1
ATOM 1286 C CA . LEU A 1 175 ? -3.127 -15.461 -17.406 1 95.69 175 LEU A CA 1
ATOM 1287 C C . LEU A 1 175 ? -2.135 -14.328 -17.172 1 95.69 175 LEU A C 1
ATOM 1289 O O . LEU A 1 175 ? -2.508 -13.156 -17.188 1 95.69 175 LEU A O 1
ATOM 1293 N N . PHE A 1 176 ? -0.873 -14.617 -16.906 1 96.69 176 PHE A N 1
ATOM 1294 C CA . PHE A 1 176 ? 0.055 -13.617 -16.391 1 96.69 176 PHE A CA 1
ATOM 1295 C C . PHE A 1 176 ? 1.167 -13.336 -17.391 1 96.69 176 PHE A C 1
ATOM 1297 O O . PHE A 1 176 ? 1.916 -12.375 -17.234 1 96.69 176 PHE A O 1
ATOM 1304 N N . GLY A 1 177 ? 1.275 -14.18 -18.422 1 93.88 177 GLY A N 1
ATOM 1305 C CA . GLY A 1 177 ? 2.348 -14.023 -19.391 1 93.88 177 GLY A CA 1
ATOM 1306 C C . GLY A 1 177 ? 3.508 -14.969 -19.156 1 93.88 177 GLY A C 1
ATOM 1307 O O . GLY A 1 177 ? 3.617 -15.57 -18.094 1 93.88 177 GLY A O 1
ATOM 1308 N N . ASP A 1 178 ? 4.477 -15.023 -20.047 1 92.12 178 ASP A N 1
ATOM 1309 C CA . ASP A 1 178 ? 5.551 -16.016 -20.031 1 92.12 178 ASP A CA 1
ATOM 1310 C C . ASP A 1 178 ? 6.578 -15.688 -18.953 1 92.12 178 ASP A C 1
ATOM 1312 O O . ASP A 1 178 ? 7.203 -16.594 -18.391 1 92.12 178 ASP A O 1
ATOM 1316 N N . GLU A 1 179 ? 6.75 -14.453 -18.641 1 93 179 GLU A N 1
ATOM 1317 C CA . GLU A 1 179 ? 7.777 -14.023 -17.688 1 93 179 GLU A CA 1
ATOM 1318 C C . GLU A 1 179 ? 7.516 -14.57 -16.297 1 93 179 GLU A C 1
ATOM 1320 O O . GLU A 1 179 ? 8.422 -14.641 -15.469 1 93 179 GLU A O 1
ATOM 1325 N N . VAL A 1 180 ? 6.281 -15.016 -16.016 1 95.31 180 VAL A N 1
ATOM 1326 C CA . VAL A 1 180 ? 5.906 -15.453 -14.672 1 95.31 180 VAL A CA 1
ATOM 1327 C C . VAL A 1 180 ? 6.586 -16.781 -14.344 1 95.31 180 VAL A C 1
ATOM 1329 O O . VAL A 1 180 ? 6.719 -17.141 -13.18 1 95.31 180 VAL A O 1
ATOM 1332 N N . MET A 1 181 ? 6.992 -17.484 -15.336 1 92.31 181 MET A N 1
ATOM 1333 C CA . MET A 1 181 ? 7.566 -18.812 -15.195 1 92.31 181 MET A CA 1
ATOM 1334 C C . MET A 1 181 ? 8.711 -18.812 -14.188 1 92.31 181 MET A C 1
ATOM 1336 O O . MET A 1 181 ? 8.859 -19.75 -13.406 1 92.31 181 MET A O 1
ATOM 1340 N N . GLN A 1 182 ? 9.469 -17.75 -14.188 1 92 182 GLN A N 1
ATOM 1341 C CA . GLN A 1 182 ? 10.664 -17.672 -13.352 1 92 182 GLN A CA 1
ATOM 1342 C C . GLN A 1 182 ? 10.297 -17.344 -11.906 1 92 182 GLN A C 1
ATOM 1344 O O . GLN A 1 182 ? 11.156 -17.375 -11.023 1 92 182 GLN A O 1
ATOM 1349 N N . TYR A 1 183 ? 9.086 -17.094 -11.641 1 96.06 183 TYR A N 1
ATOM 1350 C CA . TYR A 1 183 ? 8.656 -16.688 -10.305 1 96.06 183 TYR A CA 1
ATOM 1351 C C . TYR A 1 183 ? 7.758 -17.75 -9.68 1 96.06 183 TYR A C 1
ATOM 1353 O O . TYR A 1 183 ? 7.172 -17.531 -8.617 1 96.06 183 TYR A O 1
ATOM 1361 N N . ILE A 1 184 ? 7.625 -18.922 -10.32 1 95.25 184 ILE A N 1
ATOM 1362 C CA . ILE A 1 184 ? 6.738 -19.984 -9.844 1 95.25 184 ILE A CA 1
ATOM 1363 C C . ILE A 1 184 ? 7.512 -20.938 -8.945 1 95.25 184 ILE A C 1
ATOM 1365 O O . ILE A 1 184 ? 8.617 -21.375 -9.289 1 95.25 184 ILE A O 1
ATOM 1369 N N . ILE A 1 185 ? 7.02 -21.219 -7.797 1 93.31 185 ILE A N 1
ATOM 1370 C CA . ILE A 1 185 ? 7.477 -22.297 -6.922 1 93.31 185 ILE A CA 1
ATOM 1371 C C . ILE A 1 185 ? 6.402 -23.375 -6.824 1 93.31 185 ILE A C 1
ATOM 1373 O O . ILE A 1 185 ? 5.348 -23.156 -6.227 1 93.31 185 ILE A O 1
ATOM 1377 N N . PRO A 1 186 ? 6.641 -24.484 -7.406 1 90.19 186 PRO A N 1
ATOM 1378 C CA . PRO A 1 186 ? 5.656 -25.562 -7.297 1 90.19 186 PRO A CA 1
ATOM 1379 C C . PRO A 1 186 ? 5.602 -26.172 -5.898 1 90.19 186 PRO A C 1
ATOM 1381 O O . PRO A 1 186 ? 6.645 -26.406 -5.281 1 90.19 186 PRO A O 1
ATOM 1384 N N . VAL A 1 187 ? 4.469 -26.297 -5.402 1 89.19 187 VAL A N 1
ATOM 1385 C CA . VAL A 1 187 ? 4.234 -26.922 -4.105 1 89.19 187 VAL A CA 1
ATOM 1386 C C . VAL A 1 187 ? 3.381 -28.172 -4.285 1 89.19 187 VAL A C 1
ATOM 1388 O O . VAL A 1 187 ? 2.254 -28.109 -4.781 1 89.19 187 VAL A O 1
ATOM 1391 N N . LEU A 1 188 ? 3.91 -29.281 -3.881 1 83.25 188 LEU A N 1
ATOM 1392 C CA . LEU A 1 188 ? 3.207 -30.547 -4.02 1 83.25 188 LEU A CA 1
ATOM 1393 C C . LEU A 1 188 ? 2.508 -30.922 -2.719 1 83.25 188 LEU A C 1
ATOM 1395 O O . LEU A 1 188 ? 3.115 -30.875 -1.646 1 83.25 188 LEU A O 1
ATOM 1399 N N . THR A 1 189 ? 1.233 -31.078 -2.891 1 78.75 189 THR A N 1
ATOM 1400 C CA . THR A 1 189 ? 0.46 -31.484 -1.724 1 78.75 189 THR A CA 1
ATOM 1401 C C . THR A 1 189 ? 0.15 -32.969 -1.78 1 78.75 189 THR A C 1
ATOM 1403 O O . THR A 1 189 ? 0.346 -33.625 -2.814 1 78.75 189 THR A O 1
ATOM 1406 N N . HIS A 1 190 ? -0.325 -33.562 -0.59 1 67.44 190 HIS A N 1
ATOM 1407 C CA . HIS A 1 190 ? -0.761 -34.938 -0.401 1 67.44 190 HIS A CA 1
ATOM 1408 C C . HIS A 1 190 ? 0.389 -35.938 -0.623 1 67.44 190 HIS A C 1
ATOM 1410 O O . HIS A 1 190 ? 0.185 -37.031 -1.149 1 67.44 190 HIS A O 1
ATOM 1416 N N . ALA A 1 191 ? 1.519 -35.344 -0.314 1 56.84 191 ALA A N 1
ATOM 1417 C CA . ALA A 1 191 ? 2.656 -36.25 -0.434 1 56.84 191 ALA A CA 1
ATOM 1418 C C . ALA A 1 191 ? 2.602 -37.344 0.633 1 56.84 191 ALA A C 1
ATOM 1420 O O . ALA A 1 191 ? 3.396 -38.281 0.606 1 56.84 191 ALA A O 1
ATOM 1421 N N . ASP A 1 192 ? 1.89 -37.094 1.654 1 53.34 192 ASP A N 1
ATOM 1422 C CA . ASP A 1 192 ? 1.836 -38.031 2.771 1 53.34 192 ASP A CA 1
ATOM 1423 C C . ASP A 1 192 ? 1.439 -39.406 2.297 1 53.34 192 ASP A C 1
ATOM 1425 O O . ASP A 1 192 ? 1.767 -40.406 2.945 1 53.34 192 ASP A O 1
ATOM 1429 N N . ARG A 1 193 ? 0.365 -39.375 1.371 1 53.97 193 ARG A N 1
ATOM 1430 C CA . ARG A 1 193 ? 0.029 -40.75 0.997 1 53.97 193 ARG A CA 1
ATOM 1431 C C . ARG A 1 193 ? 1.233 -41.469 0.392 1 53.97 193 ARG A C 1
ATOM 1433 O O . ARG A 1 193 ? 1.157 -42.656 0.061 1 53.97 193 ARG A O 1
ATOM 1440 N N . LEU A 1 194 ? 2.148 -40.562 0.221 1 50.12 194 LEU A N 1
ATOM 1441 C CA . LEU A 1 194 ? 3.354 -41.188 -0.318 1 50.12 194 LEU A CA 1
ATOM 1442 C C . LEU A 1 194 ? 4.207 -41.781 0.8 1 50.12 194 LEU A C 1
ATOM 1444 O O . LEU A 1 194 ? 4.25 -41.25 1.905 1 50.12 194 LEU A O 1
ATOM 1448 N N . ASP A 1 195 ? 4.242 -42.906 0.905 1 47.34 195 ASP A N 1
ATOM 1449 C CA . ASP A 1 195 ? 5.121 -43.562 1.87 1 47.34 195 ASP A CA 1
ATOM 1450 C C . ASP A 1 195 ? 6.309 -42.656 2.223 1 47.34 195 ASP A C 1
ATOM 1452 O O . ASP A 1 195 ? 6.719 -41.812 1.422 1 47.34 195 ASP A O 1
ATOM 1456 N N . GLN A 1 196 ? 6.578 -42.5 3.49 1 49 196 GLN A N 1
ATOM 1457 C CA . GLN A 1 196 ? 7.699 -41.781 4.09 1 49 196 GLN A CA 1
ATOM 1458 C C . GLN A 1 196 ? 8.875 -41.719 3.125 1 49 196 GLN A C 1
ATOM 1460 O O . GLN A 1 196 ? 9.766 -40.875 3.289 1 49 196 GLN A O 1
ATOM 1465 N N . ARG A 1 197 ? 8.938 -42.719 2.301 1 46.66 197 ARG A N 1
ATOM 1466 C CA . ARG A 1 197 ? 10.164 -42.938 1.532 1 46.66 197 ARG A CA 1
ATOM 1467 C C . ARG A 1 197 ? 10.164 -42.094 0.252 1 46.66 197 ARG A C 1
ATOM 1469 O O . ARG A 1 197 ? 11.156 -42.094 -0.479 1 46.66 197 ARG A O 1
ATOM 1476 N N . TYR A 1 198 ? 9.039 -41.5 -0.05 1 50.53 198 TYR A N 1
ATOM 1477 C CA . TYR A 1 198 ? 9.078 -40.938 -1.393 1 50.53 198 TYR A CA 1
ATOM 1478 C C . TYR A 1 198 ? 9.555 -39.469 -1.357 1 50.53 198 TYR A C 1
ATOM 1480 O O . TYR A 1 198 ? 9 -38.656 -0.629 1 50.53 198 TYR A O 1
ATOM 1488 N N . THR A 1 199 ? 10.828 -39.375 -1.562 1 58.22 199 THR A N 1
ATOM 1489 C CA . THR A 1 199 ? 11.516 -38.094 -1.769 1 58.22 199 THR A CA 1
ATOM 1490 C C . THR A 1 199 ? 10.969 -37.375 -2.998 1 58.22 199 THR A C 1
ATOM 1492 O O . THR A 1 199 ? 10.273 -37.969 -3.82 1 58.22 199 THR A O 1
ATOM 1495 N N . VAL A 1 200 ? 10.906 -36 -3.047 1 63.38 200 VAL A N 1
ATOM 1496 C CA . VAL A 1 200 ? 10.562 -35.156 -4.199 1 63.38 200 VAL A CA 1
ATOM 1497 C C . VAL A 1 200 ? 11.055 -35.844 -5.48 1 63.38 200 VAL A C 1
ATOM 1499 O O . VAL A 1 200 ? 10.344 -35.844 -6.492 1 63.38 200 VAL A O 1
ATOM 1502 N N . ASP A 1 201 ? 12.141 -36.562 -5.348 1 65.56 201 ASP A N 1
ATOM 1503 C CA . ASP A 1 201 ? 12.758 -37.156 -6.531 1 65.56 201 ASP A CA 1
ATOM 1504 C C . ASP A 1 201 ? 11.938 -38.344 -7.035 1 65.56 201 ASP A C 1
ATOM 1506 O O . ASP A 1 201 ? 11.797 -38.531 -8.25 1 65.56 201 ASP A O 1
ATOM 1510 N N . HIS A 1 202 ? 11.414 -39.031 -6.105 1 66.12 202 HIS A N 1
ATOM 1511 C CA . HIS A 1 202 ? 10.617 -40.188 -6.5 1 66.12 202 HIS A CA 1
ATOM 1512 C C . HIS A 1 202 ? 9.305 -39.75 -7.152 1 66.12 202 HIS A C 1
ATOM 1514 O O . HIS A 1 202 ? 8.859 -40.375 -8.125 1 66.12 202 HIS A O 1
ATOM 1520 N N . LEU A 1 203 ? 8.781 -38.719 -6.629 1 65.25 203 LEU A N 1
ATOM 1521 C CA . LEU A 1 203 ? 7.52 -38.219 -7.152 1 65.25 203 LEU A CA 1
ATOM 1522 C C . LEU A 1 203 ? 7.707 -37.625 -8.547 1 65.25 203 LEU A C 1
ATOM 1524 O O . LEU A 1 203 ? 6.828 -37.781 -9.406 1 65.25 203 LEU A O 1
ATOM 1528 N N . LEU A 1 204 ? 8.844 -37.094 -8.766 1 66.25 204 LEU A N 1
ATOM 1529 C CA . LEU A 1 204 ? 9.125 -36.469 -10.055 1 66.25 204 LEU A CA 1
ATOM 1530 C C . LEU A 1 204 ? 9.359 -37.531 -11.125 1 66.25 204 LEU A C 1
ATOM 1532 O O . LEU A 1 204 ? 9.109 -37.281 -12.312 1 66.25 204 LEU A O 1
ATOM 1536 N N . ASP A 1 205 ? 9.773 -38.656 -10.617 1 65.12 205 ASP A N 1
ATOM 1537 C CA . ASP A 1 205 ? 10.094 -39.719 -11.57 1 65.12 205 ASP A CA 1
ATOM 1538 C C . ASP A 1 205 ? 8.859 -40.562 -11.891 1 65.12 205 ASP A C 1
ATOM 1540 O O . ASP A 1 205 ? 8.805 -41.219 -12.93 1 65.12 205 ASP A O 1
ATOM 1544 N N . VAL A 1 206 ? 7.898 -40.5 -10.977 1 58.94 206 VAL A N 1
ATOM 1545 C CA . VAL A 1 206 ? 6.77 -41.438 -11.141 1 58.94 206 VAL A CA 1
ATOM 1546 C C . VAL A 1 206 ? 5.938 -41 -12.352 1 58.94 206 VAL A C 1
ATOM 1548 O O . VAL A 1 206 ? 5.496 -41.875 -13.125 1 58.94 206 VAL A O 1
ATOM 1551 N N . ASP A 1 207 ? 5.59 -39.812 -12.477 1 54.94 207 ASP A N 1
ATOM 1552 C CA . ASP A 1 207 ? 4.578 -39.406 -13.453 1 54.94 207 ASP A CA 1
ATOM 1553 C C . ASP A 1 207 ? 5.191 -39.25 -14.844 1 54.94 207 ASP A C 1
ATOM 1555 O O . ASP A 1 207 ? 4.895 -38.281 -15.562 1 54.94 207 ASP A O 1
ATOM 1559 N N . ALA A 1 208 ? 5.801 -40.344 -15.375 1 54.19 208 ALA A N 1
ATOM 1560 C CA . ALA A 1 208 ? 6.312 -40.406 -16.734 1 54.19 208 ALA A CA 1
ATOM 1561 C C . ALA A 1 208 ? 6.957 -39.062 -17.141 1 54.19 208 ALA A C 1
ATOM 1563 O O . ALA A 1 208 ? 6.93 -38.688 -18.297 1 54.19 208 ALA A O 1
ATOM 1564 N N . GLY A 1 209 ? 7.305 -38.406 -16.25 1 59.41 209 GLY A N 1
ATOM 1565 C CA . GLY A 1 209 ? 8.188 -37.281 -16.531 1 59.41 209 GLY A CA 1
ATOM 1566 C C . GLY A 1 209 ? 7.453 -36 -16.75 1 59.41 209 GLY A C 1
ATOM 1567 O O . GLY A 1 209 ? 8.07 -34.969 -17.016 1 59.41 209 GLY A O 1
ATOM 1568 N N . GLY A 1 210 ? 6.043 -36.094 -16.75 1 66.12 210 GLY A N 1
ATOM 1569 C CA . GLY A 1 210 ? 5.297 -34.875 -17.016 1 66.12 210 GLY A CA 1
ATOM 1570 C C . GLY A 1 210 ? 5.488 -33.812 -15.953 1 66.12 210 GLY A C 1
ATOM 1571 O O . GLY A 1 210 ? 5.758 -32.656 -16.266 1 66.12 210 GLY A O 1
ATOM 1572 N N . LEU A 1 211 ? 5.395 -34.219 -14.75 1 71.81 211 LEU A N 1
ATOM 1573 C CA . LEU A 1 211 ? 5.605 -33.281 -13.641 1 71.81 211 LEU A CA 1
ATOM 1574 C C . LEU A 1 211 ? 7.031 -32.75 -13.641 1 71.81 211 LEU A C 1
ATOM 1576 O O . LEU A 1 211 ? 7.25 -31.547 -13.453 1 71.81 211 LEU A O 1
ATOM 1580 N N . LYS A 1 212 ? 7.934 -33.656 -13.898 1 74.31 212 LYS A N 1
ATOM 1581 C CA . LYS A 1 212 ? 9.344 -33.281 -13.914 1 74.31 212 LYS A CA 1
ATOM 1582 C C . LYS A 1 212 ? 9.617 -32.25 -15 1 74.31 212 LYS A C 1
ATOM 1584 O O . LYS A 1 212 ? 10.328 -31.266 -14.766 1 74.31 212 LYS A O 1
ATOM 1589 N N . ARG A 1 213 ? 9.039 -32.469 -16.109 1 75.06 213 ARG A N 1
ATOM 1590 C CA . ARG A 1 213 ? 9.227 -31.531 -17.219 1 75.06 213 ARG A CA 1
ATOM 1591 C C . ARG A 1 213 ? 8.609 -30.188 -16.906 1 75.06 213 ARG A C 1
ATOM 1593 O O . ARG A 1 213 ? 9.219 -29.141 -17.172 1 75.06 213 ARG A O 1
ATOM 1600 N N . ALA A 1 214 ? 7.488 -30.25 -16.312 1 74.5 214 ALA A N 1
ATOM 1601 C CA . ALA A 1 214 ? 6.773 -29.016 -16 1 74.5 214 ALA A CA 1
ATOM 1602 C C . ALA A 1 214 ? 7.531 -28.188 -14.961 1 74.5 214 ALA A C 1
ATOM 1604 O O . ALA A 1 214 ? 7.719 -26.984 -15.133 1 74.5 214 ALA A O 1
ATOM 1605 N N . VAL A 1 215 ? 8.008 -28.828 -14 1 76.94 215 VAL A N 1
ATOM 1606 C CA . VAL A 1 215 ? 8.672 -28.141 -12.898 1 76.94 215 VAL A CA 1
ATOM 1607 C C . VAL A 1 215 ? 10.055 -27.656 -13.344 1 76.94 215 VAL A C 1
ATOM 1609 O O . VAL A 1 215 ? 10.531 -26.625 -12.898 1 76.94 215 VAL A O 1
ATOM 1612 N N . SER A 1 216 ? 10.633 -28.422 -14.289 1 77.62 216 SER A N 1
ATOM 1613 C CA . SER A 1 216 ? 11.945 -28.031 -14.789 1 77.62 216 SER A CA 1
ATOM 1614 C C . SER A 1 216 ? 11.875 -26.703 -15.547 1 77.62 216 SER A C 1
ATOM 1616 O O . SER A 1 216 ? 12.836 -25.938 -15.57 1 77.62 216 SER A O 1
ATOM 1618 N N . LEU A 1 217 ? 10.695 -26.484 -16.094 1 79 217 LEU A N 1
ATOM 1619 C CA . LEU A 1 217 ? 10.5 -25.234 -16.828 1 79 217 LEU A CA 1
ATOM 1620 C C . LEU A 1 217 ? 10.508 -24.031 -15.875 1 79 217 LEU A C 1
ATOM 1622 O O . LEU A 1 217 ? 10.906 -22.938 -16.25 1 79 217 LEU A O 1
ATOM 1626 N N . CYS A 1 218 ? 10.086 -24.25 -14.656 1 82.94 218 CYS A N 1
ATOM 1627 C CA . CYS A 1 218 ? 10.008 -23.172 -13.68 1 82.94 218 CYS A CA 1
ATOM 1628 C C . CYS A 1 218 ? 11.375 -22.875 -13.07 1 82.94 218 CYS A C 1
ATOM 1630 O O . CYS A 1 218 ? 11.578 -21.828 -12.453 1 82.94 218 CYS A O 1
ATOM 1632 N N . GLY A 1 219 ? 12.336 -23.672 -13.273 1 77.81 219 GLY A N 1
ATOM 1633 C CA . GLY A 1 219 ? 13.68 -23.484 -12.75 1 77.81 219 GLY A CA 1
ATOM 1634 C C . GLY A 1 219 ? 13.773 -23.688 -11.25 1 77.81 219 GLY A C 1
ATOM 1635 O O . GLY A 1 219 ? 14.742 -23.266 -10.625 1 77.81 219 GLY A O 1
ATOM 1636 N N . GLN A 1 220 ? 12.711 -24.172 -10.648 1 78.19 220 GLN A N 1
ATOM 1637 C CA . GLN A 1 220 ? 12.695 -24.375 -9.203 1 78.19 220 GLN A CA 1
ATOM 1638 C C . GLN A 1 220 ? 12.305 -25.812 -8.852 1 78.19 220 GLN A C 1
ATOM 1640 O O . GLN A 1 220 ? 11.531 -26.438 -9.578 1 78.19 220 GLN A O 1
ATOM 1645 N N . ARG A 1 221 ? 12.945 -26.281 -7.809 1 78.5 221 ARG A N 1
ATOM 1646 C CA . ARG A 1 221 ? 12.531 -27.578 -7.27 1 78.5 221 ARG A CA 1
ATOM 1647 C C . ARG A 1 221 ? 11.211 -27.469 -6.523 1 78.5 221 ARG A C 1
ATOM 1649 O O . ARG A 1 221 ? 10.961 -26.469 -5.828 1 78.5 221 ARG A O 1
ATOM 1656 N N . PRO A 1 222 ? 10.391 -28.422 -6.734 1 83.44 222 PRO A N 1
ATOM 1657 C CA . PRO A 1 222 ? 9.125 -28.375 -6.008 1 83.44 222 PRO A CA 1
ATOM 1658 C C . PRO A 1 222 ? 9.305 -28.547 -4.5 1 83.44 222 PRO A C 1
ATOM 1660 O O . PRO A 1 222 ? 10.273 -29.156 -4.055 1 83.44 222 PRO A O 1
ATOM 1663 N N . GLU A 1 223 ? 8.445 -27.859 -3.793 1 83.25 223 GLU A N 1
ATOM 1664 C CA . GLU A 1 223 ? 8.383 -28.016 -2.342 1 83.25 223 GLU A CA 1
ATOM 1665 C C . GLU A 1 223 ? 7.246 -28.953 -1.936 1 83.25 223 GLU A C 1
ATOM 1667 O O . GLU A 1 223 ? 6.148 -28.891 -2.496 1 83.25 223 GLU A O 1
ATOM 1672 N N . LEU A 1 224 ? 7.555 -29.844 -0.957 1 78.44 224 LEU A N 1
ATOM 1673 C CA . LEU A 1 224 ? 6.543 -30.781 -0.484 1 78.44 224 L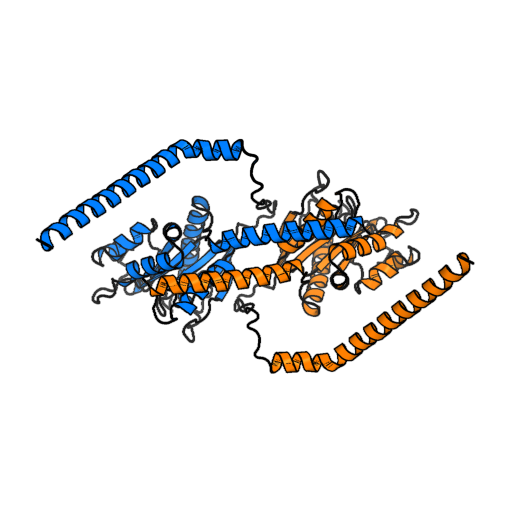EU A CA 1
ATOM 1674 C C . LEU A 1 224 ? 5.805 -30.219 0.727 1 78.44 224 LEU A C 1
ATOM 1676 O O . LEU A 1 224 ? 6.43 -29.703 1.657 1 78.44 224 LEU A O 1
ATOM 1680 N N . LEU A 1 225 ? 4.531 -30.219 0.602 1 76.94 225 LEU A N 1
ATOM 1681 C CA . LEU A 1 225 ? 3.695 -29.766 1.708 1 76.94 225 LEU A CA 1
ATOM 1682 C C . LEU A 1 225 ? 2.912 -30.938 2.307 1 76.94 225 LEU A C 1
ATOM 1684 O O . LEU A 1 225 ? 2.297 -31.719 1.578 1 76.94 225 LEU A O 1
ATOM 1688 N N . ASP A 1 226 ? 3.105 -31.125 3.604 1 70.62 226 ASP A N 1
ATOM 1689 C CA . ASP A 1 226 ? 2.275 -32.062 4.348 1 70.62 226 ASP A CA 1
ATOM 1690 C C . ASP A 1 226 ? 1.036 -31.391 4.918 1 70.62 226 ASP A C 1
ATOM 1692 O O . ASP A 1 226 ? 1.137 -30.594 5.855 1 70.62 226 ASP A O 1
ATOM 1696 N N . ASN A 1 227 ? -0.098 -31.562 4.293 1 65.94 227 ASN A N 1
ATOM 1697 C CA . ASN A 1 227 ? -1.289 -30.844 4.719 1 65.94 227 ASN A CA 1
ATOM 1698 C C . ASN A 1 227 ? -2.225 -31.719 5.535 1 65.94 227 ASN A C 1
ATOM 1700 O O . ASN A 1 227 ? -3.424 -31.453 5.621 1 65.94 227 ASN A O 1
ATOM 1704 N N . ARG A 1 228 ? -1.705 -32.688 6.125 1 67.75 228 ARG A N 1
ATOM 1705 C CA . ARG A 1 228 ? -2.543 -33.531 6.965 1 67.75 228 ARG A CA 1
ATOM 1706 C C . ARG A 1 228 ? -3.004 -32.812 8.211 1 67.75 228 ARG A C 1
ATOM 1708 O O . ARG A 1 228 ? -2.291 -31.938 8.727 1 67.75 228 ARG A O 1
ATOM 1715 N N . ALA A 1 229 ? -4.168 -33 8.508 1 63.38 229 ALA A N 1
ATOM 1716 C CA . ALA A 1 229 ? -4.785 -32.344 9.656 1 63.38 229 ALA A CA 1
ATOM 1717 C C . ALA A 1 229 ? -4.027 -32.688 10.938 1 63.38 229 ALA A C 1
ATOM 1719 O O . ALA A 1 229 ? -4.012 -31.875 11.875 1 63.38 229 ALA A O 1
ATOM 1720 N N . ASP A 1 230 ? -3.395 -33.844 11.031 1 64.69 230 ASP A N 1
ATOM 1721 C CA . ASP A 1 230 ? -2.758 -34.281 12.273 1 64.69 230 ASP A CA 1
ATOM 1722 C C . ASP A 1 230 ? -1.289 -33.875 12.312 1 64.69 230 ASP A C 1
ATOM 1724 O O . ASP A 1 230 ? -0.511 -34.406 13.109 1 64.69 230 ASP A O 1
ATOM 1728 N N . ARG A 1 231 ? -1.017 -32.938 11.602 1 68.81 231 ARG A N 1
ATOM 1729 C CA . ARG A 1 231 ? 0.383 -32.531 11.57 1 68.81 231 ARG A CA 1
ATOM 1730 C C . ARG A 1 231 ? 0.766 -31.781 12.836 1 68.81 231 ARG A C 1
ATOM 1732 O O . ARG A 1 231 ? -0.061 -31.078 13.422 1 68.81 231 ARG A O 1
ATOM 1739 N N . LEU A 1 232 ? 2.023 -32.062 13.289 1 71.5 232 LEU A N 1
ATOM 1740 C CA . LEU A 1 232 ? 2.559 -31.359 14.453 1 71.5 232 LEU A CA 1
ATOM 1741 C C . LEU A 1 232 ? 2.84 -29.906 14.117 1 71.5 232 LEU A C 1
ATOM 1743 O O . LEU A 1 232 ? 3.305 -29.594 13.023 1 71.5 232 LEU A O 1
ATOM 1747 N N . PRO A 1 233 ? 2.51 -29.062 15 1 74.25 233 PRO A N 1
ATOM 1748 C CA . PRO A 1 233 ? 2.773 -27.641 14.805 1 74.25 233 PRO A CA 1
ATOM 1749 C C . PRO A 1 233 ? 4.227 -27.359 14.445 1 74.25 233 PRO A C 1
ATOM 1751 O O . PRO A 1 233 ? 4.504 -26.438 13.656 1 74.25 233 PRO A O 1
ATOM 1754 N N . GLU A 1 234 ? 5.082 -28.109 14.93 1 77.88 234 GLU A N 1
ATOM 1755 C CA . GLU A 1 234 ? 6.5 -27.906 14.656 1 77.88 234 GLU A CA 1
ATOM 1756 C C . GLU A 1 234 ? 6.824 -28.172 13.188 1 77.88 234 GLU A C 1
ATOM 1758 O O . GLU A 1 234 ? 7.621 -27.438 12.578 1 77.88 234 GLU A O 1
ATOM 1763 N N . ALA A 1 235 ? 6.16 -29.234 12.664 1 75.69 235 ALA A N 1
ATOM 1764 C CA . ALA A 1 235 ? 6.379 -29.562 11.258 1 75.69 235 ALA A CA 1
ATOM 1765 C C . ALA A 1 235 ? 5.871 -28.453 10.344 1 75.69 235 ALA A C 1
ATOM 1767 O O . ALA A 1 235 ? 6.492 -28.156 9.328 1 75.69 235 ALA A O 1
ATOM 1768 N N . GLN A 1 236 ? 4.824 -27.828 10.773 1 79.19 236 GLN A N 1
ATOM 1769 C CA . GLN A 1 236 ? 4.266 -26.719 9.992 1 79.19 236 GLN A CA 1
ATOM 1770 C C . GLN A 1 236 ? 5.199 -25.516 9.992 1 79.19 236 GLN A C 1
ATOM 1772 O O . GLN A 1 236 ? 5.371 -24.859 8.969 1 79.19 236 GLN A O 1
ATOM 1777 N N . SER A 1 237 ? 5.789 -25.344 11.156 1 83.38 237 SER A N 1
ATOM 1778 C CA . SER A 1 237 ? 6.707 -24.203 11.289 1 83.38 237 SER A CA 1
ATOM 1779 C C . SER A 1 237 ? 7.941 -24.391 10.414 1 83.38 237 SER A C 1
ATOM 1781 O O . SER A 1 237 ? 8.453 -23.438 9.836 1 83.38 237 SER A O 1
ATOM 1783 N N . VAL A 1 238 ? 8.383 -25.609 10.352 1 83.75 238 VAL A N 1
ATOM 1784 C CA . VAL A 1 238 ? 9.555 -25.922 9.539 1 83.75 238 VAL A CA 1
ATOM 1785 C C . VAL A 1 238 ? 9.227 -25.703 8.062 1 83.75 238 VAL A C 1
ATOM 1787 O O . VAL A 1 238 ? 10 -25.094 7.324 1 83.75 238 VAL A O 1
ATOM 1790 N N . THR A 1 239 ? 8.086 -26.188 7.621 1 82.62 239 THR A N 1
ATOM 1791 C CA . THR A 1 239 ? 7.652 -26.031 6.238 1 82.62 239 THR A CA 1
ATOM 1792 C C . THR A 1 239 ? 7.512 -24.547 5.879 1 82.62 239 THR A C 1
ATOM 1794 O O . THR A 1 239 ? 7.91 -24.125 4.793 1 82.62 239 THR A O 1
ATOM 1797 N N . ARG A 1 240 ? 6.934 -23.812 6.781 1 89.06 240 ARG A N 1
ATOM 1798 C CA . ARG A 1 240 ? 6.75 -22.375 6.582 1 89.06 240 ARG A CA 1
ATOM 1799 C C . ARG A 1 240 ? 8.086 -21.672 6.391 1 89.06 240 ARG A C 1
ATOM 1801 O O . ARG A 1 240 ? 8.258 -20.891 5.449 1 89.06 240 ARG A O 1
ATOM 1808 N N . ARG A 1 241 ? 9.023 -22.016 7.215 1 88 241 ARG A N 1
ATOM 1809 C CA . ARG A 1 241 ? 10.336 -21.391 7.148 1 88 241 ARG A CA 1
ATOM 1810 C C . ARG A 1 241 ? 11.062 -21.766 5.867 1 88 241 ARG A C 1
ATOM 1812 O O . ARG A 1 241 ? 11.719 -20.938 5.242 1 88 241 ARG A O 1
ATOM 1819 N N . GLN A 1 242 ? 10.922 -23.016 5.516 1 87.81 242 GLN A N 1
ATOM 1820 C CA . GLN A 1 242 ? 11.578 -23.484 4.301 1 87.81 242 GLN A CA 1
ATOM 1821 C C . GLN A 1 242 ? 11.008 -22.797 3.064 1 87.81 242 GLN A C 1
ATOM 1823 O O . GLN A 1 242 ? 11.758 -22.344 2.203 1 87.81 242 GLN A O 1
ATOM 1828 N N . LEU A 1 243 ? 9.766 -22.75 2.994 1 91.5 243 LEU A N 1
ATOM 1829 C CA . LEU A 1 243 ? 9.117 -22.125 1.853 1 91.5 243 LEU A CA 1
ATOM 1830 C C . LEU A 1 243 ? 9.461 -20.641 1.775 1 91.5 243 LEU A C 1
ATOM 1832 O O . LEU A 1 243 ? 9.797 -20.125 0.703 1 91.5 243 LEU A O 1
ATOM 1836 N N . LEU A 1 244 ? 9.438 -19.984 2.928 1 94.19 244 LEU A N 1
ATOM 1837 C CA . LEU A 1 244 ? 9.781 -18.562 2.961 1 94.19 244 LEU A CA 1
ATOM 1838 C C . LEU A 1 244 ? 11.25 -18.344 2.609 1 94.19 244 LEU A C 1
ATOM 1840 O O . LEU A 1 244 ? 11.602 -17.344 1.993 1 94.19 244 LEU A O 1
ATOM 1844 N N . GLY A 1 245 ? 12.016 -19.312 3.057 1 93.19 245 GLY A N 1
ATOM 1845 C CA . GLY A 1 245 ? 13.406 -19.25 2.654 1 93.19 245 GLY A CA 1
ATOM 1846 C C . GLY A 1 245 ? 13.594 -19.281 1.148 1 93.19 245 GLY A C 1
ATOM 1847 O O . GLY A 1 245 ? 14.406 -18.531 0.605 1 93.19 245 GLY A O 1
ATOM 1848 N N . ARG A 1 246 ? 12.867 -20.062 0.493 1 93.31 246 ARG A N 1
ATOM 1849 C CA . ARG A 1 246 ? 12.93 -20.156 -0.962 1 93.31 246 ARG A CA 1
ATOM 1850 C C . ARG A 1 246 ? 12.453 -18.875 -1.619 1 93.31 246 ARG A C 1
ATOM 1852 O O . ARG A 1 246 ? 13.031 -18.422 -2.605 1 93.31 246 ARG A O 1
ATOM 1859 N N . VAL A 1 247 ? 11.438 -18.328 -1.116 1 95.62 247 VAL A N 1
ATOM 1860 C CA . VAL A 1 247 ? 10.898 -17.094 -1.656 1 95.62 247 VAL A CA 1
ATOM 1861 C C . VAL A 1 247 ? 11.922 -15.969 -1.479 1 95.62 247 VAL A C 1
ATOM 1863 O O . VAL A 1 247 ? 12.109 -15.141 -2.379 1 95.62 247 VAL A O 1
ATOM 1866 N N . MET A 1 248 ? 12.508 -15.984 -0.35 1 95.19 248 MET A N 1
ATOM 1867 C CA . MET A 1 248 ? 13.531 -14.977 -0.088 1 95.19 248 MET A CA 1
ATOM 1868 C C . MET A 1 248 ? 14.68 -15.094 -1.088 1 95.19 248 MET A C 1
ATOM 1870 O O . MET A 1 248 ? 15.195 -14.078 -1.561 1 95.19 248 MET A O 1
ATOM 1874 N N . GLU A 1 249 ? 15.031 -16.281 -1.358 1 93 249 GLU A N 1
ATOM 1875 C CA . GLU A 1 249 ? 16.078 -16.5 -2.352 1 93 249 GLU A CA 1
ATOM 1876 C C . GLU A 1 249 ? 15.648 -15.992 -3.727 1 93 249 GLU A C 1
ATOM 1878 O O . GLU A 1 249 ? 16.438 -15.359 -4.434 1 93 249 GLU A O 1
ATOM 1883 N N . MET A 1 250 ? 14.484 -16.281 -4.059 1 93.81 250 MET A N 1
ATOM 1884 C CA . MET A 1 250 ? 13.945 -15.812 -5.332 1 93.81 250 MET A CA 1
ATOM 1885 C C . MET A 1 250 ? 13.93 -14.289 -5.383 1 93.81 250 MET A C 1
ATOM 1887 O O . MET A 1 250 ? 14.32 -13.695 -6.387 1 93.81 250 MET A O 1
ATOM 1891 N N . LYS A 1 251 ? 13.477 -13.688 -4.344 1 95.12 251 LYS A N 1
ATOM 1892 C CA . LYS A 1 251 ? 13.445 -12.234 -4.254 1 95.12 251 LYS A CA 1
ATOM 1893 C C . LYS A 1 251 ? 14.836 -11.641 -4.445 1 95.12 251 LYS A C 1
ATOM 1895 O O . LYS A 1 251 ? 15 -10.625 -5.125 1 95.12 251 LYS A O 1
ATOM 1900 N N . LYS A 1 252 ? 15.773 -12.188 -3.783 1 93.5 252 LYS A N 1
ATOM 1901 C CA . LYS A 1 252 ? 17.156 -11.719 -3.885 1 93.5 252 LYS A CA 1
ATOM 1902 C C . LYS A 1 252 ? 17.672 -11.844 -5.312 1 93.5 252 LYS A C 1
ATOM 1904 O O . LYS A 1 252 ? 18.375 -10.961 -5.805 1 93.5 252 LYS A O 1
ATOM 1909 N N . LEU A 1 253 ? 17.281 -12.914 -5.988 1 91 253 LEU A N 1
ATOM 1910 C CA . LEU A 1 253 ? 17.812 -13.219 -7.316 1 91 253 LEU A CA 1
ATOM 1911 C C . LEU A 1 253 ? 17.078 -12.422 -8.391 1 91 253 LEU A C 1
ATOM 1913 O O . LEU A 1 253 ? 17.703 -11.922 -9.328 1 91 253 LEU A O 1
ATOM 1917 N N . ARG A 1 254 ? 15.719 -12.312 -8.305 1 93.06 254 ARG A N 1
ATOM 1918 C CA . ARG A 1 254 ? 14.945 -11.805 -9.43 1 93.06 254 ARG A CA 1
ATOM 1919 C C . ARG A 1 254 ? 14.125 -10.586 -9.023 1 93.06 254 ARG A C 1
ATOM 1921 O O . ARG A 1 254 ? 13.531 -9.922 -9.875 1 93.06 254 ARG A O 1
ATOM 1928 N N . GLY A 1 255 ? 14.102 -10.203 -7.758 1 95.19 255 GLY A N 1
ATOM 1929 C CA . GLY A 1 255 ? 13.227 -9.133 -7.312 1 95.19 255 GLY A CA 1
ATOM 1930 C C . GLY A 1 255 ? 11.758 -9.531 -7.297 1 95.19 255 GLY A C 1
ATOM 1931 O O . GLY A 1 255 ? 11.406 -10.602 -6.793 1 95.19 255 GLY A O 1
ATOM 1932 N N . HIS A 1 256 ? 10.875 -8.688 -7.723 1 96.88 256 HIS A N 1
ATOM 1933 C CA . HIS A 1 256 ? 9.453 -9 -7.781 1 96.88 256 HIS A CA 1
ATOM 1934 C C . HIS A 1 256 ? 8.953 -9.055 -9.219 1 96.88 256 HIS A C 1
ATOM 1936 O O . HIS A 1 256 ? 9.594 -8.5 -10.125 1 96.88 256 HIS A O 1
ATOM 1942 N N . PHE A 1 257 ? 7.957 -9.789 -9.461 1 96.62 257 PHE A N 1
ATOM 1943 C CA . PHE A 1 257 ? 7.32 -9.883 -10.773 1 96.62 257 PHE A CA 1
ATOM 1944 C C . PHE A 1 257 ? 6.555 -8.609 -11.094 1 96.62 257 PHE A C 1
ATOM 1946 O O . PHE A 1 257 ? 5.762 -8.125 -10.289 1 96.62 257 PHE A O 1
ATOM 1953 N N . THR A 1 258 ? 6.852 -7.996 -12.203 1 96.19 258 THR A N 1
ATOM 1954 C CA . THR A 1 258 ? 6.133 -6.801 -12.625 1 96.19 258 THR A CA 1
ATOM 1955 C C . THR A 1 258 ? 5.34 -7.074 -13.906 1 96.19 258 THR A C 1
ATOM 1957 O O . THR A 1 258 ? 5.922 -7.34 -14.953 1 96.19 258 THR A O 1
ATOM 1960 N N . HIS A 1 259 ? 4.086 -7.102 -13.852 1 96.19 259 HIS A N 1
ATOM 1961 C CA . HIS A 1 259 ? 3.176 -7.281 -14.977 1 96.19 259 HIS A CA 1
ATOM 1962 C C . HIS A 1 259 ? 2.91 -5.961 -15.688 1 96.19 259 HIS A C 1
ATOM 1964 O O . HIS A 1 259 ? 3.104 -4.887 -15.109 1 96.19 259 HIS A O 1
ATOM 1970 N N . GLU A 1 260 ? 2.492 -6.031 -16.953 1 95.5 260 GLU A N 1
ATOM 1971 C CA . GLU A 1 260 ? 2.152 -4.855 -17.75 1 95.5 260 GLU A CA 1
ATOM 1972 C C . GLU A 1 260 ? 1.12 -3.988 -17.031 1 95.5 260 GLU A C 1
ATOM 1974 O O . GLU A 1 260 ? 1.177 -2.758 -17.109 1 95.5 260 GLU A O 1
ATOM 1979 N N . LEU A 1 261 ? 0.147 -4.605 -16.406 1 95.38 261 LEU A N 1
ATOM 1980 C CA . LEU A 1 261 ? -0.86 -3.871 -15.656 1 95.38 261 LEU A CA 1
ATOM 1981 C C . LEU A 1 261 ? -0.205 -2.928 -14.648 1 95.38 261 LEU A C 1
ATOM 1983 O O . LEU A 1 261 ? -0.563 -1.75 -14.57 1 95.38 261 LEU A O 1
ATOM 1987 N N . GLN A 1 262 ? 0.738 -3.4 -13.859 1 95.31 262 GLN A N 1
ATOM 1988 C CA . GLN A 1 262 ? 1.418 -2.609 -12.836 1 95.31 262 GLN A CA 1
ATOM 1989 C C . GLN A 1 262 ? 2.258 -1.501 -13.469 1 95.31 262 GLN A C 1
ATOM 1991 O O . GLN A 1 262 ? 2.334 -0.392 -12.938 1 95.31 262 GLN A O 1
ATOM 1996 N N . ARG A 1 263 ? 2.873 -1.772 -14.586 1 94.88 263 ARG A N 1
ATOM 1997 C CA . ARG A 1 263 ? 3.65 -0.764 -15.305 1 94.88 263 ARG A CA 1
ATOM 1998 C C . ARG A 1 263 ? 2.766 0.392 -15.75 1 94.88 263 ARG A C 1
ATOM 2000 O O . ARG A 1 263 ? 3.119 1.559 -15.57 1 94.88 263 ARG A O 1
ATOM 2007 N N . ARG A 1 264 ? 1.675 0.021 -16.328 1 95.25 264 ARG A N 1
ATOM 2008 C CA . ARG A 1 264 ? 0.744 1.041 -16.797 1 95.25 264 ARG A CA 1
ATOM 2009 C C . ARG A 1 264 ? 0.174 1.842 -15.633 1 95.25 264 ARG A C 1
ATOM 2011 O O . ARG A 1 264 ? -0.005 3.057 -15.734 1 95.25 264 ARG A O 1
ATOM 2018 N N . GLU A 1 265 ? -0.189 1.146 -14.594 1 94.75 265 GLU A N 1
ATOM 2019 C CA . GLU A 1 265 ? -0.676 1.832 -13.398 1 94.75 265 GLU A CA 1
ATOM 2020 C C . GLU A 1 265 ? 0.342 2.852 -12.898 1 94.75 265 GLU A C 1
ATOM 2022 O O . GLU A 1 265 ? -0.02 3.977 -12.547 1 94.75 265 GLU A O 1
ATOM 2027 N N . ASP A 1 266 ? 1.601 2.459 -12.82 1 93.62 266 ASP A N 1
ATOM 2028 C CA . ASP A 1 266 ? 2.658 3.354 -12.352 1 93.62 266 ASP A CA 1
ATOM 2029 C C . ASP A 1 266 ? 2.781 4.578 -13.258 1 93.62 266 ASP A C 1
ATOM 2031 O O . ASP A 1 266 ? 2.936 5.699 -12.773 1 93.62 266 ASP A O 1
ATOM 2035 N N . CYS A 1 267 ? 2.752 4.332 -14.523 1 95.12 267 CYS A N 1
ATOM 2036 C CA . CYS A 1 267 ? 2.844 5.422 -15.484 1 95.12 267 CYS A CA 1
ATOM 2037 C C . CYS A 1 267 ? 1.69 6.402 -15.312 1 95.12 267 CYS A C 1
ATOM 2039 O O . CYS A 1 267 ? 1.899 7.617 -15.281 1 95.12 267 CYS A O 1
ATOM 2041 N N . MET A 1 268 ? 0.518 5.875 -15.164 1 94.75 268 MET A N 1
ATOM 2042 C CA . MET A 1 268 ? -0.667 6.711 -15 1 94.75 268 MET A CA 1
ATOM 2043 C C . MET A 1 268 ? -0.588 7.52 -13.711 1 94.75 268 MET A C 1
ATOM 2045 O O . MET A 1 268 ? -0.972 8.688 -13.68 1 94.75 268 MET A O 1
ATOM 2049 N N . ARG A 1 269 ? -0.167 6.887 -12.703 1 93.94 269 ARG A N 1
ATOM 2050 C CA . ARG A 1 269 ? -0.034 7.551 -11.414 1 93.94 269 ARG A CA 1
ATOM 2051 C C . ARG A 1 269 ? 0.953 8.711 -11.492 1 93.94 269 ARG A C 1
ATOM 2053 O O . ARG A 1 269 ? 0.699 9.789 -10.945 1 93.94 269 ARG A O 1
ATOM 2060 N N . GLU A 1 270 ? 2.076 8.484 -12.109 1 94.62 270 GLU A N 1
ATOM 2061 C CA . GLU A 1 270 ? 3.098 9.516 -12.266 1 94.62 270 GLU A CA 1
ATOM 2062 C C . GLU A 1 270 ? 2.582 10.68 -13.094 1 94.62 270 GLU A C 1
ATOM 2064 O O . GLU A 1 270 ? 2.844 11.844 -12.773 1 94.62 270 GLU A O 1
ATOM 2069 N N . GLU A 1 271 ? 1.944 10.312 -14.141 1 95.38 271 GLU A N 1
ATOM 2070 C CA . GLU A 1 271 ? 1.381 11.352 -15 1 95.38 271 GLU A CA 1
ATOM 2071 C C . GLU A 1 271 ? 0.344 12.188 -14.242 1 95.38 271 GLU A C 1
ATOM 2073 O O . GLU A 1 271 ? 0.318 13.414 -14.367 1 95.38 271 GLU A O 1
ATOM 2078 N N . LEU A 1 272 ? -0.51 11.523 -13.547 1 96 272 LEU A N 1
ATOM 2079 C CA . LEU A 1 272 ? -1.522 12.211 -12.758 1 96 272 LEU A CA 1
ATOM 2080 C C . LEU A 1 272 ? -0.875 13.133 -11.727 1 96 272 LEU A C 1
ATOM 2082 O O . LEU A 1 272 ? -1.302 14.281 -11.555 1 96 272 LEU A O 1
ATOM 2086 N N . LEU A 1 273 ? 0.138 12.641 -11.023 1 96.12 273 LEU A N 1
ATOM 2087 C CA . LEU A 1 273 ? 0.859 13.445 -10.039 1 96.12 273 LEU A CA 1
ATOM 2088 C C . LEU A 1 273 ? 1.447 14.688 -10.688 1 96.12 273 LEU A C 1
ATOM 2090 O O . LEU A 1 273 ? 1.345 15.789 -10.141 1 96.12 273 LEU A O 1
ATOM 2094 N N . ALA A 1 274 ? 2.08 14.484 -11.852 1 96.12 274 ALA A N 1
ATOM 2095 C CA . ALA A 1 274 ? 2.689 15.602 -12.57 1 96.12 274 ALA A CA 1
ATOM 2096 C C . ALA A 1 274 ? 1.644 16.656 -12.945 1 96.12 274 ALA A C 1
ATOM 2098 O O . ALA A 1 274 ? 1.851 17.844 -12.742 1 96.12 274 ALA A O 1
ATOM 2099 N N . ASP A 1 275 ? 0.55 16.188 -13.438 1 96.5 275 ASP A N 1
ATOM 2100 C CA . ASP A 1 275 ? -0.515 17.078 -13.867 1 96.5 275 ASP A CA 1
ATOM 2101 C C . ASP A 1 275 ? -1.112 17.844 -12.688 1 96.5 275 ASP A C 1
ATOM 2103 O O . ASP A 1 275 ? -1.263 19.062 -12.742 1 96.5 275 ASP A O 1
ATOM 2107 N N . MET A 1 276 ? -1.436 17.141 -11.656 1 96.56 276 MET A N 1
ATOM 2108 C CA . MET A 1 276 ? -2.102 17.766 -10.516 1 96.56 276 MET A CA 1
ATOM 2109 C C . MET A 1 276 ? -1.138 18.656 -9.75 1 96.56 276 MET A C 1
ATOM 2111 O O . MET A 1 276 ? -1.55 19.672 -9.172 1 96.56 276 MET A O 1
ATOM 2115 N N . SER A 1 277 ? 0.102 18.219 -9.648 1 96.12 277 SER A N 1
ATOM 2116 C CA . SER A 1 277 ? 1.093 19.078 -9.008 1 96.12 277 SER A CA 1
ATOM 2117 C C . SER A 1 277 ? 1.242 20.406 -9.75 1 96.12 277 SER A C 1
ATOM 2119 O O . SER A 1 277 ? 1.38 21.469 -9.125 1 96.12 277 SER A O 1
ATOM 2121 N N . SER A 1 278 ? 1.311 20.375 -11.109 1 95.69 278 SER A N 1
ATOM 2122 C CA . SER A 1 278 ? 1.396 21.594 -11.914 1 95.69 278 SER A CA 1
ATOM 2123 C C . SER A 1 278 ? 0.193 22.5 -11.68 1 95.69 278 SER A C 1
ATOM 2125 O O . SER A 1 278 ? 0.342 23.703 -11.547 1 95.69 278 SER A O 1
ATOM 2127 N N . ALA A 1 279 ? -0.961 21.906 -11.656 1 95.31 279 ALA A N 1
ATOM 2128 C CA . ALA A 1 279 ? -2.18 22.672 -11.398 1 95.31 279 ALA A CA 1
ATOM 2129 C C . ALA A 1 279 ? -2.145 23.297 -10.016 1 95.31 279 ALA A C 1
ATOM 2131 O O . ALA A 1 279 ? -2.521 24.469 -9.852 1 95.31 279 ALA A O 1
ATOM 2132 N N . LEU A 1 280 ? -1.74 22.516 -9.023 1 95.31 280 LEU A N 1
ATOM 2133 C CA . LEU A 1 280 ? -1.647 23.031 -7.66 1 95.31 280 LEU A CA 1
ATOM 2134 C C . LEU A 1 280 ? -0.614 24.156 -7.566 1 95.31 280 LEU A C 1
ATOM 2136 O O . LEU A 1 280 ? -0.834 25.156 -6.879 1 95.31 280 LEU A O 1
ATOM 2140 N N . ALA A 1 281 ? 0.535 24 -8.203 1 94.94 281 ALA A N 1
ATOM 2141 C CA . ALA A 1 281 ? 1.575 25.031 -8.211 1 94.94 281 ALA A CA 1
ATOM 2142 C C . ALA A 1 281 ? 1.047 26.344 -8.781 1 94.94 281 ALA A C 1
ATOM 2144 O O . ALA A 1 281 ? 1.358 27.422 -8.266 1 94.94 281 ALA A O 1
ATOM 2145 N N . ARG A 1 282 ? 0.291 26.266 -9.859 1 93.94 282 ARG A N 1
ATOM 2146 C CA . ARG A 1 282 ? -0.315 27.453 -10.453 1 93.94 282 ARG A CA 1
ATOM 2147 C C . ARG A 1 282 ? -1.262 28.125 -9.477 1 93.94 282 ARG A C 1
ATOM 2149 O O . ARG A 1 282 ? -1.29 29.359 -9.383 1 93.94 282 ARG A O 1
ATOM 2156 N N . LYS A 1 283 ? -1.996 27.312 -8.781 1 91.75 283 LYS A N 1
ATOM 2157 C CA . LYS A 1 283 ? -2.914 27.859 -7.781 1 91.75 283 LYS A CA 1
ATOM 2158 C C . LYS A 1 283 ? -2.156 28.578 -6.668 1 91.75 283 LYS A C 1
ATOM 2160 O O . LYS A 1 283 ? -2.594 29.625 -6.188 1 91.75 283 LYS A O 1
ATOM 2165 N N . LEU A 1 284 ? -1.041 28.016 -6.234 1 90.88 284 LEU A N 1
ATOM 2166 C CA . LEU A 1 284 ? -0.245 28.578 -5.148 1 90.88 284 LEU A CA 1
ATOM 2167 C C . LEU A 1 284 ? 0.377 29.906 -5.57 1 90.88 284 LEU A C 1
ATOM 2169 O O . LEU A 1 284 ? 0.621 30.781 -4.727 1 90.88 284 LEU A O 1
ATOM 2173 N N . ARG A 1 285 ? 0.688 30.062 -6.797 1 86.81 285 ARG A N 1
ATOM 2174 C CA . ARG A 1 285 ? 1.27 31.297 -7.309 1 86.81 285 ARG A CA 1
ATOM 2175 C C . ARG A 1 285 ? 0.265 32.438 -7.246 1 86.81 285 ARG A C 1
ATOM 2177 O O . ARG A 1 285 ? 0.647 33.594 -7.082 1 86.81 285 ARG A O 1
ATOM 2184 N N . HIS A 1 286 ? -1.035 32.188 -7.344 1 83.31 286 HIS A N 1
ATOM 2185 C CA . HIS A 1 286 ? -2.074 33.219 -7.371 1 83.31 286 HIS A CA 1
ATOM 2186 C C . HIS A 1 286 ? -2.58 33.531 -5.965 1 83.31 286 HIS A C 1
ATOM 2188 O O . HIS A 1 286 ? -3.438 34.375 -5.789 1 83.31 286 HIS A O 1
ATOM 2194 N N . MET A 1 287 ? -2.15 32.812 -5.008 1 72.12 287 MET A N 1
ATOM 2195 C CA . MET A 1 287 ? -2.535 33.062 -3.625 1 72.12 287 MET A CA 1
ATOM 2196 C C . MET A 1 287 ? -1.516 33.969 -2.934 1 72.12 287 MET A C 1
ATOM 2198 O O . MET A 1 287 ? -1.888 34.875 -2.197 1 72.12 287 MET A O 1
ATOM 2202 N N . MET B 1 1 ? -18.125 61.531 -11.398 1 35 1 MET B N 1
ATOM 2203 C CA . MET B 1 1 ? -19.219 60.594 -11.672 1 35 1 MET B CA 1
ATOM 2204 C C . MET B 1 1 ? -18.734 59.156 -11.664 1 35 1 MET B C 1
ATOM 2206 O O . MET B 1 1 ? -19.516 58.25 -11.422 1 35 1 MET B O 1
ATOM 2210 N N . LEU B 1 2 ? -17.375 59.031 -11.875 1 46 2 LEU B N 1
ATOM 2211 C CA . LEU B 1 2 ? -16.828 57.688 -12.016 1 46 2 LEU B CA 1
ATOM 2212 C C . LEU B 1 2 ? -16.625 57.031 -10.648 1 46 2 LEU B C 1
ATOM 2214 O O . LEU B 1 2 ? -16.578 55.812 -10.547 1 46 2 LEU B O 1
ATOM 2218 N N . THR B 1 3 ? -16.531 57.844 -9.562 1 50.66 3 THR B N 1
ATOM 2219 C CA . THR B 1 3 ? -16.25 57.281 -8.242 1 50.66 3 THR B CA 1
ATOM 2220 C C . THR B 1 3 ? -17.5 56.656 -7.637 1 50.66 3 THR B C 1
ATOM 2222 O O . THR B 1 3 ? -17.406 55.75 -6.812 1 50.66 3 THR B O 1
ATOM 2225 N N . LEU B 1 4 ? -18.688 57.156 -8.016 1 48.19 4 LEU B N 1
ATOM 2226 C CA . LEU B 1 4 ? -19.922 56.688 -7.398 1 48.19 4 LEU B CA 1
ATOM 2227 C C . LEU B 1 4 ? -20.344 55.344 -7.988 1 48.19 4 LEU B C 1
ATOM 2229 O O . LEU B 1 4 ? -21.047 54.562 -7.34 1 48.19 4 LEU B O 1
ATOM 2233 N N . LEU B 1 5 ? -19.891 55.094 -9.242 1 46.12 5 LEU B N 1
ATOM 2234 C CA . LEU B 1 5 ? -20.312 53.812 -9.844 1 46.12 5 LEU B CA 1
ATOM 2235 C C . LEU B 1 5 ? -19.578 52.656 -9.227 1 46.12 5 LEU B C 1
ATOM 2237 O O . LEU B 1 5 ? -20.094 51.531 -9.203 1 46.12 5 LEU B O 1
ATOM 2241 N N . CYS B 1 6 ? -18.359 53.062 -8.625 1 48.75 6 CYS B N 1
ATOM 2242 C CA . CYS B 1 6 ? -17.547 51.938 -8.133 1 48.75 6 CYS B CA 1
ATOM 2243 C C . CYS B 1 6 ? -18.078 51.438 -6.805 1 48.75 6 CYS B C 1
ATOM 2245 O O . CYS B 1 6 ? -17.906 50.25 -6.48 1 48.75 6 CYS B O 1
ATOM 2247 N N . MET B 1 7 ? -18.859 52.281 -6.059 1 48.38 7 MET B N 1
ATOM 2248 C CA . MET B 1 7 ? -19.312 51.812 -4.746 1 48.38 7 MET B CA 1
ATOM 2249 C C . MET B 1 7 ? -20.547 50.938 -4.871 1 48.38 7 MET B C 1
ATOM 2251 O O . MET B 1 7 ? -20.797 50.062 -4.02 1 48.38 7 MET B O 1
ATOM 2255 N N . SER B 1 8 ? -21.375 51.188 -5.949 1 52.72 8 SER B N 1
ATOM 2256 C CA . SER B 1 8 ? -22.594 50.406 -6.078 1 52.72 8 SER B CA 1
ATOM 2257 C C . SER B 1 8 ? -22.297 49 -6.547 1 52.72 8 SER B C 1
ATOM 2259 O O . SER B 1 8 ? -22.953 48.031 -6.121 1 52.72 8 SER B O 1
ATOM 2261 N N . CYS B 1 9 ? -21.188 48.875 -7.328 1 51.81 9 CYS B N 1
ATOM 2262 C CA . CYS B 1 9 ? -20.859 47.531 -7.805 1 51.81 9 CYS B CA 1
ATOM 2263 C C . CYS B 1 9 ? -20.281 46.656 -6.676 1 51.81 9 CYS B C 1
ATOM 2265 O O . CYS B 1 9 ? -20.5 45.469 -6.641 1 51.81 9 CYS B O 1
ATOM 2267 N N . VAL B 1 10 ? -19.656 47.375 -5.656 1 53.84 10 VAL B N 1
ATOM 2268 C CA . VAL B 1 10 ? -19.078 46.625 -4.535 1 53.84 10 VAL B CA 1
ATOM 2269 C C . VAL B 1 10 ? -20.188 46.156 -3.605 1 53.84 10 VAL B C 1
ATOM 2271 O O . VAL B 1 10 ? -20.141 45.031 -3.113 1 53.84 10 VAL B O 1
ATOM 2274 N N . SER B 1 11 ? -21.266 46.906 -3.49 1 55.66 11 SER B N 1
ATOM 2275 C CA . SER B 1 11 ? -22.359 46.5 -2.617 1 55.66 11 SER B CA 1
ATOM 2276 C C . SER B 1 11 ? -23.156 45.344 -3.23 1 55.66 11 SER B C 1
ATOM 2278 O O . SER B 1 11 ? -23.578 44.438 -2.525 1 55.66 11 SER B O 1
ATOM 2280 N N . VAL B 1 12 ? -23.281 45.312 -4.559 1 55.94 12 VAL B N 1
ATOM 2281 C CA . VAL B 1 12 ? -24 44.25 -5.219 1 55.94 12 VAL B CA 1
ATOM 2282 C C . VAL B 1 12 ? -23.188 42.938 -5.141 1 55.94 12 VAL B C 1
ATOM 2284 O O . VAL B 1 12 ? -23.734 41.875 -4.863 1 55.94 12 VAL B O 1
ATOM 2287 N N . ILE B 1 13 ? -21.844 43.125 -5.227 1 54.44 13 ILE B N 1
ATOM 2288 C CA . ILE B 1 13 ? -20.984 41.938 -5.156 1 54.44 13 ILE B CA 1
ATOM 2289 C C . ILE B 1 13 ? -20.969 41.406 -3.729 1 54.44 13 ILE B C 1
ATOM 2291 O O . ILE B 1 13 ? -21.047 40.188 -3.514 1 54.44 13 ILE B O 1
ATOM 2295 N N . GLN B 1 14 ? -21.078 42.25 -2.752 1 53.56 14 GLN B N 1
ATOM 2296 C CA . GLN B 1 14 ? -21.141 41.812 -1.361 1 53.56 14 GLN B CA 1
ATOM 2297 C C . GLN B 1 14 ? -22.484 41.156 -1.053 1 53.56 14 GLN B C 1
ATOM 2299 O O . GLN B 1 14 ? -22.547 40.125 -0.358 1 53.56 14 GLN B O 1
ATOM 2304 N N . SER B 1 15 ? -23.562 41.625 -1.633 1 56.81 15 SER B N 1
ATOM 2305 C CA . SER B 1 15 ? -24.859 41.031 -1.396 1 56.81 15 SER B CA 1
ATOM 2306 C C . SER B 1 15 ? -24.969 39.688 -2.096 1 56.81 15 SER B C 1
ATOM 2308 O O . SER B 1 15 ? -25.594 38.75 -1.582 1 56.81 15 SER B O 1
ATOM 2310 N N . LEU B 1 16 ? -24.297 39.531 -3.23 1 57.66 16 LEU B N 1
ATOM 2311 C CA . LEU B 1 16 ? -24.266 38.25 -3.916 1 57.66 16 LEU B CA 1
ATOM 2312 C C . LEU B 1 16 ? -23.438 37.219 -3.125 1 57.66 16 LEU B C 1
ATOM 2314 O O . LEU B 1 16 ? -23.828 36.062 -2.982 1 57.66 16 LEU B O 1
ATOM 2318 N N . PHE B 1 17 ? -22.344 37.656 -2.514 1 55.25 17 PHE B N 1
ATOM 2319 C CA . PHE B 1 17 ? -21.562 36.75 -1.708 1 55.25 17 PHE B CA 1
ATOM 2320 C C . PHE B 1 17 ? -22.297 36.344 -0.436 1 55.25 17 PHE B C 1
ATOM 2322 O O . PHE B 1 17 ? -22.266 35.188 -0.019 1 55.25 17 PHE B O 1
ATOM 2329 N N . LYS B 1 18 ? -23.031 37.25 0.171 1 60.06 18 LYS B N 1
ATOM 2330 C CA . LYS B 1 18 ? -23.859 36.938 1.33 1 60.06 18 LYS B CA 1
ATOM 2331 C C . LYS B 1 18 ? -25 35.969 0.951 1 60.06 18 LYS B C 1
ATOM 2333 O O . LYS B 1 18 ? -25.297 35.031 1.685 1 60.06 18 LYS B O 1
ATOM 2338 N N . TRP B 1 19 ? -25.562 36.125 -0.23 1 56.16 19 TRP B N 1
ATOM 2339 C CA . TRP B 1 19 ? -26.609 35.25 -0.702 1 56.16 19 TRP B CA 1
ATOM 2340 C C . TRP B 1 19 ? -26.047 33.844 -1.028 1 56.16 19 TRP B C 1
ATOM 2342 O O . TRP B 1 19 ? -26.609 32.844 -0.628 1 56.16 19 TRP B O 1
ATOM 2352 N N . LEU B 1 20 ? -24.859 33.781 -1.654 1 54.56 20 LEU B N 1
ATOM 2353 C CA . LEU B 1 20 ? -24.234 32.5 -1.923 1 54.56 20 LEU B CA 1
ATOM 2354 C C . LEU B 1 20 ? -23.828 31.812 -0.623 1 54.56 20 LEU B C 1
ATOM 2356 O O . LEU B 1 20 ? -23.984 30.594 -0.492 1 54.56 20 LEU B O 1
ATOM 2360 N N . SER B 1 21 ? -23.531 32.562 0.373 1 51.94 21 SER B N 1
ATOM 2361 C CA . SER B 1 21 ? -23.25 32 1.69 1 51.94 21 SER B CA 1
ATOM 2362 C C . SER B 1 21 ? -24.516 31.5 2.357 1 51.94 21 SER B C 1
ATOM 2364 O O . SER B 1 21 ? -24.516 30.438 2.979 1 51.94 21 SER B O 1
ATOM 2366 N N . ARG B 1 22 ? -25.609 32.219 2.25 1 55.03 22 ARG B N 1
ATOM 2367 C CA . ARG B 1 22 ? -26.875 31.734 2.811 1 55.03 22 ARG B CA 1
ATOM 2368 C C . ARG B 1 22 ? -27.391 30.531 2.047 1 55.03 22 ARG B C 1
ATOM 2370 O O . ARG B 1 22 ? -27.891 29.578 2.65 1 55.03 22 ARG B O 1
ATOM 2377 N N . MET B 1 23 ? -27.281 30.516 0.74 1 52.75 23 MET B N 1
ATOM 2378 C CA . MET B 1 23 ? -27.656 29.328 -0.036 1 52.75 23 MET B CA 1
ATOM 2379 C C . MET B 1 23 ? -26.734 28.156 0.29 1 52.75 23 MET B C 1
ATOM 2381 O O . MET B 1 23 ? -27.188 27.016 0.389 1 52.75 23 MET B O 1
ATOM 2385 N N . TRP B 1 24 ? -25.484 28.484 0.559 1 48.34 24 TRP B N 1
ATOM 2386 C CA . TRP B 1 24 ? -24.547 27.422 0.921 1 48.34 24 TRP B CA 1
ATOM 2387 C C . TRP B 1 24 ? -24.859 26.859 2.307 1 48.34 24 TRP B C 1
ATOM 2389 O O . TRP B 1 24 ? -24.859 25.656 2.514 1 48.34 24 TRP B O 1
ATOM 2399 N N . ARG B 1 25 ? -25.25 27.672 3.229 1 51.88 25 ARG B N 1
ATOM 2400 C CA . ARG B 1 25 ? -25.734 27.203 4.516 1 51.88 25 ARG B CA 1
ATOM 2401 C C . ARG B 1 25 ? -27.047 26.422 4.352 1 51.88 25 ARG B C 1
ATOM 2403 O O . ARG B 1 25 ? -27.25 25.406 5.027 1 51.88 25 ARG B O 1
ATOM 2410 N N . PHE B 1 26 ? -27.875 26.844 3.484 1 50.66 26 PHE B N 1
ATOM 2411 C CA . PHE B 1 26 ? -29.125 26.125 3.207 1 50.66 26 PHE B CA 1
ATOM 2412 C C . PHE B 1 26 ? -28.844 24.797 2.529 1 50.66 26 PHE B C 1
ATOM 2414 O O . PHE B 1 26 ? -29.422 23.781 2.887 1 50.66 26 PHE B O 1
ATOM 2421 N N . ILE B 1 27 ? -27.953 24.766 1.616 1 47.41 27 ILE B N 1
ATOM 2422 C CA . ILE B 1 27 ? -27.609 23.484 0.994 1 47.41 27 ILE B CA 1
ATOM 2423 C C . ILE B 1 27 ? -26.938 22.578 2.023 1 47.41 27 ILE B C 1
ATOM 2425 O O . ILE B 1 27 ? -27.25 21.391 2.094 1 47.41 27 ILE B O 1
ATOM 2429 N N . ILE B 1 28 ? -26.219 23.172 2.947 1 46.47 28 ILE B N 1
ATOM 2430 C CA . ILE B 1 28 ? -25.656 22.375 4.035 1 46.47 28 ILE B CA 1
ATOM 2431 C C . ILE B 1 28 ? -26.781 21.938 4.984 1 46.47 28 ILE B C 1
ATOM 2433 O O . ILE B 1 28 ? -26.812 20.781 5.41 1 46.47 28 ILE B O 1
ATOM 2437 N N . ALA B 1 29 ? -27.641 22.766 5.258 1 43.41 29 ALA B N 1
ATOM 2438 C CA . ALA B 1 29 ? -28.766 22.375 6.109 1 43.41 29 ALA B CA 1
ATOM 2439 C C . ALA B 1 29 ? -29.656 21.359 5.414 1 43.41 29 ALA B C 1
ATOM 2441 O O . ALA B 1 29 ? -30.141 20.422 6.051 1 43.41 29 ALA B O 1
ATOM 2442 N N . LEU B 1 30 ? -29.969 21.594 4.125 1 42.22 30 LEU B N 1
ATOM 2443 C CA . LEU B 1 30 ? -30.75 20.594 3.387 1 42.22 30 LEU B CA 1
ATOM 2444 C C . LEU B 1 30 ? -29.938 19.328 3.172 1 42.22 30 LEU B C 1
ATOM 2446 O O . LEU B 1 30 ? -30.484 18.219 3.166 1 42.22 30 LEU B O 1
ATOM 2450 N N . SER B 1 31 ? -28.688 19.453 2.961 1 38.69 31 SER B N 1
ATOM 2451 C CA . SER B 1 31 ? -27.875 18.25 2.83 1 38.69 31 SER B CA 1
ATOM 2452 C C . SER B 1 31 ? -27.766 17.5 4.16 1 38.69 31 SER B C 1
ATOM 2454 O O . SER B 1 31 ? -27.469 16.312 4.188 1 38.69 31 SER B O 1
ATOM 2456 N N . SER B 1 32 ? -27.969 18.125 5.312 1 36.28 32 SER B N 1
ATOM 2457 C CA . SER B 1 32 ? -28.031 17.391 6.57 1 36.28 32 SER B CA 1
ATOM 2458 C C . SER B 1 32 ? -29.281 16.5 6.637 1 36.28 32 SER B C 1
ATOM 2460 O O . SER B 1 32 ? -29.266 15.445 7.262 1 36.28 32 SER B O 1
ATOM 2462 N N . LYS B 1 33 ? -30.469 17.078 6.234 1 36.88 33 LYS B N 1
ATOM 2463 C CA . LYS B 1 33 ? -31.672 16.266 6.352 1 36.88 33 LYS B CA 1
ATOM 2464 C C . LYS B 1 33 ? -31.703 15.172 5.297 1 36.88 33 LYS B C 1
ATOM 2466 O O . LYS B 1 33 ? -32.469 14.219 5.402 1 36.88 33 LYS B O 1
ATOM 2471 N N . CYS B 1 34 ? -31.25 15.469 4.09 1 33.22 34 CYS B N 1
ATOM 2472 C CA . CYS B 1 34 ? -31.312 14.422 3.076 1 33.22 34 CYS B CA 1
ATOM 2473 C C . CYS B 1 34 ? -30.062 13.539 3.139 1 33.22 34 CYS B C 1
ATOM 2475 O O . CYS B 1 34 ? -29.781 12.789 2.203 1 33.22 34 CYS B O 1
ATOM 2477 N N . LYS B 1 35 ? -29.297 13.688 4.137 1 36.69 35 LYS B N 1
ATOM 2478 C CA . LYS B 1 35 ? -28.234 12.719 4.367 1 36.69 35 LYS B CA 1
ATOM 2479 C C . LYS B 1 35 ? -28.797 11.305 4.523 1 36.69 35 LYS B C 1
ATOM 2481 O O . LYS B 1 35 ? -28.156 10.328 4.141 1 36.69 35 LYS B O 1
ATOM 2486 N N . TRP B 1 36 ? -30.031 11.305 4.945 1 39 36 TRP B N 1
ATOM 2487 C CA . TRP B 1 36 ? -30.75 10.031 5.031 1 39 36 TRP B CA 1
ATOM 2488 C C . TRP B 1 36 ? -31.125 9.531 3.646 1 39 36 TRP B C 1
ATOM 2490 O O . TRP B 1 36 ? -31.125 8.32 3.395 1 39 36 TRP B O 1
ATOM 2500 N N . LEU B 1 37 ? -31.469 10.453 2.67 1 36.31 37 LEU B N 1
ATOM 2501 C CA . LEU B 1 37 ? -31.875 10.031 1.329 1 36.31 37 LEU B CA 1
ATOM 2502 C C . LEU B 1 37 ? -30.656 9.562 0.529 1 36.31 37 LEU B C 1
ATOM 2504 O O . LEU B 1 37 ? -30.734 8.555 -0.183 1 36.31 37 LEU B O 1
ATOM 2508 N N . VAL B 1 38 ? -29.547 10.203 0.574 1 35.19 38 VAL B N 1
ATOM 2509 C CA . VAL B 1 38 ? -28.391 9.641 -0.116 1 35.19 38 VAL B CA 1
ATOM 2510 C C . VAL B 1 38 ? -27.984 8.32 0.533 1 35.19 38 VAL B C 1
ATOM 2512 O O . VAL B 1 38 ? -27.609 7.371 -0.157 1 35.19 38 VAL B O 1
ATOM 2515 N N . ALA B 1 39 ? -28.172 8.039 1.824 1 33 39 ALA B N 1
ATOM 2516 C CA . ALA B 1 39 ? -28.141 6.715 2.439 1 33 39 ALA B CA 1
ATOM 2517 C C . ALA B 1 39 ? -29.203 5.801 1.847 1 33 39 ALA B C 1
ATOM 2519 O O . ALA B 1 39 ? -28.953 4.617 1.608 1 33 39 ALA B O 1
ATOM 2520 N N . VAL B 1 40 ? -30.453 6.27 1.657 1 35.53 40 VAL B N 1
ATOM 2521 C CA . VAL B 1 40 ? -31.531 5.48 1.06 1 35.53 40 VAL B CA 1
ATOM 2522 C C . VAL B 1 40 ? -31.281 5.312 -0.437 1 35.53 40 VAL B C 1
ATOM 2524 O O . VAL B 1 40 ? -31.469 4.223 -0.986 1 35.53 40 VAL B O 1
ATOM 2527 N N . ILE B 1 41 ? -30.922 6.344 -1.187 1 32.75 41 ILE B N 1
ATOM 2528 C CA . ILE B 1 41 ? -30.703 6.125 -2.613 1 32.75 41 ILE B CA 1
ATOM 2529 C C . ILE B 1 41 ? -29.469 5.242 -2.82 1 32.75 41 ILE B C 1
ATOM 2531 O O . ILE B 1 41 ? -29.484 4.328 -3.646 1 32.75 41 ILE B O 1
ATOM 2535 N N . LYS B 1 42 ? -28.25 5.469 -2.195 1 31.78 42 LYS B N 1
ATOM 2536 C CA . LYS B 1 42 ? -27.203 4.457 -2.221 1 31.78 42 LYS B CA 1
ATOM 2537 C C . LYS B 1 42 ? -27.703 3.125 -1.679 1 31.78 42 LYS B C 1
ATOM 2539 O O . LYS B 1 42 ? -27.266 2.061 -2.119 1 31.78 42 LYS B O 1
ATOM 2544 N N . ALA B 1 43 ? -28.531 3.043 -0.677 1 30.66 43 ALA B N 1
ATOM 2545 C CA . ALA B 1 43 ? -29.219 1.816 -0.279 1 30.66 43 ALA B CA 1
ATOM 2546 C C . ALA B 1 43 ? -30.031 1.245 -1.435 1 30.66 43 ALA B C 1
ATOM 2548 O O . ALA B 1 43 ? -30.141 0.026 -1.578 1 30.66 43 ALA B O 1
ATOM 2549 N N . VAL B 1 44 ? -30.984 2.008 -2.059 1 31.38 44 VAL B N 1
ATOM 2550 C CA . VAL B 1 44 ? -31.781 1.486 -3.154 1 31.38 44 VAL B CA 1
ATOM 2551 C C . VAL B 1 44 ? -30.922 1.326 -4.402 1 31.38 44 VAL B C 1
ATOM 2553 O O . VAL B 1 44 ? -31.109 0.385 -5.18 1 31.38 44 VAL B O 1
ATOM 2556 N N . THR B 1 45 ? -30.266 2.42 -4.887 1 30.17 45 THR B N 1
ATOM 2557 C CA . THR B 1 45 ? -29.469 2.1 -6.07 1 30.17 45 THR B CA 1
ATOM 2558 C C . THR B 1 45 ? -28.297 1.189 -5.711 1 30.17 45 THR B C 1
ATOM 2560 O O . THR B 1 45 ? -27.641 1.387 -4.684 1 30.17 45 THR B O 1
ATOM 2563 N N . GLY B 1 46 ? -28.203 -0.079 -6.234 1 27.62 46 GLY B N 1
ATOM 2564 C CA . GLY B 1 46 ? -27.438 -1.259 -5.867 1 27.62 46 GLY B CA 1
ATOM 2565 C C . GLY B 1 46 ? -26.016 -0.941 -5.449 1 27.62 46 GLY B C 1
ATOM 2566 O O . GLY B 1 46 ? -25.484 0.116 -5.793 1 27.62 46 GLY B O 1
ATOM 2567 N N . PRO B 1 47 ? -25.578 -1.317 -4.234 1 28.61 47 PRO B N 1
ATOM 2568 C CA . PRO B 1 47 ? -24.297 -1.044 -3.58 1 28.61 47 PRO B CA 1
ATOM 2569 C C . PRO B 1 47 ? -23.141 -0.953 -4.57 1 28.61 47 PRO B C 1
ATOM 2571 O O . PRO B 1 47 ? -22.953 -1.854 -5.391 1 28.61 47 PRO B O 1
ATOM 2574 N N . SER B 1 48 ? -22.984 0.084 -5.238 1 26.44 48 SER B N 1
ATOM 2575 C CA . SER B 1 48 ? -21.828 0.191 -6.113 1 26.44 48 SER B CA 1
ATOM 2576 C C . SER B 1 48 ? -20.594 -0.475 -5.492 1 26.44 48 SER B C 1
ATOM 2578 O O . SER B 1 48 ? -20.344 -0.314 -4.301 1 26.44 48 SER B O 1
ATOM 2580 N N . SER B 1 49 ? -20.047 -1.528 -6.145 1 25.44 49 SER B N 1
ATOM 2581 C CA . SER B 1 49 ? -19.047 -2.498 -5.727 1 25.44 49 SER B CA 1
ATOM 2582 C C . SER B 1 49 ? -17.812 -1.803 -5.18 1 25.44 49 SER B C 1
ATOM 2584 O O . SER B 1 49 ? -17 -1.261 -5.941 1 25.44 49 SER B O 1
ATOM 2586 N N . SER B 1 50 ? -17.938 -0.76 -4.387 1 27.72 50 SER B N 1
ATOM 2587 C CA . SER B 1 50 ? -16.812 -0.294 -3.592 1 27.72 50 SER B CA 1
ATOM 2588 C C . SER B 1 50 ? -15.859 -1.44 -3.254 1 27.72 50 SER B C 1
ATOM 2590 O O . SER B 1 50 ? -16.281 -2.471 -2.73 1 27.72 50 SER B O 1
ATOM 2592 N N . GLY B 1 51 ? -14.992 -1.635 -4.117 1 23.8 51 GLY B N 1
ATOM 2593 C CA . GLY B 1 51 ? -13.984 -2.672 -3.951 1 23.8 51 GLY B CA 1
ATOM 2594 C C . GLY B 1 51 ? -13.602 -2.902 -2.5 1 23.8 51 GLY B C 1
ATOM 2595 O O . GLY B 1 51 ? -13.359 -1.95 -1.758 1 23.8 51 GLY B O 1
ATOM 2596 N N . ALA B 1 52 ? -14.148 -3.91 -1.877 1 25.11 52 ALA B N 1
ATOM 2597 C CA . ALA B 1 52 ? -14.047 -4.633 -0.611 1 25.11 52 ALA B CA 1
ATOM 2598 C C . ALA B 1 52 ? -12.633 -4.535 -0.035 1 25.11 52 ALA B C 1
ATOM 2600 O O . ALA B 1 52 ? -11.656 -4.793 -0.735 1 25.11 52 ALA B O 1
ATOM 2601 N N . GLU B 1 53 ? -12.344 -3.496 0.744 1 29.02 53 GLU B N 1
ATOM 2602 C CA . GLU B 1 53 ? -11.422 -3.893 1.803 1 29.02 53 GLU B CA 1
ATOM 2603 C C . GLU B 1 53 ? -11.578 -5.367 2.152 1 29.02 53 GLU B C 1
ATOM 2605 O O . GLU B 1 53 ? -12.562 -5.758 2.791 1 29.02 53 GLU B O 1
ATOM 2610 N N . THR B 1 54 ? -11.625 -6.195 1.14 1 27.33 54 THR B N 1
ATOM 2611 C CA . THR B 1 54 ? -11.57 -7.574 1.614 1 27.33 54 THR B CA 1
ATOM 2612 C C . THR B 1 54 ? -10.93 -7.645 2.998 1 27.33 54 THR B C 1
ATOM 2614 O O . THR B 1 54 ? -9.789 -7.211 3.188 1 27.33 54 THR B O 1
ATOM 2617 N N . ALA B 1 55 ? -11.727 -7.672 3.943 1 27.47 55 ALA B N 1
ATOM 2618 C CA . ALA B 1 55 ? -11.383 -8.07 5.305 1 27.47 55 ALA B CA 1
ATOM 2619 C C . ALA B 1 55 ? -10.219 -9.055 5.312 1 27.47 55 ALA B C 1
ATOM 2621 O O . ALA B 1 55 ? -10.352 -10.188 4.848 1 27.47 55 ALA B O 1
ATOM 2622 N N . LEU B 1 56 ? -9.039 -8.586 4.906 1 31.02 56 LEU B N 1
ATOM 2623 C CA . LEU B 1 56 ? -7.965 -9.43 5.406 1 31.02 56 LEU B CA 1
ATOM 2624 C C . LEU B 1 56 ? -8.414 -10.211 6.637 1 31.02 56 LEU B C 1
ATOM 2626 O O . LEU B 1 56 ? -8.898 -9.625 7.605 1 31.02 56 LEU B O 1
ATOM 2630 N N . THR B 1 57 ? -9.109 -11.234 6.555 1 31.11 57 THR B N 1
ATOM 2631 C CA . THR B 1 57 ? -9.352 -12.148 7.668 1 31.11 57 THR B CA 1
ATOM 2632 C C . THR B 1 57 ? -8.438 -11.828 8.844 1 31.11 57 THR B C 1
ATOM 2634 O O . THR B 1 57 ? -7.434 -11.133 8.68 1 31.11 57 THR B O 1
ATOM 2637 N N . SER B 1 58 ? -8.602 -12.773 10.016 1 34.06 58 SER B N 1
ATOM 2638 C CA . SER B 1 58 ? -8.484 -12.758 11.469 1 34.06 58 SER B CA 1
ATOM 2639 C C . SER B 1 58 ? -7.055 -12.445 11.906 1 34.06 58 SER B C 1
ATOM 2641 O O . SER B 1 58 ? -6.73 -12.508 13.094 1 34.06 58 SER B O 1
ATOM 2643 N N . SER B 1 59 ? -5.934 -12.695 11.102 1 39.66 59 SER B N 1
ATOM 2644 C CA . SER B 1 59 ? -4.883 -12.57 12.109 1 39.66 59 SER B CA 1
ATOM 2645 C C . SER B 1 59 ? -4.906 -11.188 12.758 1 39.66 59 SER B C 1
ATOM 2647 O O . SER B 1 59 ? -5.461 -10.242 12.195 1 39.66 59 SER B O 1
ATOM 2649 N N . ASN B 1 60 ? -4.633 -11.117 14.133 1 46.84 60 ASN B N 1
ATOM 2650 C CA . ASN B 1 60 ? -4.457 -10.18 15.242 1 46.84 60 ASN B CA 1
ATOM 2651 C C . ASN B 1 60 ? -3.676 -8.945 14.812 1 46.84 60 ASN B C 1
ATOM 2653 O O . ASN B 1 60 ? -2.963 -8.344 15.617 1 46.84 60 ASN B O 1
ATOM 2657 N N . THR B 1 61 ? -3.533 -8.75 13.523 1 58.81 61 THR B N 1
ATOM 2658 C CA . THR B 1 61 ? -2.672 -7.594 13.336 1 58.81 61 THR B CA 1
ATOM 2659 C C . THR B 1 61 ? -3.473 -6.301 13.453 1 58.81 61 THR B C 1
ATOM 2661 O O . THR B 1 61 ? -4.562 -6.184 12.891 1 58.81 61 THR B O 1
ATOM 2664 N N . LYS B 1 62 ? -3.207 -5.543 14.508 1 73.69 62 LYS B N 1
ATOM 2665 C CA . LYS B 1 62 ? -3.771 -4.219 14.75 1 73.69 62 LYS B CA 1
ATOM 2666 C C . LYS B 1 62 ? -3.691 -3.352 13.492 1 73.69 62 LYS B C 1
ATOM 2668 O O . LYS B 1 62 ? -2.742 -3.461 12.719 1 73.69 62 LYS B O 1
ATOM 2673 N N . PRO B 1 63 ? -4.82 -2.639 13.086 1 82.56 63 PRO B N 1
ATOM 2674 C CA . PRO B 1 63 ? -4.82 -1.773 11.906 1 82.56 63 PRO B CA 1
ATOM 2675 C C . PRO B 1 63 ? -3.643 -0.8 11.883 1 82.56 63 PRO B C 1
ATOM 2677 O O . PRO B 1 63 ? -3.244 -0.286 12.938 1 82.56 63 PRO B O 1
ATOM 2680 N N . SER B 1 64 ? -3.117 -0.586 10.797 1 90.38 64 SER B N 1
ATOM 2681 C CA . SER B 1 64 ? -1.924 0.236 10.625 1 90.38 64 SER B CA 1
ATOM 2682 C C . SER B 1 64 ? -2.26 1.722 10.703 1 90.38 64 SER B C 1
ATOM 2684 O O . SER B 1 64 ? -3.42 2.109 10.547 1 90.38 64 SER B O 1
ATOM 2686 N N . LEU B 1 65 ? -1.295 2.557 11.086 1 95.81 65 LEU B N 1
ATOM 2687 C CA . LEU B 1 65 ? -1.421 4.008 11.141 1 95.81 65 LEU B CA 1
ATOM 2688 C C . LEU B 1 65 ? -0.485 4.676 10.141 1 95.81 65 LEU B C 1
ATOM 2690 O O . LEU B 1 65 ? 0.666 4.262 9.992 1 95.81 65 LEU B O 1
ATOM 2694 N N . ARG B 1 66 ? -0.988 5.617 9.383 1 97.44 66 ARG B N 1
ATOM 2695 C CA . ARG B 1 66 ? -0.222 6.406 8.43 1 97.44 66 ARG B CA 1
ATOM 2696 C C . ARG B 1 66 ? -0.247 7.887 8.797 1 97.44 66 ARG B C 1
ATOM 2698 O O . ARG B 1 66 ? -1.318 8.492 8.891 1 97.44 66 ARG B O 1
ATOM 2705 N N . LEU B 1 67 ? 0.997 8.508 8.977 1 97.56 67 LEU B N 1
ATOM 2706 C CA . LEU B 1 67 ? 1.099 9.883 9.445 1 97.56 67 LEU B CA 1
ATOM 2707 C C . LEU B 1 67 ? 1.953 10.727 8.5 1 97.56 67 LEU B C 1
ATOM 2709 O O . LEU B 1 67 ? 2.941 10.234 7.953 1 97.56 67 LEU B O 1
ATOM 2713 N N . ILE B 1 68 ? 1.603 11.938 8.312 1 97.44 68 ILE B N 1
ATOM 2714 C CA . ILE B 1 68 ? 2.416 12.914 7.598 1 97.44 68 ILE B CA 1
ATOM 2715 C C . ILE B 1 68 ? 2.881 14 8.555 1 97.44 68 ILE B C 1
ATOM 2717 O O . ILE B 1 68 ? 2.072 14.578 9.289 1 97.44 68 ILE B O 1
ATOM 2721 N N . LEU B 1 69 ? 4.16 14.258 8.602 1 95 69 LEU B N 1
ATOM 2722 C CA . LEU B 1 69 ? 4.719 15.312 9.438 1 95 69 LEU B CA 1
ATOM 2723 C C . LEU B 1 69 ? 4.84 16.625 8.656 1 95 69 LEU B C 1
ATOM 2725 O O . LEU B 1 69 ? 5.422 16.641 7.57 1 95 69 LEU B O 1
ATOM 2729 N N . LEU B 1 70 ? 4.246 17.609 9.203 1 93.94 70 LEU B N 1
ATOM 2730 C CA . LEU B 1 70 ? 4.344 18.953 8.625 1 93.94 70 LEU B CA 1
ATOM 2731 C C . LEU B 1 70 ? 4.973 19.922 9.609 1 93.94 70 LEU B C 1
ATOM 2733 O O . LEU B 1 70 ? 4.793 19.797 10.828 1 93.94 70 LEU B O 1
ATOM 2737 N N . GLY B 1 71 ? 5.68 20.875 9.07 1 87.12 71 GLY B N 1
ATOM 2738 C CA . GLY B 1 71 ? 6.289 21.891 9.914 1 87.12 71 GLY B CA 1
ATOM 2739 C C . GLY B 1 71 ? 7.469 22.594 9.266 1 87.12 71 GLY B C 1
ATOM 2740 O O . GLY B 1 71 ? 7.949 22.156 8.219 1 87.12 71 GLY B O 1
ATOM 2741 N N . SER B 1 72 ? 7.902 23.594 9.875 1 78 72 SER B N 1
ATOM 2742 C CA . SER B 1 72 ? 9.016 24.391 9.359 1 78 72 SER B CA 1
ATOM 2743 C C . SER B 1 72 ? 10.352 23.719 9.656 1 78 72 SER B C 1
ATOM 2745 O O . SER B 1 72 ? 10.461 22.922 10.594 1 78 72 SER B O 1
ATOM 2747 N N . PRO B 1 73 ? 11.367 24.031 8.789 1 72.38 73 PRO B N 1
ATOM 2748 C CA . PRO B 1 73 ? 12.703 23.516 9.102 1 72.38 73 PRO B CA 1
ATOM 2749 C C . PRO B 1 73 ? 13.188 23.922 10.484 1 72.38 73 PRO B C 1
ATOM 2751 O O . PRO B 1 73 ? 12.977 25.062 10.906 1 72.38 73 PRO B O 1
ATOM 2754 N N . GLY B 1 74 ? 13.773 23.078 11.156 1 71.94 74 GLY B N 1
ATOM 2755 C CA . GLY B 1 74 ? 14.32 23.375 12.469 1 71.94 74 GLY B CA 1
ATOM 2756 C C . GLY B 1 74 ? 13.273 23.391 13.57 1 71.94 74 GLY B C 1
ATOM 2757 O O . GLY B 1 74 ? 13.586 23.688 14.727 1 71.94 74 GLY B O 1
ATOM 2758 N N . GLY B 1 75 ? 12.031 23.125 13.203 1 72.38 75 GLY B N 1
ATOM 2759 C CA . GLY B 1 75 ? 10.961 23.188 14.188 1 72.38 75 GLY B CA 1
ATOM 2760 C C . GLY B 1 75 ? 10.844 21.922 15.023 1 72.38 75 GLY B C 1
ATOM 2761 O O . GLY B 1 75 ? 10.125 21.922 16.031 1 72.38 75 GLY B O 1
ATOM 2762 N N . GLY B 1 76 ? 11.586 20.844 14.602 1 78.94 76 GLY B N 1
ATOM 2763 C CA . GLY B 1 76 ? 11.516 19.625 15.391 1 78.94 76 GLY B CA 1
ATOM 2764 C C . GLY B 1 76 ? 10.852 18.484 14.656 1 78.94 76 GLY B C 1
ATOM 2765 O O . GLY B 1 76 ? 10.531 17.453 15.258 1 78.94 76 GLY B O 1
ATOM 2766 N N . ARG B 1 77 ? 10.523 18.609 13.438 1 83.69 77 ARG B N 1
ATOM 2767 C CA . ARG B 1 77 ? 9.883 17.562 12.648 1 83.69 77 ARG B CA 1
ATOM 2768 C C . ARG B 1 77 ? 10.695 16.281 12.688 1 83.69 77 ARG B C 1
ATOM 2770 O O . ARG B 1 77 ? 10.141 15.195 12.891 1 83.69 77 ARG B O 1
ATOM 2777 N N . THR B 1 78 ? 11.984 16.469 12.492 1 79.06 78 THR B N 1
ATOM 2778 C CA . THR B 1 78 ? 12.852 15.305 12.477 1 79.06 78 THR B CA 1
ATOM 2779 C C . THR B 1 78 ? 12.922 14.656 13.852 1 79.06 78 THR B C 1
ATOM 2781 O O . THR B 1 78 ? 12.922 13.43 13.969 1 79.06 78 THR B O 1
ATOM 2784 N N . SER B 1 79 ? 12.992 15.523 14.844 1 80.06 79 SER B N 1
ATOM 2785 C CA . SER B 1 79 ? 12.984 15 16.203 1 80.06 79 SER B CA 1
ATOM 2786 C C . SER B 1 79 ? 11.703 14.234 16.5 1 80.06 79 SER B C 1
ATOM 2788 O O . SER B 1 79 ? 11.734 13.18 17.141 1 80.06 79 SER B O 1
ATOM 2790 N N . LEU B 1 80 ? 10.57 14.812 16.062 1 86.88 80 LEU B N 1
ATOM 2791 C CA . LEU B 1 80 ? 9.289 14.125 16.234 1 86.88 80 LEU B CA 1
ATOM 2792 C C . LEU B 1 80 ? 9.281 12.797 15.484 1 86.88 80 LEU B C 1
ATOM 2794 O O . LEU B 1 80 ? 8.781 11.797 16 1 86.88 80 LEU B O 1
ATOM 2798 N N . ALA B 1 81 ? 9.797 12.766 14.281 1 87.25 81 ALA B N 1
ATOM 2799 C CA . ALA B 1 81 ? 9.906 11.523 13.516 1 87.25 81 ALA B CA 1
ATOM 2800 C C . ALA B 1 81 ? 10.711 10.477 14.273 1 87.25 81 ALA B C 1
ATOM 2802 O O . ALA B 1 81 ? 10.312 9.312 14.352 1 87.25 81 ALA B O 1
ATOM 2803 N N . ASP B 1 82 ? 11.75 10.906 14.883 1 83.81 82 ASP B N 1
ATOM 2804 C CA . ASP B 1 82 ? 12.609 10 15.641 1 83.81 82 ASP B CA 1
ATOM 2805 C C . ASP B 1 82 ? 11.875 9.453 16.859 1 83.81 82 ASP B C 1
ATOM 2807 O O . ASP B 1 82 ? 12.008 8.273 17.203 1 83.81 82 ASP B O 1
ATOM 2811 N N . THR B 1 83 ? 11.195 10.344 17.469 1 83.62 83 THR B N 1
ATOM 2812 C CA . THR B 1 83 ? 10.406 9.93 18.625 1 83.62 83 THR B CA 1
ATOM 2813 C C . THR B 1 83 ? 9.383 8.875 18.234 1 83.62 83 THR B C 1
ATOM 2815 O O . THR B 1 83 ? 9.227 7.859 18.922 1 83.62 83 THR B O 1
ATOM 2818 N N . LEU B 1 84 ? 8.703 9.062 17.156 1 88.44 84 LEU B N 1
ATOM 2819 C CA . LEU B 1 84 ? 7.68 8.141 16.688 1 88.44 84 LEU B CA 1
ATOM 2820 C C . LEU B 1 84 ? 8.289 6.805 16.281 1 88.44 84 LEU B C 1
ATOM 2822 O O . LEU B 1 84 ? 7.66 5.754 16.438 1 88.44 84 LEU B O 1
ATOM 2826 N N . MET B 1 85 ? 9.539 6.859 15.797 1 86.56 85 MET B N 1
ATOM 2827 C CA . MET B 1 85 ? 10.242 5.648 15.375 1 86.56 85 MET B CA 1
ATOM 2828 C C . MET B 1 85 ? 10.844 4.922 16.578 1 86.56 85 MET B C 1
ATOM 2830 O O . MET B 1 85 ? 11.227 3.758 16.469 1 86.56 85 MET B O 1
ATOM 2834 N N . GLY B 1 86 ? 10.891 5.574 17.625 1 80.69 86 GLY B N 1
ATOM 2835 C CA . GLY B 1 86 ? 11.477 4.992 18.828 1 80.69 86 GLY B CA 1
ATOM 2836 C C . GLY B 1 86 ? 12.992 5.105 18.859 1 80.69 86 GLY B C 1
ATOM 2837 O O . GLY B 1 86 ? 13.664 4.32 19.531 1 80.69 86 GLY B O 1
ATOM 2838 N N . ASN B 1 87 ? 13.43 5.898 17.922 1 72.81 87 ASN B N 1
ATOM 2839 C CA . ASN B 1 87 ? 14.875 6.109 17.906 1 72.81 87 ASN B CA 1
ATOM 2840 C C . ASN B 1 87 ? 15.328 7.004 19.047 1 72.81 87 ASN B C 1
ATOM 2842 O O . ASN B 1 87 ? 14.727 8.047 19.312 1 72.81 87 ASN B O 1
ATOM 2846 N N . SER B 1 88 ? 16.109 6.434 19.891 1 62.78 88 SER B N 1
ATOM 2847 C CA . SER B 1 88 ? 16.609 7.211 21.016 1 62.78 88 SER B CA 1
ATOM 2848 C C . SER B 1 88 ? 17.578 8.289 20.562 1 62.78 88 SER B C 1
ATOM 2850 O O . SER B 1 88 ? 17.688 9.352 21.188 1 62.78 88 SER B O 1
ATOM 2852 N N . GLU B 1 89 ? 18.375 7.934 19.531 1 58.97 89 GLU B N 1
ATOM 2853 C CA . GLU B 1 89 ? 19.375 8.922 19.094 1 58.97 89 GLU B CA 1
ATOM 2854 C C . GLU B 1 89 ? 18.812 9.805 17.984 1 58.97 89 GLU B C 1
ATOM 2856 O O . GLU B 1 89 ? 18.312 9.305 16.984 1 58.97 89 GLU B O 1
ATOM 2861 N N . THR B 1 90 ? 18.328 10.93 18.484 1 55.72 90 THR B N 1
ATOM 2862 C CA . THR B 1 90 ? 17.859 11.883 17.5 1 55.72 90 THR B CA 1
ATOM 2863 C C . THR B 1 90 ? 18.906 12.07 16.391 1 55.72 90 THR B C 1
ATOM 2865 O O . THR B 1 90 ? 20.062 12.367 16.672 1 55.72 90 THR B O 1
ATOM 2868 N N . ARG B 1 91 ? 18.641 11.508 15.195 1 52.44 91 ARG B N 1
ATOM 2869 C CA . ARG B 1 91 ? 19.547 11.766 14.07 1 52.44 91 ARG B CA 1
ATOM 2870 C C . ARG B 1 91 ? 19.578 13.25 13.727 1 52.44 91 ARG B C 1
ATOM 2872 O O . ARG B 1 91 ? 18.531 13.898 13.617 1 52.44 91 ARG B O 1
ATOM 2879 N N . ALA B 1 92 ? 20.5 13.953 14.312 1 48.94 92 ALA B N 1
ATOM 2880 C CA . ALA B 1 92 ? 20.641 15.344 13.883 1 48.94 92 ALA B CA 1
ATOM 2881 C C . ALA B 1 92 ? 20.5 15.461 12.367 1 48.94 92 ALA B C 1
ATOM 2883 O O . ALA B 1 92 ? 21.078 14.68 11.617 1 48.94 92 ALA B O 1
ATOM 2884 N N . SER B 1 93 ? 19.438 15.922 11.961 1 54.22 93 SER B N 1
ATOM 2885 C CA . SER B 1 93 ? 19.266 16.109 10.523 1 54.22 93 SER B CA 1
ATOM 2886 C C . SER B 1 93 ? 20.422 16.891 9.922 1 54.22 93 SER B C 1
ATOM 2888 O O . SER B 1 93 ? 20.828 17.922 10.453 1 54.22 93 SER B O 1
ATOM 2890 N N . MET B 1 94 ? 21.5 16.188 9.258 1 50.44 94 MET B N 1
ATOM 2891 C CA . MET B 1 94 ? 22.656 16.828 8.633 1 50.44 94 MET B CA 1
ATOM 2892 C C . MET B 1 94 ? 22.219 17.906 7.648 1 50.44 94 MET B C 1
ATOM 2894 O O . MET B 1 94 ? 23.062 18.641 7.109 1 50.44 94 MET B O 1
ATOM 2898 N N . GLY B 1 95 ? 20.938 18.188 7.555 1 58.59 95 GLY B N 1
ATOM 2899 C CA . GLY B 1 95 ? 20.531 19.203 6.602 1 58.59 95 GLY B CA 1
ATOM 2900 C C . GLY B 1 95 ? 19.047 19.141 6.258 1 58.59 95 GLY B C 1
ATOM 2901 O O . GLY B 1 95 ? 18.328 18.266 6.75 1 58.59 95 GLY B O 1
ATOM 2902 N N . PRO B 1 96 ? 18.641 20.188 5.641 1 66.25 96 PRO B N 1
ATOM 2903 C CA . PRO B 1 96 ? 17.234 20.281 5.258 1 66.25 96 PRO B CA 1
ATOM 2904 C C . PRO B 1 96 ? 16.781 19.125 4.371 1 66.25 96 PRO B C 1
ATOM 2906 O O . PRO B 1 96 ? 17.547 18.672 3.508 1 66.25 96 PRO B O 1
ATOM 2909 N N . ILE B 1 97 ? 15.711 18.547 4.746 1 74.06 97 ILE B N 1
ATOM 2910 C CA . ILE B 1 97 ? 15.109 17.484 3.951 1 74.06 97 ILE B CA 1
ATOM 2911 C C . ILE B 1 97 ? 14.508 18.062 2.676 1 74.06 97 ILE B C 1
ATOM 2913 O O . ILE B 1 97 ? 13.75 19.031 2.729 1 74.06 97 ILE B O 1
ATOM 2917 N N . MET B 1 98 ? 14.93 17.656 1.514 1 77.56 98 MET B N 1
ATOM 2918 C CA . MET B 1 98 ? 14.445 18.188 0.239 1 77.56 98 MET B CA 1
ATOM 2919 C C . MET B 1 98 ? 13.367 17.281 -0.346 1 77.56 98 MET B C 1
ATOM 2921 O O . MET B 1 98 ? 12.562 17.719 -1.171 1 77.56 98 MET B O 1
ATOM 2925 N N . GLU B 1 99 ? 13.398 16.078 0.124 1 85.94 99 GLU B N 1
ATOM 2926 C CA . GLU B 1 99 ? 12.406 15.117 -0.37 1 85.94 99 GLU B CA 1
ATOM 2927 C C . GLU B 1 99 ? 11.75 14.359 0.78 1 85.94 99 GLU B C 1
ATOM 2929 O O . GLU B 1 99 ? 12.383 14.102 1.806 1 85.94 99 GLU B O 1
ATOM 2934 N N . SER B 1 100 ? 10.469 14.109 0.537 1 89.56 100 SER B N 1
ATOM 2935 C CA . SER B 1 100 ? 9.742 13.367 1.565 1 89.56 100 SER B CA 1
ATOM 2936 C C . SER B 1 100 ? 10.305 11.953 1.724 1 89.56 100 SER B C 1
ATOM 2938 O O . SER B 1 100 ? 10.711 11.328 0.742 1 89.56 100 SER B O 1
ATOM 2940 N N . THR B 1 101 ? 10.414 11.562 2.953 1 87.31 101 THR B N 1
ATOM 2941 C CA . THR B 1 101 ? 10.898 10.219 3.242 1 87.31 101 THR B CA 1
ATOM 2942 C C . THR B 1 101 ? 9.859 9.43 4.035 1 87.31 101 THR B C 1
ATOM 2944 O O . THR B 1 101 ? 9.227 9.961 4.949 1 87.31 101 THR B O 1
ATOM 2947 N N . LYS B 1 102 ? 9.648 8.188 3.582 1 90.44 102 LYS B N 1
ATOM 2948 C CA . LYS B 1 102 ? 8.734 7.27 4.258 1 90.44 102 LYS B CA 1
ATOM 2949 C C . LYS B 1 102 ? 9.484 6.375 5.246 1 90.44 102 LYS B C 1
ATOM 2951 O O . LYS B 1 102 ? 10.484 5.754 4.891 1 90.44 102 LYS B O 1
ATOM 2956 N N . GLN B 1 103 ? 9.078 6.363 6.473 1 87.94 103 GLN B N 1
ATOM 2957 C CA . GLN B 1 103 ? 9.625 5.48 7.496 1 87.94 103 GLN B CA 1
ATOM 2958 C C . GLN B 1 103 ? 8.523 4.66 8.164 1 87.94 103 GLN B C 1
ATOM 2960 O O . GLN B 1 103 ? 7.379 5.105 8.25 1 87.94 103 GLN B O 1
ATOM 2965 N N . GLY B 1 104 ? 8.898 3.436 8.5 1 86.69 104 GLY B N 1
ATOM 2966 C CA . GLY B 1 104 ? 7.93 2.561 9.148 1 86.69 104 GLY B CA 1
ATOM 2967 C C . GLY B 1 104 ? 8.469 1.891 10.398 1 86.69 104 GLY B C 1
ATOM 2968 O O . GLY B 1 104 ? 9.672 1.668 10.516 1 86.69 104 GLY B O 1
ATOM 2969 N N . THR B 1 105 ? 7.59 1.659 11.359 1 83.38 105 THR B N 1
ATOM 2970 C CA . THR B 1 105 ? 7.906 0.926 12.586 1 83.38 105 THR B CA 1
ATOM 2971 C C . THR B 1 105 ? 6.691 0.141 13.07 1 83.38 105 THR B C 1
ATOM 2973 O O . THR B 1 105 ? 5.621 0.207 12.469 1 83.38 105 THR B O 1
ATOM 2976 N N . VAL B 1 106 ? 6.984 -0.801 13.945 1 82.62 106 VAL B N 1
ATOM 2977 C CA . VAL B 1 106 ? 5.898 -1.535 14.578 1 82.62 106 VAL B CA 1
ATOM 2978 C C . VAL B 1 106 ? 5.848 -1.201 16.062 1 82.62 106 VAL B C 1
ATOM 2980 O O . VAL B 1 106 ? 6.852 -1.315 16.766 1 82.62 106 VAL B O 1
ATOM 2983 N N . VAL B 1 107 ? 4.742 -0.643 16.453 1 82.94 107 VAL B N 1
ATOM 2984 C CA . VAL B 1 107 ? 4.523 -0.312 17.859 1 82.94 107 VAL B CA 1
ATOM 2985 C C . VAL B 1 107 ? 3.387 -1.166 18.422 1 82.94 107 VAL B C 1
ATOM 2987 O O . VAL B 1 107 ? 2.246 -1.072 17.969 1 82.94 107 VAL B O 1
ATOM 2990 N N . ASP B 1 108 ? 3.684 -1.958 19.422 1 79.25 108 ASP B N 1
ATOM 2991 C CA . ASP B 1 108 ? 2.686 -2.834 20.031 1 79.25 108 ASP B CA 1
ATOM 2992 C C . ASP B 1 108 ? 1.921 -3.615 18.969 1 79.25 108 ASP B C 1
ATOM 2994 O O . ASP B 1 108 ? 0.688 -3.66 18.984 1 79.25 108 ASP B O 1
ATOM 2998 N N . GLY B 1 109 ? 2.629 -4.133 17.953 1 75 109 GLY B N 1
ATOM 2999 C CA . GLY B 1 109 ? 2.027 -4.984 16.938 1 75 109 GLY B CA 1
ATOM 3000 C C . GLY B 1 109 ? 1.338 -4.203 15.836 1 75 109 GLY B C 1
ATOM 3001 O O . GLY B 1 109 ? 0.755 -4.793 14.922 1 75 109 GLY B O 1
ATOM 3002 N N . ARG B 1 110 ? 1.439 -2.914 16 1 84.62 110 ARG B N 1
ATOM 3003 C CA . ARG B 1 110 ? 0.782 -2.062 15.016 1 84.62 110 ARG B CA 1
ATOM 3004 C C . ARG B 1 110 ? 1.803 -1.409 14.086 1 84.62 110 ARG B C 1
ATOM 3006 O O . ARG B 1 110 ? 2.779 -0.817 14.547 1 84.62 110 ARG B O 1
ATOM 3013 N N . LYS B 1 111 ? 1.541 -1.504 12.836 1 86 111 LYS B N 1
ATOM 3014 C CA . LYS B 1 111 ? 2.404 -0.838 11.867 1 86 111 LYS B CA 1
ATOM 3015 C C . LYS B 1 111 ? 2.127 0.662 11.82 1 86 111 LYS B C 1
ATOM 3017 O O . LYS B 1 111 ? 0.973 1.082 11.727 1 86 111 LYS B O 1
ATOM 3022 N N . VAL B 1 112 ? 3.182 1.423 11.984 1 91.75 112 VAL B N 1
ATOM 3023 C CA . VAL B 1 112 ? 3.082 2.877 11.922 1 91.75 112 VAL B CA 1
ATOM 3024 C C . VAL B 1 112 ? 3.979 3.406 10.805 1 91.75 112 VAL B C 1
ATOM 3026 O O . VAL B 1 112 ? 5.18 3.129 10.773 1 91.75 112 VAL B O 1
ATOM 3029 N N . THR B 1 113 ? 3.361 4.047 9.875 1 93.69 113 THR B N 1
ATOM 3030 C CA . THR B 1 113 ? 4.09 4.668 8.773 1 93.69 113 THR B CA 1
ATOM 3031 C C . THR B 1 113 ? 4.141 6.184 8.945 1 93.69 113 THR B C 1
ATOM 3033 O O . THR B 1 113 ? 3.111 6.824 9.156 1 93.69 113 THR B O 1
ATOM 3036 N N . VAL B 1 114 ? 5.367 6.734 8.883 1 94.06 114 VAL B N 1
ATOM 3037 C CA . VAL B 1 114 ? 5.566 8.172 9.062 1 94.06 114 VAL B CA 1
ATOM 3038 C C . VAL B 1 114 ? 6.238 8.758 7.824 1 94.06 114 VAL B C 1
ATOM 3040 O O . VAL B 1 114 ? 7.266 8.25 7.367 1 94.06 114 VAL B O 1
ATOM 3043 N N . ILE B 1 115 ? 5.582 9.758 7.258 1 95.12 115 ILE B N 1
ATOM 3044 C CA . ILE B 1 115 ? 6.184 10.484 6.148 1 95.12 115 ILE B CA 1
ATOM 3045 C C . ILE B 1 115 ? 6.812 11.781 6.656 1 95.12 115 ILE B C 1
ATOM 3047 O O . ILE B 1 115 ? 6.109 12.672 7.133 1 95.12 115 ILE B O 1
ATOM 3051 N N . ASP B 1 116 ? 8.109 11.836 6.609 1 90.88 116 ASP B N 1
ATOM 3052 C CA . ASP B 1 116 ? 8.828 13.07 6.906 1 90.88 116 ASP B CA 1
ATOM 3053 C C . ASP B 1 116 ? 8.906 13.969 5.672 1 90.88 116 ASP B C 1
ATOM 3055 O O . ASP B 1 116 ? 9.328 13.523 4.602 1 90.88 116 ASP B O 1
ATOM 3059 N N . THR B 1 117 ? 8.484 15.125 5.812 1 92.56 117 THR B N 1
ATOM 3060 C CA . THR B 1 117 ? 8.336 16 4.656 1 92.56 117 THR B CA 1
ATOM 3061 C C . THR B 1 117 ? 9.344 17.141 4.707 1 92.56 117 THR B C 1
ATOM 3063 O O . THR B 1 117 ? 9.836 17.5 5.781 1 92.56 117 THR B O 1
ATOM 3066 N N . PRO B 1 118 ? 9.766 17.656 3.523 1 90.38 118 PRO B N 1
ATOM 3067 C CA . PRO B 1 118 ? 10.523 18.906 3.533 1 90.38 118 PRO B CA 1
ATOM 3068 C C . PRO B 1 118 ? 9.695 20.109 4 1 90.38 118 PRO B C 1
ATOM 3070 O O . PRO B 1 118 ? 8.586 19.922 4.508 1 90.38 118 PRO B O 1
ATOM 3073 N N . ASP B 1 119 ? 10.297 21.281 3.971 1 87.75 119 ASP B N 1
ATOM 3074 C CA . ASP B 1 119 ? 9.578 22.484 4.383 1 87.75 119 ASP B CA 1
ATOM 3075 C C . ASP B 1 119 ? 8.461 22.812 3.4 1 87.75 119 ASP B C 1
ATOM 3077 O O . ASP B 1 119 ? 8.625 23.688 2.539 1 87.75 119 ASP B O 1
ATOM 3081 N N . LEU B 1 120 ? 7.328 22.219 3.555 1 92 120 LEU B N 1
ATOM 3082 C CA . LEU B 1 120 ? 6.195 22.391 2.654 1 92 120 LEU B CA 1
ATOM 3083 C C . LEU B 1 120 ? 5.457 23.703 2.965 1 92 120 LEU B C 1
ATOM 3085 O O . LEU B 1 120 ? 4.684 24.188 2.141 1 92 120 LEU B O 1
ATOM 3089 N N . LEU B 1 121 ? 5.652 24.188 4.121 1 89.19 121 LEU B N 1
ATOM 3090 C CA . LEU B 1 121 ? 4.812 25.281 4.59 1 89.19 121 LEU B CA 1
ATOM 3091 C C . LEU B 1 121 ? 5.52 26.625 4.418 1 89.19 121 LEU B C 1
ATOM 3093 O O . LEU B 1 121 ? 4.895 27.688 4.535 1 89.19 121 LEU B O 1
ATOM 3097 N N . GLY B 1 122 ? 6.797 26.516 4.176 1 79.56 122 GLY B N 1
ATOM 3098 C CA . GLY B 1 122 ? 7.57 27.734 3.988 1 79.56 122 GLY B CA 1
ATOM 3099 C C . GLY B 1 122 ? 7.852 28.047 2.529 1 79.56 122 GLY B C 1
ATOM 3100 O O . GLY B 1 122 ? 7.461 27.281 1.643 1 79.56 122 GLY B O 1
ATOM 3101 N N . PRO B 1 123 ? 8.469 29.094 2.297 1 76.31 123 PRO B N 1
ATOM 3102 C CA . PRO B 1 123 ? 8.766 29.531 0.928 1 76.31 123 PRO B CA 1
ATOM 3103 C C . PRO B 1 123 ? 10.062 28.938 0.384 1 76.31 123 PRO B C 1
ATOM 3105 O O . PRO B 1 123 ? 10.383 29.125 -0.794 1 76.31 123 PRO B O 1
ATOM 3108 N N . SER B 1 124 ? 10.758 28.172 1.122 1 79 124 SER B N 1
ATOM 3109 C CA . SER B 1 124 ? 12.109 27.75 0.76 1 79 124 SER B CA 1
ATOM 3110 C C . SER B 1 124 ? 12.086 26.812 -0.441 1 79 124 SER B C 1
ATOM 3112 O O . SER B 1 124 ? 12.977 26.875 -1.294 1 79 124 SER B O 1
ATOM 3114 N N . LEU B 1 125 ? 11.172 25.969 -0.695 1 86.06 125 LEU B N 1
ATOM 3115 C CA . LEU B 1 125 ? 11.164 24.938 -1.719 1 86.06 125 LEU B CA 1
ATOM 3116 C C . LEU B 1 125 ? 10.641 25.484 -3.045 1 86.06 125 LEU B C 1
ATOM 3118 O O . LEU B 1 125 ? 10.93 24.922 -4.105 1 86.06 125 LEU B O 1
ATOM 3122 N N . GLY B 1 126 ? 10.008 26.641 -3.088 1 88.5 126 GLY B N 1
ATOM 3123 C CA . GLY B 1 126 ? 9.32 27.094 -4.285 1 88.5 126 GLY B CA 1
ATOM 3124 C C . GLY B 1 126 ? 7.977 26.406 -4.492 1 88.5 126 GLY B C 1
ATOM 3125 O O . GLY B 1 126 ? 7.758 25.297 -4.02 1 88.5 126 GLY B O 1
ATOM 3126 N N . ASN B 1 127 ? 7.121 27 -5.262 1 91.94 127 ASN B N 1
ATOM 3127 C CA . ASN B 1 127 ? 5.742 26.547 -5.406 1 91.94 127 ASN B CA 1
ATOM 3128 C C . ASN B 1 127 ? 5.668 25.203 -6.125 1 91.94 127 ASN B C 1
ATOM 3130 O O . ASN B 1 127 ? 4.855 24.344 -5.766 1 91.94 127 ASN B O 1
ATOM 3134 N N . ASN B 1 128 ? 6.477 25.031 -7.18 1 93.5 128 ASN B N 1
ATOM 3135 C CA . ASN B 1 128 ? 6.449 23.781 -7.93 1 93.5 128 ASN B CA 1
ATOM 3136 C C . ASN B 1 128 ? 6.855 22.594 -7.062 1 93.5 128 ASN B C 1
ATOM 3138 O O . ASN B 1 128 ? 6.164 21.578 -7.027 1 93.5 128 ASN B O 1
ATOM 3142 N N . ASN B 1 129 ? 7.926 22.719 -6.379 1 93.25 129 ASN B N 1
ATOM 3143 C CA . ASN B 1 129 ? 8.414 21.641 -5.531 1 93.25 129 ASN B CA 1
ATOM 3144 C C . ASN B 1 129 ? 7.496 21.406 -4.336 1 93.25 129 ASN B C 1
ATOM 3146 O O . ASN B 1 129 ? 7.305 20.266 -3.908 1 93.25 129 ASN B O 1
ATOM 3150 N N . ARG B 1 130 ? 6.953 22.453 -3.779 1 93.94 130 ARG B N 1
ATOM 3151 C CA . ARG B 1 130 ? 5.988 22.328 -2.689 1 93.94 130 ARG B CA 1
ATOM 3152 C C . ARG B 1 130 ? 4.77 21.516 -3.119 1 93.94 130 ARG B C 1
ATOM 3154 O O . ARG B 1 130 ? 4.336 20.625 -2.402 1 93.94 130 ARG B O 1
ATOM 3161 N N . ALA B 1 131 ? 4.27 21.906 -4.285 1 95.44 131 ALA B N 1
ATOM 3162 C CA . ALA B 1 131 ? 3.098 21.219 -4.82 1 95.44 131 ALA B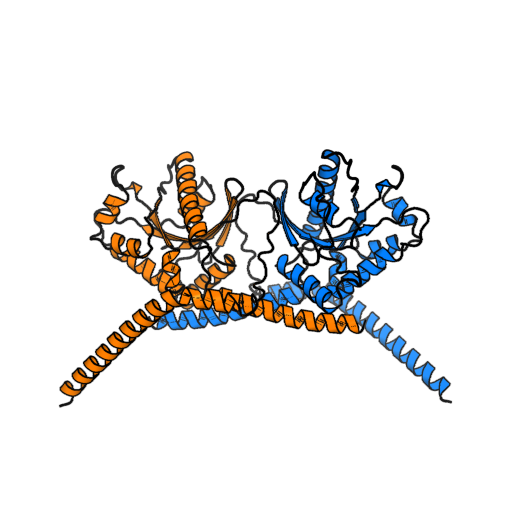 CA 1
ATOM 3163 C C . ALA B 1 131 ? 3.389 19.75 -5.07 1 95.44 131 ALA B C 1
ATOM 3165 O O . ALA B 1 131 ? 2.605 18.875 -4.676 1 95.44 131 ALA B O 1
ATOM 3166 N N . ARG B 1 132 ? 4.496 19.516 -5.645 1 95.12 132 ARG B N 1
ATOM 3167 C CA . ARG B 1 132 ? 4.871 18.141 -5.977 1 95.12 132 ARG B CA 1
ATOM 3168 C C . ARG B 1 132 ? 5.055 17.312 -4.719 1 95.12 132 ARG B C 1
ATOM 3170 O O . ARG B 1 132 ? 4.543 16.188 -4.629 1 95.12 132 ARG B O 1
ATOM 3177 N N . GLU B 1 133 ? 5.758 17.781 -3.805 1 95.25 133 GLU B N 1
ATOM 3178 C CA . GLU B 1 133 ? 6.043 17.031 -2.582 1 95.25 133 GLU B CA 1
ATOM 3179 C C . GLU B 1 133 ? 4.777 16.844 -1.744 1 95.25 133 GLU B C 1
ATOM 3181 O O . GLU B 1 133 ? 4.598 15.812 -1.108 1 95.25 133 GLU B O 1
ATOM 3186 N N . ALA B 1 134 ? 3.969 17.859 -1.714 1 96.31 134 ALA B N 1
ATOM 3187 C CA . ALA B 1 134 ? 2.705 17.734 -0.992 1 96.31 134 ALA B CA 1
ATOM 3188 C C . ALA B 1 134 ? 1.882 16.562 -1.526 1 96.31 134 ALA B C 1
ATOM 3190 O O . ALA B 1 134 ? 1.396 15.734 -0.754 1 96.31 134 ALA B O 1
ATOM 3191 N N . LEU B 1 135 ? 1.777 16.5 -2.801 1 97.25 135 LEU B N 1
ATOM 3192 C CA . LEU B 1 135 ? 0.975 15.461 -3.422 1 97.25 135 LEU B CA 1
ATOM 3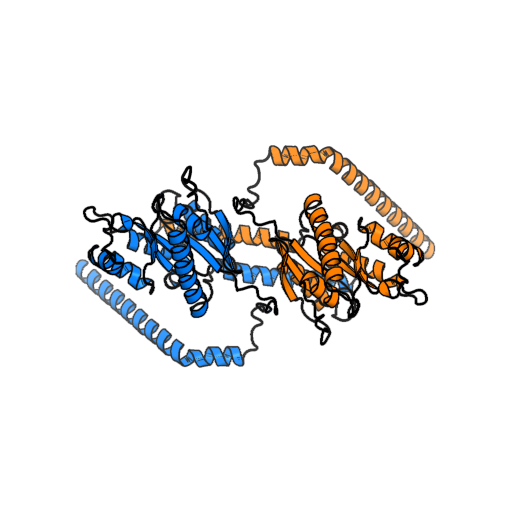193 C C . LEU B 1 135 ? 1.692 14.117 -3.357 1 97.25 135 LEU B C 1
ATOM 3195 O O . LEU B 1 135 ? 1.052 13.07 -3.217 1 97.25 135 LEU B O 1
ATOM 3199 N N . ARG B 1 136 ? 2.961 14.156 -3.461 1 96.06 136 ARG B N 1
ATOM 3200 C CA . ARG B 1 136 ? 3.74 12.922 -3.352 1 96.06 136 ARG B CA 1
ATOM 3201 C C . ARG B 1 136 ? 3.568 12.289 -1.978 1 96.06 136 ARG B C 1
ATOM 3203 O O . ARG B 1 136 ? 3.479 11.062 -1.862 1 96.06 136 ARG B O 1
ATOM 3210 N N . CYS B 1 137 ? 3.516 13.055 -0.946 1 96.12 137 CYS B N 1
ATOM 3211 C CA . CYS B 1 137 ? 3.318 12.516 0.394 1 96.12 137 CYS B CA 1
ATOM 3212 C C . CYS B 1 137 ? 1.97 11.812 0.505 1 96.12 137 CYS B C 1
ATOM 3214 O O . CYS B 1 137 ? 1.838 10.82 1.225 1 96.12 137 CYS B O 1
ATOM 3216 N N . LEU B 1 138 ? 0.999 12.352 -0.208 1 96.56 138 LEU B N 1
ATOM 3217 C CA . LEU B 1 138 ? -0.31 11.703 -0.23 1 96.56 138 LEU B CA 1
ATOM 3218 C C . LEU B 1 138 ? -0.233 10.344 -0.911 1 96.56 138 LEU B C 1
ATOM 3220 O O . LEU B 1 138 ? -0.854 9.383 -0.454 1 96.56 138 LEU B O 1
ATOM 3224 N N . GLN B 1 139 ? 0.519 10.297 -1.914 1 94.25 139 GLN B N 1
ATOM 3225 C CA . GLN B 1 139 ? 0.683 9.023 -2.613 1 94.25 139 GLN B CA 1
ATOM 3226 C C . GLN B 1 139 ? 1.39 8 -1.731 1 94.25 139 GLN B C 1
ATOM 3228 O O . GLN B 1 139 ? 1.029 6.82 -1.732 1 94.25 139 GLN B O 1
ATOM 3233 N N . LEU B 1 140 ? 2.336 8.469 -0.993 1 93.25 140 LEU B N 1
ATOM 3234 C CA . LEU B 1 140 ? 3.117 7.582 -0.134 1 93.25 140 LEU B CA 1
ATOM 3235 C C . LEU B 1 140 ? 2.268 7.051 1.016 1 93.25 140 LEU B C 1
ATOM 3237 O O . LEU B 1 140 ? 2.621 6.051 1.643 1 93.25 140 LEU B O 1
ATOM 3241 N N . THR B 1 141 ? 1.205 7.672 1.303 1 95.5 141 THR B N 1
ATOM 3242 C CA . THR B 1 141 ? 0.335 7.266 2.402 1 95.5 141 THR B CA 1
ATOM 3243 C C . THR B 1 141 ? -0.978 6.695 1.87 1 95.5 141 THR B C 1
ATOM 3245 O O . THR B 1 141 ? -1.983 6.672 2.584 1 95.5 141 THR B O 1
ATOM 3248 N N . SER B 1 142 ? -1.003 6.277 0.622 1 91.75 142 SER B N 1
ATOM 3249 C CA . SER B 1 142 ? -2.217 5.676 0.074 1 91.75 142 SER B CA 1
ATOM 3250 C C . SER B 1 142 ? -2.717 4.535 0.955 1 91.75 142 SER B C 1
ATOM 3252 O O . SER B 1 142 ? -1.927 3.709 1.414 1 91.75 142 SER B O 1
ATOM 3254 N N . PRO B 1 143 ? -4.039 4.426 1.105 1 91.81 143 PRO B N 1
ATOM 3255 C CA . PRO B 1 143 ? -5.133 5.172 0.481 1 91.81 143 PRO B CA 1
ATOM 3256 C C . PRO B 1 143 ? -5.305 6.574 1.062 1 91.81 143 PRO B C 1
ATOM 3258 O O . PRO B 1 143 ? -6.031 7.395 0.5 1 91.81 143 PRO B O 1
ATOM 3261 N N . GLY B 1 144 ? -4.637 6.84 2.229 1 96.19 144 GLY B N 1
ATOM 3262 C CA . GLY B 1 144 ? -4.637 8.172 2.818 1 96.19 144 GLY B CA 1
ATOM 3263 C C . GLY B 1 144 ? -4.066 8.195 4.227 1 96.19 144 GLY B C 1
ATOM 3264 O O . GLY B 1 144 ? -4.051 7.172 4.914 1 96.19 144 GLY B O 1
ATOM 3265 N N . PRO B 1 145 ? -3.604 9.328 4.594 1 97.81 145 PRO B N 1
ATOM 3266 C CA . PRO B 1 145 ? -3.107 9.445 5.969 1 97.81 145 PRO B CA 1
ATOM 3267 C C . PRO B 1 145 ? -4.23 9.484 7 1 97.81 145 PRO B C 1
ATOM 3269 O O . PRO B 1 145 ? -5.348 9.906 6.688 1 97.81 145 PRO B O 1
ATOM 3272 N N . HIS B 1 146 ? -3.871 8.969 8.148 1 97.88 146 HIS B N 1
ATOM 3273 C CA . HIS B 1 146 ? -4.824 9.023 9.258 1 97.88 146 HIS B CA 1
ATOM 3274 C C . HIS B 1 146 ? -4.734 10.344 10 1 97.88 146 HIS B C 1
ATOM 3276 O O . HIS B 1 146 ? -5.703 10.773 10.633 1 97.88 146 HIS B O 1
ATOM 3282 N N . ALA B 1 147 ? -3.564 10.953 9.961 1 97.06 147 ALA B N 1
ATOM 3283 C CA . ALA B 1 147 ? -3.395 12.242 10.641 1 97.06 147 ALA B CA 1
ATOM 3284 C C . ALA B 1 147 ? -2.242 13.031 10.031 1 97.06 147 ALA B C 1
ATOM 3286 O O . ALA B 1 147 ? -1.303 12.453 9.477 1 97.06 147 ALA B O 1
ATOM 3287 N N . PHE B 1 148 ? -2.365 14.352 10.094 1 96.94 148 PHE B N 1
ATOM 3288 C CA . PHE B 1 148 ? -1.29 15.297 9.828 1 96.94 148 PHE B CA 1
ATOM 3289 C C . PHE B 1 148 ? -0.756 15.891 11.125 1 96.94 148 PHE B C 1
ATOM 3291 O O . PHE B 1 148 ? -1.466 16.625 11.82 1 96.94 148 PHE B O 1
ATOM 3298 N N . LEU B 1 149 ? 0.474 15.547 11.477 1 95.69 149 LEU B N 1
ATOM 3299 C CA . LEU B 1 149 ? 1.086 16.156 12.656 1 95.69 149 LEU B CA 1
ATOM 3300 C C . LEU B 1 149 ? 1.763 17.469 12.297 1 95.69 149 LEU B C 1
ATOM 3302 O O . LEU B 1 149 ? 2.783 17.484 11.609 1 95.69 149 LEU B O 1
ATOM 3306 N N . LEU B 1 150 ? 1.155 18.484 12.727 1 93.06 150 LEU B N 1
ATOM 3307 C CA . LEU B 1 150 ? 1.673 19.828 12.453 1 93.06 150 LEU B CA 1
ATOM 3308 C C . LEU B 1 150 ? 2.561 20.312 13.594 1 93.06 150 LEU B C 1
ATOM 3310 O O . LEU B 1 150 ? 2.066 20.625 14.68 1 93.06 150 LEU B O 1
ATOM 3314 N N . VAL B 1 151 ? 3.814 20.375 13.289 1 89.5 151 VAL B N 1
ATOM 3315 C CA . VAL B 1 151 ? 4.789 20.766 14.297 1 89.5 151 VAL B CA 1
ATOM 3316 C C . VAL B 1 151 ? 4.938 22.281 14.312 1 89.5 151 VAL B C 1
ATOM 3318 O O . VAL B 1 151 ? 5.27 22.891 13.297 1 89.5 151 VAL B O 1
ATOM 3321 N N . ILE B 1 152 ? 4.609 22.828 15.469 1 82.75 152 ILE B N 1
ATOM 3322 C CA . ILE B 1 152 ? 4.68 24.281 15.656 1 82.75 152 ILE B CA 1
ATOM 3323 C C . ILE B 1 152 ? 5.602 24.594 16.828 1 82.75 152 ILE B C 1
ATOM 3325 O O . ILE B 1 152 ? 5.547 23.938 17.875 1 82.75 152 ILE B O 1
ATOM 3329 N N . HIS B 1 153 ? 6.441 25.562 16.609 1 77.06 153 HIS B N 1
ATOM 3330 C CA . HIS B 1 153 ? 7.266 26.047 17.719 1 77.06 153 HIS B CA 1
ATOM 3331 C C . HIS B 1 153 ? 6.434 26.812 18.734 1 77.06 153 HIS B C 1
ATOM 3333 O O . HIS B 1 153 ? 5.695 27.734 18.359 1 77.06 153 HIS B O 1
ATOM 3339 N N . ALA B 1 154 ? 6.477 26.312 20 1 68.56 154 ALA B N 1
ATOM 3340 C CA . ALA B 1 154 ? 5.754 27.031 21.047 1 68.56 154 ALA B CA 1
ATOM 3341 C C . ALA B 1 154 ? 6.336 28.422 21.266 1 68.56 154 ALA B C 1
ATOM 3343 O O . ALA B 1 154 ? 7.547 28.625 21.156 1 68.56 154 ALA B O 1
ATOM 3344 N N . PRO B 1 155 ? 5.387 29.5 21.219 1 58.75 155 PRO B N 1
ATOM 3345 C CA . PRO B 1 155 ? 5.859 30.875 21.422 1 58.75 155 PRO B CA 1
ATOM 3346 C C . PRO B 1 155 ? 6.68 31.031 22.703 1 58.75 155 PRO B C 1
ATOM 3348 O O . PRO B 1 155 ? 6.328 30.469 23.734 1 58.75 155 PRO B O 1
ATOM 3351 N N . CYS B 1 156 ? 7.965 31.031 22.703 1 50.94 156 CYS B N 1
ATOM 3352 C CA . CYS B 1 156 ? 8.656 31.484 23.906 1 50.94 156 CYS B CA 1
ATOM 3353 C C . CYS B 1 156 ? 8.203 32.875 24.297 1 50.94 156 CYS B C 1
ATOM 3355 O O . CYS B 1 156 ? 7.633 33.625 23.484 1 50.94 156 CYS B O 1
ATOM 3357 N N . SER B 1 157 ? 8.234 33.344 25.734 1 44.81 157 SER B N 1
ATOM 3358 C CA . SER B 1 157 ? 7.887 34.656 26.297 1 44.81 157 SER B CA 1
ATOM 3359 C C . SER B 1 157 ? 8.016 35.75 25.266 1 44.81 157 SER B C 1
ATOM 3361 O O . SER B 1 157 ? 7.336 36.781 25.359 1 44.81 157 SER B O 1
ATOM 3363 N N . SER B 1 158 ? 9.211 36.156 24.891 1 39.72 158 SER B N 1
ATOM 3364 C CA . SER B 1 158 ? 9.469 37.469 24.281 1 39.72 158 SER B CA 1
ATOM 3365 C C . SER B 1 158 ? 9.016 37.5 22.828 1 39.72 158 SER B C 1
ATOM 3367 O O . SER B 1 158 ? 8.695 38.562 22.281 1 39.72 158 SER B O 1
ATOM 3369 N N . MET B 1 159 ? 9.555 36.688 21.875 1 40.53 159 MET B N 1
ATOM 3370 C CA . MET B 1 159 ? 9.602 37.062 20.469 1 40.53 159 MET B CA 1
ATOM 3371 C C . MET B 1 159 ? 8.336 36.625 19.734 1 40.53 159 MET B C 1
ATOM 3373 O O . MET B 1 159 ? 7.668 35.688 20.172 1 40.53 159 MET B O 1
ATOM 3377 N N . GLY B 1 160 ? 7.734 37.406 18.672 1 42.12 160 GLY B N 1
ATOM 3378 C CA . GLY B 1 160 ? 6.781 37.562 17.578 1 42.12 160 GLY B CA 1
ATOM 3379 C C . GLY B 1 160 ? 6.363 36.25 16.938 1 42.12 160 GLY B C 1
ATOM 3380 O O . GLY B 1 160 ? 5.898 36.25 15.797 1 42.12 160 GLY B O 1
ATOM 3381 N N . ILE B 1 161 ? 6.609 35.094 17.359 1 44.34 161 ILE B N 1
ATOM 3382 C CA . ILE B 1 161 ? 6.555 33.844 16.641 1 44.34 161 ILE B CA 1
ATOM 3383 C C . ILE B 1 161 ? 5.102 33.438 16.422 1 44.34 161 ILE B C 1
ATOM 3385 O O . ILE B 1 161 ? 4.82 32.281 16.031 1 44.34 161 ILE B O 1
ATOM 3389 N N . ASN B 1 162 ? 4.059 34.188 17.016 1 47.94 162 ASN B N 1
ATOM 3390 C CA . ASN B 1 162 ? 2.646 33.844 16.859 1 47.94 162 ASN B CA 1
ATOM 3391 C C . ASN B 1 162 ? 2.305 33.5 15.414 1 47.94 162 ASN B C 1
ATOM 3393 O O . ASN B 1 162 ? 1.29 32.844 15.148 1 47.94 162 ASN B O 1
ATOM 3397 N N . HIS B 1 163 ? 2.676 34.406 14.516 1 53.25 163 HIS B N 1
ATOM 3398 C CA . HIS B 1 163 ? 2.266 34.375 13.117 1 53.25 163 HIS B CA 1
ATOM 3399 C C . HIS B 1 163 ? 2.576 33.031 12.469 1 53.25 163 HIS B C 1
ATOM 3401 O O . HIS B 1 163 ? 1.946 32.656 11.477 1 53.25 163 HIS B O 1
ATOM 3407 N N . ASN B 1 164 ? 2.977 32 13.398 1 72.94 164 ASN B N 1
ATOM 3408 C CA . ASN B 1 164 ? 3.619 30.859 12.789 1 72.94 164 ASN B CA 1
ATOM 3409 C C . ASN B 1 164 ? 2.658 29.672 12.664 1 72.94 164 ASN B C 1
ATOM 3411 O O . ASN B 1 164 ? 2.51 29.109 11.586 1 72.94 164 ASN B O 1
ATOM 3415 N N . ALA B 1 165 ? 1.601 29.719 13.695 1 76.88 165 ALA B N 1
ATOM 3416 C CA . ALA B 1 165 ? 0.717 28.547 13.648 1 76.88 165 ALA B CA 1
ATOM 3417 C C . ALA B 1 165 ? -0.398 28.75 12.625 1 76.88 165 ALA B C 1
ATOM 3419 O O . ALA B 1 165 ? -0.721 27.828 11.867 1 76.88 165 ALA B O 1
ATOM 3420 N N . ALA B 1 166 ? -0.984 29.969 12.664 1 80.31 166 ALA B N 1
ATOM 3421 C CA . ALA B 1 166 ? -2.059 30.281 11.727 1 80.31 166 ALA B CA 1
ATOM 3422 C C . ALA B 1 166 ? -1.571 30.172 10.281 1 80.31 166 ALA B C 1
ATOM 3424 O O . ALA B 1 166 ? -2.287 29.672 9.414 1 80.31 166 ALA B O 1
ATOM 3425 N N . GLN B 1 167 ? -0.423 30.688 10.102 1 83.88 167 GLN B N 1
ATOM 3426 C CA . GLN B 1 167 ? 0.151 30.625 8.758 1 83.88 167 GLN B CA 1
ATOM 3427 C C . GLN B 1 167 ? 0.427 29.188 8.344 1 83.88 167 GLN B C 1
ATOM 3429 O O . GLN B 1 167 ? 0.226 28.812 7.188 1 83.88 167 GLN B O 1
ATOM 3434 N N . ALA B 1 168 ? 0.866 28.422 9.312 1 87.38 168 ALA B N 1
ATOM 3435 C CA . ALA B 1 168 ? 1.132 27.016 9.031 1 87.38 168 ALA B CA 1
ATOM 3436 C C . ALA B 1 168 ? -0.151 26.281 8.656 1 87.38 168 ALA B C 1
ATOM 3438 O O . ALA B 1 168 ? -0.166 25.484 7.711 1 87.38 168 ALA B O 1
ATOM 3439 N N . ILE B 1 169 ? -1.156 26.531 9.375 1 88.19 169 ILE B N 1
ATOM 3440 C CA . ILE B 1 169 ? -2.443 25.891 9.117 1 88.19 169 ILE B CA 1
ATOM 3441 C C . ILE B 1 169 ? -2.977 26.344 7.758 1 88.19 169 ILE B C 1
ATOM 3443 O O . ILE B 1 169 ? -3.438 25.516 6.961 1 88.19 169 ILE B O 1
ATOM 3447 N N . GLN B 1 170 ? -2.902 27.656 7.488 1 87.81 170 GLN B N 1
ATOM 3448 C CA . GLN B 1 170 ? -3.373 28.188 6.211 1 87.81 170 GLN B CA 1
ATOM 3449 C C . GLN B 1 170 ? -2.613 27.562 5.043 1 87.81 170 GLN B C 1
ATOM 3451 O O . GLN B 1 170 ? -3.211 27.203 4.027 1 87.81 170 GLN B O 1
ATOM 3456 N N . SER B 1 171 ? -1.302 27.516 5.199 1 91.06 171 SER B N 1
ATOM 3457 C CA . SER B 1 171 ? -0.487 26.891 4.16 1 91.06 171 SER B CA 1
ATOM 3458 C C . SER B 1 171 ? -0.891 25.438 3.943 1 91.06 171 SER B C 1
ATOM 3460 O O . SER B 1 171 ? -0.919 24.953 2.807 1 91.06 171 SER B O 1
ATOM 3462 N N . THR B 1 172 ? -1.182 24.719 5.012 1 93.38 172 THR B N 1
ATOM 3463 C CA . THR B 1 172 ? -1.627 23.328 4.922 1 93.38 172 THR B CA 1
ATOM 3464 C C . THR B 1 172 ? -2.939 23.234 4.148 1 93.38 172 THR B C 1
ATOM 3466 O O . THR B 1 172 ? -3.104 22.359 3.301 1 93.38 172 THR B O 1
ATOM 3469 N N . LEU B 1 173 ? -3.838 24.156 4.426 1 92.88 173 LEU B N 1
ATOM 3470 C CA . LEU B 1 173 ? -5.125 24.172 3.744 1 92.88 173 LEU B CA 1
ATOM 3471 C C . LEU B 1 173 ? -4.949 24.469 2.258 1 92.88 173 LEU B C 1
ATOM 3473 O O . LEU B 1 173 ? -5.656 23.891 1.421 1 92.88 173 LEU B O 1
ATOM 3477 N N . GLU B 1 174 ? -4.031 25.297 1.939 1 93.25 174 GLU B N 1
ATOM 3478 C CA . GLU B 1 174 ? -3.758 25.641 0.548 1 93.25 174 GLU B CA 1
ATOM 3479 C C . GLU B 1 174 ? -3.209 24.453 -0.221 1 93.25 174 GLU B C 1
ATOM 3481 O O . GLU B 1 174 ? -3.498 24.281 -1.408 1 93.25 174 GLU B O 1
ATOM 3486 N N . LEU B 1 175 ? -2.482 23.672 0.417 1 95.56 175 LEU B N 1
ATOM 3487 C CA . LEU B 1 175 ? -1.822 22.547 -0.235 1 95.56 175 LEU B CA 1
ATOM 3488 C C . LEU B 1 175 ? -2.773 21.359 -0.365 1 95.56 175 LEU B C 1
ATOM 3490 O O . LEU B 1 175 ? -2.783 20.672 -1.392 1 95.56 175 LEU B O 1
ATOM 3494 N N . PHE B 1 176 ? -3.586 21.062 0.636 1 96.62 176 PHE B N 1
ATOM 3495 C CA . PHE B 1 176 ? -4.297 19.797 0.7 1 96.62 176 PHE B CA 1
ATOM 3496 C C . PHE B 1 176 ? -5.805 20.016 0.62 1 96.62 176 PHE B C 1
ATOM 3498 O O . PHE B 1 176 ? -6.562 19.062 0.417 1 96.62 176 PHE B O 1
ATOM 3505 N N . GLY B 1 177 ? -6.242 21.25 0.761 1 93.94 177 GLY B N 1
ATOM 3506 C CA . GLY B 1 177 ? -7.664 21.547 0.765 1 93.94 177 GLY B CA 1
ATOM 3507 C C . GLY B 1 177 ? -8.234 21.734 2.158 1 93.94 177 GLY B C 1
ATOM 3508 O O . GLY B 1 177 ? -7.59 21.375 3.148 1 93.94 177 GLY B O 1
ATOM 3509 N N . ASP B 1 178 ? -9.469 22.141 2.299 1 92.12 178 ASP B N 1
ATOM 3510 C CA . ASP B 1 178 ? -10.078 22.531 3.566 1 92.12 178 ASP B CA 1
ATOM 3511 C C . ASP B 1 178 ? -10.398 21.312 4.422 1 92.12 178 ASP B C 1
ATOM 3513 O O . ASP B 1 178 ? -10.375 21.391 5.652 1 92.12 178 ASP B O 1
ATOM 3517 N N . GLU B 1 179 ? -10.672 20.219 3.816 1 93.06 179 GLU B N 1
ATOM 3518 C CA . GLU B 1 179 ? -11.102 19.016 4.527 1 93.06 179 GLU B CA 1
ATOM 3519 C C . GLU B 1 179 ? -10 18.5 5.445 1 93.06 179 GLU B C 1
ATOM 3521 O O . GLU B 1 179 ? -10.266 17.75 6.387 1 93.06 179 GLU B O 1
ATOM 3526 N N . VAL B 1 180 ? -8.742 18.906 5.215 1 95.31 180 VAL B N 1
ATOM 3527 C CA . VAL B 1 180 ? -7.605 18.375 5.957 1 95.31 180 VAL B CA 1
ATOM 3528 C C . VAL B 1 180 ? -7.645 18.891 7.395 1 95.31 180 VAL B C 1
ATOM 3530 O O . VAL B 1 180 ? -7.027 18.312 8.289 1 95.31 180 VAL B O 1
ATOM 3533 N N . MET B 1 181 ? -8.328 19.953 7.621 1 92.25 181 MET B N 1
ATOM 3534 C CA . MET B 1 181 ? -8.383 20.609 8.922 1 92.25 181 MET B CA 1
ATOM 3535 C C . MET B 1 181 ? -8.766 19.625 10.023 1 92.25 181 MET B C 1
ATOM 3537 O O . MET B 1 181 ? -8.227 19.703 11.133 1 92.25 181 MET B O 1
ATOM 3541 N N . GLN B 1 182 ? -9.617 18.734 9.711 1 92.06 182 GLN B N 1
ATOM 3542 C CA . GLN B 1 182 ? -10.148 17.797 10.695 1 92.06 182 GLN B CA 1
ATOM 3543 C C . GLN B 1 182 ? -9.148 16.672 10.984 1 92.06 182 GLN B C 1
ATOM 3545 O O . GLN B 1 182 ? -9.352 15.867 11.898 1 92.06 182 GLN B O 1
ATOM 3550 N N . TYR B 1 183 ? -8.102 16.609 10.273 1 96.06 183 TYR B N 1
ATOM 3551 C CA . TYR B 1 183 ? -7.137 15.531 10.422 1 96.06 183 TYR B CA 1
ATOM 3552 C C . TYR B 1 183 ? -5.812 16.047 10.969 1 96.06 183 TYR B C 1
ATOM 3554 O O . TYR B 1 183 ? -4.824 15.32 11.016 1 96.06 183 TYR B O 1
ATOM 3562 N N . ILE B 1 184 ? -5.758 17.328 11.391 1 95.25 184 ILE B N 1
ATOM 3563 C CA . ILE B 1 184 ? -4.527 17.938 11.867 1 95.25 184 ILE B CA 1
ATOM 3564 C C . ILE B 1 184 ? -4.422 17.781 13.383 1 95.25 184 ILE B C 1
ATOM 3566 O O . ILE B 1 184 ? -5.383 18.031 14.109 1 95.25 184 ILE B O 1
ATOM 3570 N N . ILE B 1 185 ? -3.32 17.297 13.852 1 93.25 185 ILE B N 1
ATOM 3571 C CA . ILE B 1 185 ? -2.947 17.312 15.266 1 93.25 185 ILE B CA 1
ATOM 3572 C C . ILE B 1 185 ? -1.76 18.25 15.477 1 93.25 185 ILE B C 1
ATOM 3574 O O . ILE B 1 185 ? -0.643 17.953 15.047 1 93.25 185 ILE B O 1
ATOM 3578 N N . PRO B 1 186 ? -1.99 19.359 16.094 1 90.19 186 PRO B N 1
ATOM 3579 C CA . PRO B 1 186 ? -0.874 20.266 16.359 1 90.19 186 PRO B CA 1
ATOM 3580 C C . PRO B 1 186 ? 0.081 19.719 17.422 1 90.19 186 PRO B C 1
ATOM 3582 O O . PRO B 1 186 ? -0.364 19.203 18.453 1 90.19 186 PRO B O 1
ATOM 3585 N N . VAL B 1 187 ? 1.303 19.766 17.141 1 89.12 187 VAL B N 1
ATOM 3586 C CA . VAL B 1 187 ? 2.352 19.344 18.062 1 89.12 187 VAL B CA 1
ATOM 3587 C C . VAL B 1 187 ? 3.256 20.531 18.391 1 89.12 187 VAL B C 1
ATOM 3589 O O . VAL B 1 187 ? 3.873 21.109 17.484 1 89.12 187 VAL B O 1
ATOM 3592 N N . LEU B 1 188 ? 3.322 20.859 19.625 1 83.19 188 LEU B N 1
ATOM 3593 C CA . LEU B 1 188 ? 4.129 22 20.062 1 83.19 188 LEU B CA 1
ATOM 3594 C C . LEU B 1 188 ? 5.492 21.547 20.562 1 83.19 188 LEU B C 1
ATOM 3596 O O . LEU B 1 188 ? 5.574 20.625 21.375 1 83.19 188 LEU B O 1
ATOM 3600 N N . THR B 1 189 ? 6.461 22.094 19.906 1 78.56 189 THR B N 1
ATOM 3601 C CA . THR B 1 189 ? 7.816 21.766 20.328 1 78.56 189 THR B CA 1
ATOM 3602 C C . THR B 1 189 ? 8.414 22.891 21.156 1 78.56 189 THR B C 1
ATOM 3604 O O . THR B 1 189 ? 7.859 23.984 21.203 1 78.56 189 THR B O 1
ATOM 3607 N N . HIS B 1 190 ? 9.586 22.594 21.859 1 66.75 190 HIS B N 1
ATOM 3608 C CA . HIS B 1 190 ? 10.391 23.516 22.672 1 66.75 190 HIS B CA 1
ATOM 3609 C C . HIS B 1 190 ? 9.594 24.047 23.859 1 66.75 190 HIS B C 1
ATOM 3611 O O . HIS B 1 190 ? 9.75 25.203 24.25 1 66.75 190 HIS B O 1
ATOM 3617 N N . ALA B 1 191 ? 8.703 23.172 24.203 1 56.56 191 ALA B N 1
ATOM 3618 C CA . ALA B 1 191 ? 7.965 23.578 25.391 1 56.56 191 ALA B CA 1
ATOM 3619 C C . ALA B 1 191 ? 8.867 23.578 26.625 1 56.56 191 ALA B C 1
ATOM 3621 O O . ALA B 1 191 ? 8.453 24 27.703 1 56.56 191 ALA B O 1
ATOM 3622 N N . ASP B 1 192 ? 9.914 22.891 26.531 1 52.78 192 ASP B N 1
ATOM 3623 C CA . ASP B 1 192 ? 10.805 22.75 27.688 1 52.78 192 ASP B CA 1
ATOM 3624 C C . ASP B 1 192 ? 11.188 24.125 28.25 1 52.78 192 ASP B C 1
ATOM 3626 O O . ASP B 1 192 ? 11.531 24.234 29.422 1 52.78 192 ASP B O 1
ATOM 3630 N N . ARG B 1 193 ? 11.547 25.016 27.219 1 53.72 193 ARG B N 1
ATOM 3631 C CA . ARG B 1 193 ? 11.953 26.281 27.828 1 53.72 193 ARG B CA 1
ATOM 3632 C C . ARG B 1 193 ? 10.828 26.859 28.688 1 53.72 193 ARG B C 1
ATOM 3634 O O . ARG B 1 193 ? 11 27.891 29.328 1 53.72 193 ARG B O 1
ATOM 3641 N N . LEU B 1 194 ? 9.797 26.125 28.453 1 49.94 194 LEU B N 1
ATOM 3642 C CA . LEU B 1 194 ? 8.695 26.594 29.281 1 49.94 194 LEU B CA 1
ATOM 3643 C C . LEU B 1 194 ? 8.75 26 30.672 1 49.94 194 LEU B C 1
ATOM 3645 O O . LEU B 1 194 ? 9.172 24.844 30.844 1 49.94 194 LEU B O 1
ATOM 3649 N N . ASP B 1 195 ? 9.078 26.672 31.516 1 47.03 195 ASP B N 1
ATOM 3650 C CA . ASP B 1 195 ? 9.047 26.219 32.906 1 47.03 195 ASP B CA 1
ATOM 3651 C C . ASP B 1 195 ? 8.047 25.078 33.094 1 47.03 195 ASP B C 1
ATOM 3653 O O . ASP B 1 195 ? 7.074 24.984 32.344 1 47.03 195 ASP B O 1
ATOM 3657 N N . GLN B 1 196 ? 8.469 24.016 33.75 1 48.81 196 GLN B N 1
ATOM 3658 C CA . GLN B 1 196 ? 7.707 22.844 34.125 1 48.81 196 GLN B CA 1
ATOM 3659 C C . GLN B 1 196 ? 6.219 23.156 34.25 1 48.81 196 GLN B C 1
ATOM 3661 O O . GLN B 1 196 ? 5.383 22.25 34.219 1 48.81 196 GLN B O 1
ATOM 3666 N N . ARG B 1 197 ? 5.969 24.375 34.562 1 45.81 197 ARG B N 1
ATOM 3667 C CA . ARG B 1 197 ? 4.625 24.75 35 1 45.81 197 ARG B CA 1
ATOM 3668 C C . ARG B 1 197 ? 3.734 25.078 33.812 1 45.81 197 ARG B C 1
ATOM 3670 O O . ARG B 1 197 ? 2.539 25.328 33.969 1 45.81 197 ARG B O 1
ATOM 3677 N N . TYR B 1 198 ? 4.332 25.203 32.625 1 50.59 198 TYR B N 1
ATOM 3678 C CA . TYR B 1 198 ? 3.436 25.75 31.609 1 50.59 198 TYR B CA 1
ATOM 3679 C C . TYR B 1 198 ? 2.688 24.641 30.891 1 50.59 198 TYR B C 1
ATOM 3681 O O . TYR B 1 198 ? 3.305 23.719 30.344 1 50.59 198 TYR B O 1
ATOM 3689 N N . THR B 1 199 ? 1.531 24.375 31.406 1 58.19 199 THR B N 1
ATOM 3690 C CA . THR B 1 199 ? 0.521 23.5 30.828 1 58.19 199 THR B CA 1
ATOM 3691 C C . THR B 1 199 ? 0.115 24 29.438 1 58.19 199 THR B C 1
ATOM 3693 O O . THR B 1 199 ? 0.39 25.141 29.078 1 58.19 199 THR B O 1
ATOM 3696 N N . VAL B 1 200 ? -0.201 23.109 28.422 1 63.5 200 VAL B N 1
ATOM 3697 C CA . VAL B 1 200 ? -0.754 23.422 27.109 1 63.5 200 VAL B CA 1
ATOM 3698 C C . VAL B 1 200 ? -1.668 24.641 27.219 1 63.5 200 VAL B C 1
ATOM 3700 O O . VAL B 1 200 ? -1.639 25.531 26.359 1 63.5 200 VAL B O 1
ATOM 3703 N N . ASP B 1 201 ? -2.277 24.797 28.375 1 65.56 201 ASP B N 1
ATOM 3704 C CA . ASP B 1 201 ? -3.256 25.859 28.547 1 65.56 201 ASP B CA 1
ATOM 3705 C C . ASP B 1 201 ? -2.568 27.219 28.688 1 65.56 201 ASP B C 1
ATOM 3707 O O . ASP B 1 201 ? -3.059 28.219 28.156 1 65.56 201 ASP B O 1
ATOM 3711 N N . HIS B 1 202 ? -1.469 27.172 29.312 1 66 202 HIS B N 1
ATOM 3712 C CA . HIS B 1 202 ? -0.749 28.438 29.5 1 66 202 HIS B CA 1
AT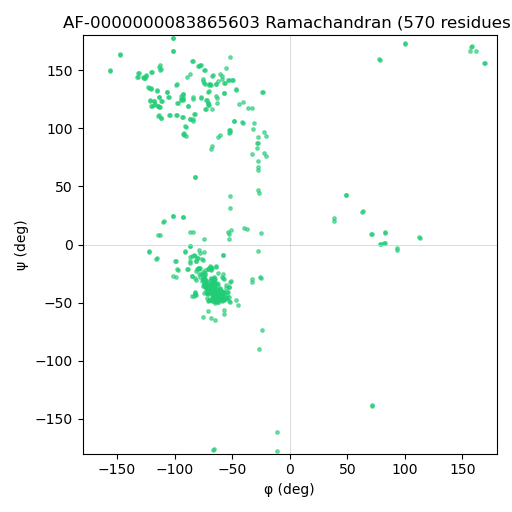OM 3713 C C . HIS B 1 202 ? -0.155 28.922 28.172 1 66 202 HIS B C 1
ATOM 3715 O O . HIS B 1 202 ? -0.168 30.109 27.891 1 66 202 HIS B O 1
ATOM 3721 N N . LEU B 1 203 ? 0.282 27.969 27.438 1 65.12 203 LEU B N 1
ATOM 3722 C CA . LEU B 1 203 ? 0.888 28.297 26.141 1 65.12 203 LEU B CA 1
ATOM 3723 C C . LEU B 1 203 ? -0.159 28.828 25.172 1 65.12 203 LEU B C 1
ATOM 3725 O O . LEU B 1 203 ? 0.122 29.734 24.391 1 65.12 203 LEU B O 1
ATOM 3729 N N . LEU B 1 204 ? -1.327 28.328 25.312 1 66 204 LEU B N 1
ATOM 3730 C CA . LEU B 1 204 ? -2.402 28.734 24.406 1 66 204 LEU B CA 1
ATOM 3731 C C . LEU B 1 204 ? -2.898 30.125 24.75 1 66 204 LEU B C 1
ATOM 3733 O O . LEU B 1 204 ? -3.389 30.859 23.875 1 66 204 LEU B O 1
ATOM 3737 N N . ASP B 1 205 ? -2.662 30.453 26 1 65.06 205 ASP B N 1
ATOM 3738 C CA . ASP B 1 205 ? -3.162 31.75 26.438 1 65.06 205 ASP B CA 1
ATOM 3739 C C . ASP B 1 205 ? -2.127 32.844 26.203 1 65.06 205 ASP B C 1
ATOM 3741 O O . ASP B 1 205 ? -2.473 34.031 26.125 1 65.06 205 ASP B O 1
ATOM 3745 N N . VAL B 1 206 ? -0.893 32.406 26.078 1 58.84 206 VAL B N 1
ATOM 3746 C CA . VAL B 1 206 ? 0.167 33.406 26.016 1 58.84 206 VAL B CA 1
ATOM 3747 C C . VAL B 1 206 ? 0.08 34.156 24.688 1 58.84 206 VAL B C 1
ATOM 3749 O O . VAL B 1 206 ? 0.249 35.375 24.656 1 58.84 206 VAL B O 1
ATOM 3752 N N . ASP B 1 207 ? -0.045 33.531 23.625 1 55.16 207 ASP B N 1
ATOM 3753 C CA . ASP B 1 207 ? 0.124 34.156 22.328 1 55.16 207 ASP B CA 1
ATOM 3754 C C . ASP B 1 207 ? -1.158 34.875 21.906 1 55.16 207 ASP B C 1
ATOM 3756 O O . ASP B 1 207 ? -1.577 34.781 20.75 1 55.16 207 ASP B O 1
ATOM 3760 N N . ALA B 1 208 ? -1.646 35.844 22.719 1 54.09 208 ALA B N 1
ATOM 3761 C CA . ALA B 1 208 ? -2.779 36.688 22.359 1 54.09 208 ALA B CA 1
ATOM 3762 C C . ALA B 1 208 ? -3.846 35.906 21.609 1 54.09 208 ALA B C 1
ATOM 3764 O O . ALA B 1 208 ? -4.547 36.469 20.766 1 54.09 208 ALA B O 1
ATOM 3765 N N . GLY B 1 209 ? -3.791 34.75 21.766 1 59.47 209 GLY B N 1
ATOM 3766 C CA . GLY B 1 209 ? -4.938 33.969 21.328 1 59.47 209 GLY B CA 1
ATOM 3767 C C . GLY B 1 209 ? -4.797 33.438 19.922 1 59.47 209 GLY B C 1
ATOM 3768 O O . GLY B 1 209 ? -5.691 32.75 19.422 1 59.47 209 GLY B O 1
ATOM 3769 N N . GLY B 1 210 ? -3.629 33.844 19.25 1 66.31 210 GLY B N 1
ATOM 3770 C CA . GLY B 1 210 ? -3.482 33.375 17.875 1 66.31 210 GLY B CA 1
ATOM 3771 C C . GLY B 1 210 ? -3.332 31.875 17.75 1 66.31 210 GLY B C 1
ATOM 3772 O O . GLY B 1 210 ? -4.016 31.25 16.953 1 66.31 210 GLY B O 1
ATOM 3773 N N . LEU B 1 211 ? -2.514 31.344 18.562 1 72 211 LEU B N 1
ATOM 3774 C CA . LEU B 1 211 ? -2.312 29.891 18.578 1 72 211 LEU B CA 1
ATOM 3775 C C . LEU B 1 211 ? -3.594 29.172 18.984 1 72 211 LEU B C 1
ATOM 3777 O O . LEU B 1 211 ? -3.967 28.172 18.375 1 72 211 LEU B O 1
ATOM 3781 N N . LYS B 1 212 ? -4.227 29.75 19.969 1 74.44 212 LYS B N 1
ATOM 3782 C CA . LYS B 1 212 ? -5.461 29.156 20.453 1 74.44 212 LYS B CA 1
ATOM 3783 C C . LYS B 1 212 ? -6.531 29.125 19.375 1 74.44 212 LYS B C 1
ATOM 3785 O O . LYS B 1 212 ? -7.219 28.109 19.203 1 74.44 212 LYS B O 1
ATOM 3790 N N . ARG B 1 213 ? -6.617 30.172 18.672 1 75.06 213 ARG B N 1
ATOM 3791 C CA . ARG B 1 213 ? -7.602 30.25 17.594 1 75.06 213 ARG B CA 1
ATOM 3792 C C . ARG B 1 213 ? -7.273 29.266 16.484 1 75.06 213 ARG B C 1
ATOM 3794 O O . ARG B 1 213 ? -8.164 28.578 15.961 1 75.06 213 ARG B O 1
ATOM 3801 N N . ALA B 1 214 ? -6.035 29.203 16.203 1 74.62 214 ALA B N 1
ATOM 3802 C CA . ALA B 1 214 ? -5.602 28.312 15.125 1 74.62 214 ALA B CA 1
ATOM 3803 C C . ALA B 1 214 ? -5.848 26.859 15.477 1 74.62 214 ALA B C 1
ATOM 3805 O O . ALA B 1 214 ? -6.395 26.094 14.664 1 74.62 214 ALA B O 1
ATOM 3806 N N . VAL B 1 215 ? -5.555 26.516 16.641 1 77 215 VAL B N 1
ATOM 3807 C CA . VAL B 1 215 ? -5.664 25.125 17.062 1 77 215 VAL B CA 1
ATOM 3808 C C . VAL B 1 215 ? -7.129 24.75 17.266 1 77 215 VAL B C 1
ATOM 3810 O O . VAL B 1 215 ? -7.531 23.609 17.031 1 77 215 VAL B O 1
ATOM 3813 N N . SER B 1 216 ? -7.918 25.766 17.641 1 77.62 216 SER B N 1
ATOM 3814 C CA . SER B 1 216 ? -9.344 25.516 17.844 1 77.62 216 SER B CA 1
ATOM 3815 C C . SER B 1 216 ? -10.023 25.141 16.531 1 77.62 216 SER B C 1
ATOM 3817 O O . SER B 1 216 ? -11 24.391 16.516 1 77.62 216 SER B O 1
ATOM 3819 N N . LEU B 1 217 ? -9.43 25.672 15.477 1 78.88 217 LEU B N 1
ATOM 3820 C CA . LEU B 1 217 ? -9.984 25.375 14.156 1 78.88 217 LEU B CA 1
ATOM 3821 C C . LEU B 1 217 ? -9.773 23.906 13.789 1 78.88 217 LEU B C 1
ATOM 3823 O O . LEU B 1 217 ? -10.586 23.328 13.07 1 78.88 217 LEU B O 1
ATOM 3827 N N . CYS B 1 218 ? -8.734 23.312 14.297 1 83.19 218 CYS B N 1
ATOM 3828 C CA . CYS B 1 218 ? -8.414 21.922 13.984 1 83.19 218 CYS B CA 1
ATOM 3829 C C . CYS B 1 218 ? -9.258 20.969 14.82 1 83.19 218 CYS B C 1
ATOM 3831 O O . CYS B 1 218 ? -9.344 19.781 14.508 1 83.19 218 CYS B O 1
ATOM 3833 N N . GLY B 1 219 ? -9.93 21.406 15.797 1 77.81 219 GLY B N 1
ATOM 3834 C CA . GLY B 1 219 ? -10.781 20.578 16.641 1 77.81 219 GLY B CA 1
ATOM 3835 C C . GLY B 1 219 ? -9.992 19.672 17.547 1 77.81 219 GLY B C 1
ATOM 3836 O O . GLY B 1 219 ? -10.531 18.688 18.078 1 77.81 219 GLY B O 1
ATOM 3837 N N . GLN B 1 220 ? -8.695 19.859 17.609 1 78.19 220 GLN B N 1
ATOM 3838 C CA . GLN B 1 220 ? -7.848 19 18.438 1 78.19 220 GLN B CA 1
ATOM 3839 C C . GLN B 1 220 ? -6.984 19.828 19.375 1 78.19 220 GLN B C 1
ATOM 3841 O O . GLN B 1 220 ? -6.602 20.953 19.062 1 78.19 220 GLN B O 1
ATOM 3846 N N . ARG B 1 221 ? -6.801 19.266 20.547 1 78.56 221 ARG B N 1
ATOM 3847 C CA . ARG B 1 221 ? -5.855 19.875 21.469 1 78.56 221 ARG B CA 1
ATOM 3848 C C . ARG B 1 221 ? -4.418 19.609 21.047 1 78.56 221 ARG B C 1
ATOM 3850 O O . ARG B 1 221 ? -4.094 18.516 20.562 1 78.56 221 ARG B O 1
ATOM 3857 N N . PRO B 1 222 ? -3.643 20.609 21.172 1 83.5 222 PRO B N 1
ATOM 3858 C CA . PRO B 1 222 ? -2.238 20.406 20.797 1 83.5 222 PRO B CA 1
ATOM 3859 C C . PRO B 1 222 ? -1.523 19.438 21.75 1 83.5 222 PRO B C 1
ATOM 3861 O O . PRO B 1 222 ? -1.907 19.312 22.906 1 83.5 222 PRO B O 1
ATOM 3864 N N . GLU B 1 223 ? -0.625 18.688 21.156 1 83.38 223 GLU B N 1
ATOM 3865 C CA . GLU B 1 223 ? 0.253 17.812 21.922 1 83.38 223 GLU B CA 1
ATOM 3866 C C . GLU B 1 223 ? 1.617 18.453 22.156 1 83.38 223 GLU B C 1
ATOM 3868 O O . GLU B 1 223 ? 2.176 19.078 21.25 1 83.38 223 GLU B O 1
ATOM 3873 N N . LEU B 1 224 ? 2.129 18.297 23.391 1 78.31 224 LEU B N 1
ATOM 3874 C CA . LEU B 1 224 ? 3.432 18.875 23.719 1 78.31 224 LEU B CA 1
ATOM 3875 C C . LEU B 1 224 ? 4.539 17.844 23.516 1 78.31 224 LEU B C 1
ATOM 3877 O O . LEU B 1 224 ? 4.414 16.703 23.953 1 78.31 224 LEU B O 1
ATOM 3881 N N . LEU B 1 225 ? 5.492 18.266 22.781 1 76.88 225 LEU B N 1
ATOM 3882 C CA . LEU B 1 225 ? 6.652 17.406 22.547 1 76.88 225 LEU B CA 1
ATOM 3883 C C . LEU B 1 225 ? 7.891 17.984 23.219 1 76.88 225 LEU B C 1
ATOM 3885 O O . LEU B 1 225 ? 8.188 19.172 23.094 1 76.88 225 LEU B O 1
ATOM 3889 N N . ASP B 1 226 ? 8.484 17.172 24.078 1 70.44 226 ASP B N 1
ATOM 3890 C CA . ASP B 1 226 ? 9.781 17.516 24.656 1 70.44 226 ASP B CA 1
ATOM 3891 C C . ASP B 1 226 ? 10.922 16.969 23.812 1 70.44 226 ASP B C 1
ATOM 3893 O O . ASP B 1 226 ? 11.148 15.75 23.766 1 70.44 226 ASP B O 1
ATOM 3897 N N . ASN B 1 227 ? 11.555 17.797 23.031 1 65.88 227 ASN B N 1
ATOM 3898 C CA . ASN B 1 227 ? 12.578 17.312 22.109 1 65.88 227 ASN B CA 1
ATOM 3899 C C . ASN B 1 227 ? 13.984 17.578 22.641 1 65.88 227 ASN B C 1
ATOM 3901 O O . ASN B 1 227 ? 14.945 17.625 21.859 1 65.88 227 ASN B O 1
ATOM 3905 N N . ARG B 1 228 ? 14.102 17.703 23.859 1 67.19 228 ARG B N 1
ATOM 3906 C CA . ARG B 1 228 ? 15.438 17.906 24.422 1 67.19 228 ARG B CA 1
ATOM 3907 C C . ARG B 1 228 ? 16.297 16.656 24.266 1 67.19 228 ARG B C 1
ATOM 3909 O O . ARG B 1 228 ? 15.789 15.539 24.297 1 67.19 228 ARG B O 1
ATOM 3916 N N . ALA B 1 229 ? 17.438 16.906 23.922 1 62.94 229 ALA B N 1
ATOM 3917 C CA . ALA B 1 229 ? 18.406 15.836 23.703 1 62.94 229 ALA B CA 1
ATOM 3918 C C . ALA B 1 229 ? 18.562 14.969 24.953 1 62.94 229 ALA B C 1
ATOM 3920 O O . ALA B 1 229 ? 18.859 13.781 24.859 1 62.94 229 ALA B O 1
ATOM 3921 N N . ASP B 1 230 ? 18.375 15.539 26.141 1 64.25 230 ASP B N 1
ATOM 3922 C CA . ASP B 1 230 ? 18.641 14.82 27.375 1 64.25 230 ASP B CA 1
ATOM 3923 C C . ASP B 1 230 ? 17.375 14.141 27.891 1 64.25 230 ASP B C 1
ATOM 3925 O O . ASP B 1 230 ? 17.297 13.75 29.062 1 64.25 230 ASP B O 1
ATOM 3929 N N . ARG B 1 231 ? 16.562 13.922 27.047 1 68.56 231 ARG B N 1
ATOM 3930 C CA . ARG B 1 231 ? 15.305 13.32 27.484 1 68.56 231 ARG B CA 1
ATOM 3931 C C . ARG B 1 231 ? 15.492 11.836 27.797 1 68.56 231 ARG B C 1
ATOM 3933 O O . ARG B 1 231 ? 16.297 11.156 27.156 1 68.56 231 ARG B O 1
ATOM 3940 N N . LEU B 1 232 ? 14.789 11.422 28.891 1 71.12 232 LEU B N 1
ATOM 3941 C CA . LEU B 1 232 ? 14.805 10.008 29.266 1 71.12 232 LEU B CA 1
ATOM 3942 C C . LEU B 1 232 ? 14.031 9.172 28.25 1 71.12 232 LEU B C 1
ATOM 3944 O O . LEU B 1 232 ? 12.992 9.602 27.75 1 71.12 232 LEU B O 1
ATOM 3948 N N . PRO B 1 233 ? 14.555 8.078 27.906 1 74 233 PRO B N 1
ATOM 3949 C CA . PRO B 1 233 ? 13.883 7.176 26.984 1 74 233 PRO B CA 1
ATOM 3950 C C . PRO B 1 233 ? 12.445 6.863 27.391 1 74 233 PRO B C 1
ATOM 3952 O O . PRO B 1 233 ? 11.57 6.715 26.531 1 74 233 PRO B O 1
ATOM 3955 N N . GLU B 1 234 ? 12.211 6.848 28.594 1 77.62 234 GLU B N 1
ATOM 3956 C CA . GLU B 1 234 ? 10.867 6.539 29.078 1 77.62 234 GLU B CA 1
ATOM 3957 C C . GLU B 1 234 ? 9.883 7.648 28.719 1 77.62 234 GLU B C 1
ATOM 3959 O O . GLU B 1 234 ? 8.734 7.371 28.359 1 77.62 234 GLU B O 1
ATOM 3964 N N . ALA B 1 235 ? 10.398 8.898 28.828 1 75.44 235 ALA B N 1
ATOM 3965 C CA . ALA B 1 235 ? 9.555 10.039 28.5 1 75.44 235 ALA B CA 1
ATOM 3966 C C . ALA B 1 235 ? 9.188 10.039 27.016 1 75.44 235 ALA B C 1
ATOM 3968 O O . ALA B 1 235 ? 8.062 10.375 26.641 1 75.44 235 ALA B O 1
ATOM 3969 N N . GLN B 1 236 ? 10.102 9.578 26.234 1 78.94 236 GLN B N 1
ATOM 3970 C CA . GLN B 1 236 ? 9.859 9.5 24.797 1 78.94 236 GLN B CA 1
ATOM 3971 C C . GLN B 1 236 ? 8.805 8.445 24.469 1 78.94 236 GLN B C 1
ATOM 3973 O O . GLN B 1 236 ? 7.949 8.656 23.609 1 78.94 236 GLN B O 1
ATOM 3978 N N . SER B 1 237 ? 8.906 7.359 25.219 1 83.25 237 SER B N 1
ATOM 3979 C CA . SER B 1 237 ? 7.957 6.277 25 1 83.25 237 SER B CA 1
ATOM 3980 C C . SER B 1 237 ? 6.539 6.699 25.375 1 83.25 237 SER B C 1
ATOM 3982 O O . SER B 1 237 ? 5.574 6.32 24.703 1 83.25 237 SER B O 1
ATOM 3984 N N . VAL B 1 238 ? 6.453 7.469 26.422 1 83.62 238 VAL B N 1
ATOM 3985 C CA . VAL B 1 238 ? 5.148 7.949 26.875 1 83.62 238 VAL B CA 1
ATOM 3986 C C . VAL B 1 238 ? 4.57 8.906 25.828 1 83.62 238 VAL B C 1
ATOM 3988 O O . VAL B 1 238 ? 3.395 8.797 25.469 1 83.62 238 VAL B O 1
ATOM 3991 N N . THR B 1 239 ? 5.375 9.812 25.328 1 82.38 239 THR B N 1
ATOM 3992 C CA . THR B 1 239 ? 4.941 10.766 24.312 1 82.38 239 THR B CA 1
ATOM 3993 C C . THR B 1 239 ? 4.492 10.039 23.047 1 82.38 239 THR B C 1
ATOM 3995 O O . THR B 1 239 ? 3.48 10.406 22.438 1 82.38 239 THR B O 1
ATOM 3998 N N . ARG B 1 240 ? 5.25 9.07 22.672 1 89 240 ARG B N 1
ATOM 3999 C CA . ARG B 1 240 ? 4.934 8.273 21.484 1 89 240 ARG B CA 1
ATOM 4000 C C . ARG B 1 240 ? 3.58 7.59 21.625 1 89 240 ARG B C 1
ATOM 4002 O O . ARG B 1 240 ? 2.742 7.664 20.734 1 89 240 ARG B O 1
ATOM 4009 N N . ARG B 1 241 ? 3.352 7.023 22.766 1 87.94 241 ARG B N 1
ATOM 4010 C CA . ARG B 1 241 ? 2.104 6.305 23.016 1 87.94 241 ARG B CA 1
ATOM 4011 C C . ARG B 1 241 ? 0.919 7.266 23.047 1 87.94 241 ARG B C 1
ATOM 4013 O O . ARG B 1 241 ? -0.152 6.961 22.516 1 87.94 241 ARG B O 1
ATOM 4020 N N . GLN B 1 242 ? 1.157 8.391 23.656 1 87.75 242 GLN B N 1
ATOM 4021 C CA . GLN B 1 242 ? 0.094 9.383 23.734 1 87.75 242 GLN B CA 1
ATOM 4022 C C . GLN B 1 242 ? -0.284 9.906 22.359 1 87.75 242 GLN B C 1
ATOM 4024 O O . GLN B 1 242 ? -1.467 10 22.031 1 87.75 242 GLN B O 1
ATOM 4029 N N . LEU B 1 243 ? 0.666 10.234 21.625 1 91.44 243 LEU B N 1
ATOM 4030 C CA . LEU B 1 243 ? 0.422 10.75 20.281 1 91.44 243 LEU B CA 1
ATOM 4031 C C . LEU B 1 243 ? -0.273 9.703 19.422 1 91.44 243 LEU B C 1
ATOM 4033 O O . LEU B 1 243 ? -1.246 10.016 18.719 1 91.44 243 LEU B O 1
ATOM 4037 N N . LEU B 1 244 ? 0.199 8.469 19.516 1 94.19 244 LEU B N 1
ATOM 4038 C CA . LEU B 1 244 ? -0.415 7.395 18.734 1 94.19 244 LEU B CA 1
ATOM 4039 C C . LEU B 1 244 ? -1.838 7.125 19.219 1 94.19 244 LEU B C 1
ATOM 4041 O O . LEU B 1 244 ? -2.709 6.777 18.406 1 94.19 244 LEU B O 1
ATOM 4045 N N . GLY B 1 245 ? -1.971 7.285 20.5 1 93.19 245 GLY B N 1
ATOM 4046 C CA . GLY B 1 245 ? -3.324 7.18 21.016 1 93.19 245 GLY B CA 1
ATOM 4047 C C . GLY B 1 245 ? -4.277 8.188 20.406 1 93.19 245 GLY B C 1
ATOM 4048 O O . GLY B 1 245 ? -5.41 7.844 20.062 1 93.19 245 GLY B O 1
ATOM 4049 N N . ARG B 1 246 ? -3.846 9.352 20.234 1 93.25 246 ARG B N 1
ATOM 4050 C CA . ARG B 1 246 ? -4.652 10.406 19.625 1 93.25 246 ARG B CA 1
ATOM 4051 C C . ARG B 1 246 ? -4.945 10.094 18.172 1 93.25 246 ARG B C 1
ATOM 4053 O O . ARG B 1 246 ? -6.062 10.32 17.688 1 93.25 246 ARG B O 1
ATOM 4060 N N . VAL B 1 247 ? -4 9.633 17.5 1 95.5 247 VAL B N 1
ATOM 4061 C CA . VAL B 1 247 ? -4.168 9.289 16.078 1 95.5 247 VAL B CA 1
ATOM 4062 C C . VAL B 1 247 ? -5.176 8.148 15.953 1 95.5 247 VAL B C 1
ATOM 4064 O O . VAL B 1 247 ? -6.02 8.156 15.047 1 95.5 247 VAL B O 1
ATOM 4067 N N . MET B 1 248 ? -5.043 7.234 16.828 1 95.19 248 MET B N 1
ATOM 4068 C CA . MET B 1 248 ? -5.977 6.113 16.812 1 95.19 248 MET B CA 1
ATOM 4069 C C . MET B 1 248 ? -7.406 6.594 17.031 1 95.19 248 MET B C 1
ATOM 4071 O O . MET B 1 248 ? -8.336 6.102 16.391 1 95.19 248 MET B O 1
ATOM 4075 N N . GLU B 1 249 ? -7.535 7.504 17.891 1 92.94 249 GLU B N 1
ATOM 4076 C CA . GLU B 1 249 ? -8.852 8.078 18.141 1 92.94 249 GLU B CA 1
ATOM 4077 C C . GLU B 1 249 ? -9.383 8.789 16.891 1 92.94 249 GLU B C 1
ATOM 4079 O O . GLU B 1 249 ? -10.555 8.648 16.531 1 92.94 249 GLU B O 1
ATOM 4084 N N . MET B 1 250 ? -8.547 9.5 16.297 1 93.81 250 MET B N 1
ATOM 4085 C CA . MET B 1 250 ? -8.93 10.188 15.062 1 93.81 250 MET B CA 1
ATOM 4086 C C . MET B 1 250 ? -9.32 9.188 13.977 1 93.81 250 MET B C 1
ATOM 4088 O O . MET B 1 250 ? -10.328 9.375 13.297 1 93.81 250 MET B O 1
ATOM 4092 N N . LYS B 1 251 ? -8.547 8.188 13.828 1 95.06 251 LYS B N 1
ATOM 4093 C CA . LYS B 1 251 ? -8.836 7.137 12.852 1 95.06 251 LYS B CA 1
ATOM 4094 C C . LYS B 1 251 ? -10.211 6.516 13.109 1 95.06 251 LYS B C 1
ATOM 4096 O O . LYS B 1 251 ? -10.961 6.25 12.172 1 95.06 251 LYS B O 1
ATOM 4101 N N . LYS B 1 252 ? -10.469 6.199 14.312 1 93.44 252 LYS B N 1
ATOM 4102 C CA . LYS B 1 252 ? -11.75 5.605 14.688 1 93.44 252 LYS B CA 1
ATOM 4103 C C . LYS B 1 252 ? -12.906 6.547 14.359 1 93.44 252 LYS B C 1
ATOM 4105 O O . LYS B 1 252 ? -13.961 6.109 13.891 1 93.44 252 LYS B O 1
ATOM 4110 N N . LEU B 1 253 ? -12.695 7.832 14.562 1 91 253 LEU B N 1
ATOM 4111 C CA . LEU B 1 253 ? -13.75 8.82 14.414 1 91 253 LEU B CA 1
ATOM 4112 C C . LEU B 1 253 ? -13.945 9.203 12.945 1 91 253 LEU B C 1
ATOM 4114 O O . LEU B 1 253 ? -15.078 9.352 12.484 1 91 253 LEU B O 1
ATOM 4118 N N . ARG B 1 254 ? -12.828 9.414 12.188 1 92.94 254 ARG B N 1
ATOM 4119 C CA . ARG B 1 254 ? -12.945 10.039 10.875 1 92.94 254 ARG B CA 1
ATOM 4120 C C . ARG B 1 254 ? -12.375 9.133 9.789 1 92.94 254 ARG B C 1
ATOM 4122 O O . ARG B 1 254 ? -12.531 9.406 8.594 1 92.94 254 ARG B O 1
ATOM 4129 N N . GLY B 1 255 ? -11.758 8.008 10.125 1 95.19 255 GLY B N 1
ATOM 4130 C CA . GLY B 1 255 ? -11.078 7.195 9.133 1 95.19 255 GLY B CA 1
ATOM 4131 C C . GLY B 1 255 ? -9.797 7.824 8.617 1 95.19 255 GLY B C 1
ATOM 4132 O O . GLY B 1 255 ? -8.977 8.305 9.406 1 95.19 255 GLY B O 1
ATOM 4133 N N . HIS B 1 256 ? -9.523 7.75 7.352 1 96.88 256 HIS B N 1
ATOM 4134 C CA . HIS B 1 256 ? -8.336 8.367 6.77 1 96.88 256 HIS B CA 1
ATOM 4135 C C . HIS B 1 256 ? -8.711 9.516 5.844 1 96.88 256 HIS B C 1
ATOM 4137 O O . HIS B 1 256 ? -9.844 9.594 5.371 1 96.88 256 HIS B O 1
ATOM 4143 N N . PHE B 1 257 ? -7.848 10.422 5.676 1 96.62 257 PHE B N 1
ATOM 4144 C CA . PHE B 1 257 ? -8.023 11.547 4.77 1 96.62 257 PHE B CA 1
ATOM 4145 C C . PHE B 1 257 ? -7.91 11.094 3.316 1 96.62 257 PHE B C 1
ATOM 4147 O O . PHE B 1 257 ? -6.949 10.414 2.947 1 96.62 257 PHE B O 1
ATOM 4154 N N . THR B 1 258 ? -8.898 11.367 2.529 1 96.19 258 THR B N 1
ATOM 4155 C CA . THR B 1 258 ? -8.852 11.031 1.11 1 96.19 258 THR B CA 1
ATOM 4156 C C . THR B 1 258 ? -8.836 12.297 0.255 1 96.19 258 THR B C 1
ATOM 4158 O O . THR B 1 258 ? -9.812 13.055 0.246 1 96.19 258 THR B O 1
ATOM 4161 N N . HIS B 1 259 ? -7.797 12.578 -0.381 1 96.12 259 HIS B N 1
ATOM 4162 C CA . HIS B 1 259 ? -7.629 13.703 -1.294 1 96.12 259 HIS B CA 1
ATOM 4163 C C . HIS B 1 259 ? -8.133 13.359 -2.691 1 96.12 259 HIS B C 1
ATOM 4165 O O . HIS B 1 259 ? -8.242 12.18 -3.043 1 96.12 259 HIS B O 1
ATOM 4171 N N . GLU B 1 260 ? -8.453 14.391 -3.482 1 95.5 260 GLU B N 1
ATOM 4172 C CA . GLU B 1 260 ? -8.906 14.219 -4.859 1 95.5 260 GLU B CA 1
ATOM 4173 C C . GLU B 1 260 ? -7.91 13.398 -5.668 1 95.5 260 GLU B C 1
ATOM 4175 O O . GLU B 1 260 ? -8.305 12.602 -6.52 1 95.5 260 GLU B O 1
ATOM 4180 N N . LEU B 1 261 ? -6.641 13.641 -5.465 1 95.31 261 LEU B N 1
ATOM 4181 C CA . LEU B 1 261 ? -5.605 12.867 -6.145 1 95.31 261 LEU B CA 1
ATOM 4182 C C . LEU B 1 261 ? -5.828 11.375 -5.957 1 95.31 261 LEU B C 1
ATOM 4184 O O . LEU B 1 261 ? -5.789 10.609 -6.926 1 95.31 261 LEU B O 1
ATOM 4188 N N . GLN B 1 262 ? -6.043 10.891 -4.75 1 95.25 262 GLN B N 1
ATOM 4189 C CA . GLN B 1 262 ? -6.238 9.484 -4.434 1 95.25 262 GLN B CA 1
ATOM 4190 C C . GLN B 1 262 ? -7.531 8.953 -5.047 1 95.25 262 GLN B C 1
ATOM 4192 O O . GLN B 1 262 ? -7.586 7.816 -5.516 1 95.25 262 GLN B O 1
ATOM 4197 N N . ARG B 1 263 ? -8.555 9.781 -5.062 1 94.94 263 ARG B N 1
ATOM 4198 C CA . ARG B 1 263 ? -9.82 9.391 -5.68 1 94.94 263 ARG B CA 1
ATOM 4199 C C . ARG B 1 263 ? -9.648 9.133 -7.172 1 94.94 263 ARG B C 1
ATOM 4201 O O . ARG B 1 263 ? -10.125 8.133 -7.699 1 94.94 263 ARG B O 1
ATOM 4208 N N . ARG B 1 264 ? -8.984 10.039 -7.789 1 95.19 264 ARG B N 1
ATOM 4209 C CA . ARG B 1 264 ? -8.75 9.906 -9.219 1 95.19 264 ARG B CA 1
ATOM 4210 C C . ARG B 1 264 ? -7.863 8.703 -9.523 1 95.19 264 ARG B C 1
ATOM 4212 O O . ARG B 1 264 ? -8.086 7.992 -10.5 1 95.19 264 ARG B O 1
ATOM 4219 N N . GLU B 1 265 ? -6.836 8.555 -8.727 1 94.75 265 GLU B N 1
ATOM 4220 C CA . GLU B 1 265 ? -5.973 7.391 -8.883 1 94.75 265 GLU B CA 1
ATOM 4221 C C . GLU B 1 265 ? -6.773 6.094 -8.789 1 94.75 265 GLU B C 1
ATOM 4223 O O . GLU B 1 265 ? -6.578 5.18 -9.594 1 94.75 265 GLU B O 1
ATOM 4228 N N . ASP B 1 266 ? -7.652 5.992 -7.82 1 93.56 266 ASP B N 1
ATOM 4229 C CA . ASP B 1 266 ? -8.477 4.797 -7.637 1 93.56 266 ASP B CA 1
ATOM 4230 C C . ASP B 1 266 ? -9.367 4.559 -8.852 1 93.56 266 ASP B C 1
ATOM 4232 O O . ASP B 1 266 ? -9.516 3.422 -9.305 1 93.56 266 ASP B O 1
ATOM 4236 N N . CYS B 1 267 ? -9.961 5.598 -9.305 1 95.12 267 CYS B N 1
ATOM 4237 C CA . CYS B 1 267 ? -10.836 5.492 -10.469 1 95.12 267 CYS B CA 1
ATOM 4238 C C . CYS B 1 267 ? -10.062 4.996 -11.688 1 95.12 267 CYS B C 1
ATOM 4240 O O . CYS B 1 267 ? -10.516 4.094 -12.391 1 95.12 267 CYS B O 1
ATOM 4242 N N . MET B 1 268 ? -8.914 5.566 -11.891 1 94.69 268 MET B N 1
ATOM 4243 C CA . MET B 1 268 ? -8.078 5.18 -13.023 1 94.69 268 MET B CA 1
ATOM 4244 C C . MET B 1 268 ? -7.648 3.723 -12.914 1 94.69 268 MET B C 1
ATOM 4246 O O . MET B 1 268 ? -7.617 3.002 -13.914 1 94.69 268 MET B O 1
ATOM 4250 N N . ARG B 1 269 ? -7.281 3.35 -11.758 1 94 269 ARG B N 1
ATOM 4251 C CA . ARG B 1 269 ? -6.855 1.975 -11.523 1 94 269 ARG B CA 1
ATOM 4252 C C . ARG B 1 269 ? -7.98 0.991 -11.828 1 94 269 ARG B C 1
ATOM 4254 O O . ARG B 1 269 ? -7.75 -0.052 -12.438 1 94 269 ARG B O 1
ATOM 4261 N N . GLU B 1 270 ? -9.164 1.289 -11.367 1 94.69 270 GLU B N 1
ATOM 4262 C CA . GLU B 1 270 ? -10.328 0.434 -11.594 1 94.69 270 GLU B CA 1
ATOM 4263 C C . GLU B 1 270 ? -10.656 0.343 -13.086 1 94.69 270 GLU B C 1
ATOM 4265 O O . GLU B 1 270 ? -10.984 -0.734 -13.586 1 94.69 270 GLU B O 1
ATOM 4270 N N . GLU B 1 271 ? -10.617 1.479 -13.688 1 95.38 271 GLU B N 1
ATOM 4271 C CA . GLU B 1 271 ? -10.883 1.502 -15.117 1 95.38 271 GLU B CA 1
ATOM 4272 C C . GLU B 1 271 ? -9.859 0.679 -15.891 1 95.38 271 GLU B C 1
ATOM 4274 O O . GLU B 1 271 ? -10.211 -0.068 -16.797 1 95.38 271 GLU B O 1
ATOM 4279 N N . LEU B 1 272 ? -8.625 0.867 -15.547 1 96.06 272 LEU B N 1
ATOM 4280 C CA . LEU B 1 272 ? -7.559 0.107 -16.188 1 96.06 272 LEU B CA 1
ATOM 4281 C C . LEU B 1 272 ? -7.754 -1.39 -15.984 1 96.06 272 LEU B C 1
ATOM 4283 O O . LEU B 1 272 ? -7.605 -2.18 -16.922 1 96.06 272 LEU B O 1
ATOM 4287 N N . LEU B 1 273 ? -8.062 -1.81 -14.75 1 96.12 273 LEU B N 1
ATOM 4288 C CA . LEU B 1 273 ? -8.312 -3.213 -14.438 1 96.12 273 LEU B CA 1
ATOM 4289 C C . LEU B 1 273 ? -9.445 -3.766 -15.297 1 96.12 273 LEU B C 1
ATOM 4291 O O . LEU B 1 273 ? -9.344 -4.867 -15.836 1 96.12 273 LEU B O 1
ATOM 4295 N N . ALA B 1 274 ? -10.539 -2.984 -15.375 1 96.19 274 ALA B N 1
ATOM 4296 C CA . ALA B 1 274 ? -11.695 -3.404 -16.156 1 96.19 274 ALA B CA 1
ATOM 4297 C C . ALA B 1 274 ? -11.32 -3.594 -17.625 1 96.19 274 ALA B C 1
ATOM 4299 O O . ALA B 1 274 ? -11.672 -4.605 -18.234 1 96.19 274 ALA B O 1
ATOM 4300 N N . ASP B 1 275 ? -10.594 -2.67 -18.141 1 96.5 275 ASP B N 1
ATOM 4301 C CA . ASP B 1 275 ? -10.195 -2.715 -19.547 1 96.5 275 ASP B CA 1
ATOM 4302 C C . ASP B 1 275 ? -9.266 -3.895 -19.812 1 96.5 275 ASP B C 1
ATOM 4304 O O . ASP B 1 275 ? -9.484 -4.652 -20.766 1 96.5 275 ASP B O 1
ATOM 4308 N N . MET B 1 276 ? -8.273 -4.039 -19 1 96.62 276 MET B N 1
ATOM 4309 C CA . MET B 1 276 ? -7.277 -5.078 -19.25 1 96.62 276 MET B CA 1
ATOM 4310 C C . MET B 1 276 ? -7.859 -6.461 -18.969 1 96.62 276 MET B C 1
ATOM 4312 O O . MET B 1 276 ? -7.469 -7.441 -19.609 1 96.62 276 MET B O 1
ATOM 4316 N N . SER B 1 277 ? -8.695 -6.551 -17.953 1 96.19 277 SER B N 1
ATOM 4317 C CA . SER B 1 277 ? -9.352 -7.824 -17.703 1 96.19 277 SER B CA 1
ATOM 4318 C C . SER B 1 277 ? -10.211 -8.258 -18.891 1 96.19 277 SER B C 1
ATOM 4320 O O . SER B 1 277 ? -10.242 -9.438 -19.234 1 96.19 277 SER B O 1
ATOM 4322 N N . SER B 1 278 ? -10.992 -7.305 -19.484 1 95.81 278 SER B N 1
ATOM 4323 C CA . SER B 1 278 ? -11.797 -7.598 -20.656 1 95.81 278 SER B CA 1
ATOM 4324 C C . SER B 1 278 ? -10.938 -8.078 -21.812 1 95.81 278 SER B C 1
ATOM 4326 O O . SER B 1 278 ? -11.289 -9.039 -22.516 1 95.81 278 SER B O 1
ATOM 4328 N N . ALA B 1 279 ? -9.844 -7.398 -22.016 1 95.38 279 ALA B N 1
ATOM 4329 C CA . ALA B 1 279 ? -8.922 -7.789 -23.078 1 95.38 279 ALA B CA 1
ATOM 4330 C C . ALA B 1 279 ? -8.359 -9.188 -22.828 1 95.38 279 ALA B C 1
ATOM 4332 O O . ALA B 1 279 ? -8.258 -9.992 -23.75 1 95.38 279 ALA B O 1
ATOM 4333 N N . LEU B 1 280 ? -7.945 -9.445 -21.594 1 95.31 280 LEU B N 1
ATOM 4334 C CA . LEU B 1 280 ? -7.41 -10.75 -21.234 1 95.31 280 LEU B CA 1
ATOM 4335 C C . LEU B 1 280 ? -8.469 -11.836 -21.406 1 95.31 280 LEU B C 1
ATOM 4337 O O . LEU B 1 280 ? -8.172 -12.938 -21.875 1 95.31 280 LEU B O 1
ATOM 4341 N N . ALA B 1 281 ? -9.703 -11.594 -20.984 1 95.06 281 ALA B N 1
ATOM 4342 C CA . ALA B 1 281 ? -10.797 -12.547 -21.125 1 95.06 281 ALA B CA 1
ATOM 4343 C C . ALA B 1 281 ? -11.016 -12.914 -22.594 1 95.06 281 ALA B C 1
ATOM 4345 O O . ALA B 1 281 ? -11.258 -14.078 -22.922 1 95.06 281 ALA B O 1
ATOM 4346 N N . ARG B 1 282 ? -10.969 -11.922 -23.469 1 94 282 ARG B N 1
ATOM 4347 C CA . ARG B 1 282 ? -11.102 -12.156 -24.906 1 94 282 ARG B CA 1
ATOM 4348 C C . ARG B 1 282 ? -9.984 -13.062 -25.422 1 94 282 ARG B C 1
ATOM 4350 O O . ARG B 1 282 ? -10.219 -13.953 -26.234 1 94 282 ARG B O 1
ATOM 4357 N N . LYS B 1 283 ? -8.812 -12.797 -24.906 1 91.88 283 LYS B N 1
ATOM 4358 C CA . LYS B 1 283 ? -7.672 -13.625 -25.297 1 91.88 283 LYS B CA 1
ATOM 4359 C C . LYS B 1 283 ? -7.859 -15.07 -24.844 1 91.88 283 LYS B C 1
ATOM 4361 O O . LYS B 1 283 ? -7.512 -16 -25.562 1 91.88 283 LYS B O 1
ATOM 4366 N N . LEU B 1 284 ? -8.375 -15.266 -23.656 1 90.94 284 LEU B N 1
ATOM 4367 C CA . LEU B 1 284 ? -8.57 -16.594 -23.078 1 90.94 284 LEU B CA 1
ATOM 4368 C C . LEU B 1 284 ? -9.625 -17.375 -23.859 1 90.94 284 LEU B C 1
ATOM 4370 O O . LEU B 1 284 ? -9.586 -18.609 -23.922 1 90.94 284 LEU B O 1
ATOM 4374 N N . ARG B 1 285 ? -10.586 -16.719 -24.391 1 87.12 285 ARG B N 1
ATOM 4375 C CA . ARG B 1 285 ? -11.641 -17.344 -25.172 1 87.12 285 ARG B CA 1
ATOM 4376 C C . ARG B 1 285 ? -11.086 -17.922 -26.469 1 87.12 285 ARG B C 1
ATOM 4378 O O . ARG B 1 285 ? -11.594 -18.922 -26.984 1 87.12 285 ARG B O 1
ATOM 4385 N N . HIS B 1 286 ? -10.031 -17.344 -27.047 1 83.56 286 HIS B N 1
ATOM 4386 C CA . HIS B 1 286 ? -9.469 -17.766 -28.328 1 83.56 286 HIS B CA 1
ATOM 4387 C C . HIS B 1 286 ? -8.383 -18.812 -28.125 1 83.56 286 HIS B C 1
ATOM 4389 O O . HIS B 1 286 ? -7.828 -19.328 -29.109 1 83.56 286 HIS B O 1
ATOM 4395 N N . MET B 1 287 ? -8.023 -19.094 -26.953 1 72.75 287 MET B N 1
ATOM 4396 C CA . MET B 1 287 ? -7.027 -20.125 -26.672 1 72.75 287 MET B CA 1
ATOM 4397 C C . MET B 1 287 ? -7.699 -21.469 -26.391 1 72.75 287 MET B C 1
ATOM 4399 O O . MET B 1 287 ? -8.852 -21.516 -25.953 1 72.75 287 MET B O 1
#

Solvent-accessible surface area (backbone atoms only — not comparable to full-atom values): 31361 Å² total; per-residue (Å²): 118,72,72,64,57,56,55,55,54,51,52,53,51,50,51,49,51,51,48,52,48,50,51,48,51,45,49,49,54,50,49,61,70,42,46,57,47,56,52,43,44,47,61,63,48,67,67,71,77,66,76,65,75,60,68,45,64,79,66,85,62,49,78,66,44,30,36,38,45,39,34,46,81,92,33,43,52,64,50,50,52,22,39,69,62,63,42,82,69,62,70,72,71,94,54,84,52,84,57,65,40,51,38,66,41,71,56,94,67,18,42,37,35,40,32,45,50,26,41,62,58,50,75,83,58,41,52,58,51,30,27,38,50,56,53,46,55,47,62,75,26,61,82,29,31,33,30,33,40,35,34,32,62,45,68,61,92,84,69,84,61,53,69,50,50,45,47,41,51,51,40,47,32,72,73,68,34,72,78,50,39,74,35,35,38,42,31,28,21,64,47,67,82,34,56,92,76,58,45,75,66,51,60,32,58,63,49,83,39,46,50,39,53,41,37,58,67,25,75,37,75,67,40,81,38,79,74,57,88,82,58,54,70,65,58,44,51,51,50,36,51,52,53,51,49,52,42,50,51,42,28,73,75,67,40,53,51,70,49,70,69,50,53,50,49,52,51,50,50,52,51,50,49,53,53,51,17,53,54,45,17,56,54,57,72,76,106,119,73,71,64,56,55,55,55,55,50,52,52,51,51,51,49,50,50,48,52,50,51,50,48,48,45,50,49,54,50,49,60,68,43,47,57,48,55,52,44,45,50,61,64,50,69,72,69,82,64,77,67,75,57,70,43,65,80,67,85,61,51,78,66,45,32,36,37,44,39,36,48,80,91,35,46,53,65,50,50,51,23,38,68,63,64,43,82,67,60,70,72,69,93,56,84,52,84,57,68,42,58,41,67,41,71,56,95,69,17,41,38,36,40,32,44,49,27,42,61,58,50,76,84,59,42,52,58,51,30,26,39,48,56,52,47,52,46,59,74,26,59,81,29,32,33,31,35,40,36,35,34,60,47,65,57,95,82,65,84,52,47,68,48,47,45,48,42,52,50,40,48,32,71,73,68,33,73,78,50,40,73,34,36,38,42,29,29,22,64,47,66,82,34,56,94,76,60,46,76,65,50,59,32,57,63,46,82,39,44,46,38,54,42,38,57,67,24,73,38,74,66,42,80,39,76,73,57,87,82,57,54,70,65,58,44,53,51,50,36,50,51,52,49,49,51,42,51,52,42,29,74,74,68,40,52,50,69,49,70,69,51,53,50,48,51,51,50,49,50,51,49,49,53,53,51,17,53,53,44,18,55,53,55,69,76,99

Organism: Monopterus albus (NCBI:txid43700)

Sequence (574 aa):
MLTLLCMSCVSVIQSLFKWLSRMWRFIIALSSKCKWLVAVIKAVTGPSSSGAETALTSSNTKPSLRLILLGSPGGGRTSLADTLMGNSETRASMGPIMESTKQGTVVDGRKVTVIDTPDLLGPSLGNNNRAREALRCLQLTSPGPHAFLLVIHAPCSSMGINHNAAQAIQSTLELFGDEVMQYIIPVLTHADRLDQRYTVDHLLDVDAGGLKRAVSLCGQRPELLDNRADRLPEAQSVTRRQLLGRVMEMKKLRGHFTHELQRREDCMREELLADMSSALARKLRHMMLTLLCMSCVSVIQSLFKWLSRMWRFIIALSSKCKWLVAVIKAVTGPSSSGAETALTSSNTKPSLRLILLGSPGGGRTSLADTLMGNSETRASMGPIMESTKQGTVVDGRKVTVIDTPDLLGPSLGNNNRAREALRCLQLTSPGPHAFLLVIHAPCSSMGINHNAAQAIQSTLELFGDEVMQYIIPVLTHADRLDQRYTVDHLLDVDAGGLKRAVSLCGQRPELLDNRADRLPEAQSVTRRQLLGRVMEMKKLRGHFTHELQRREDCMREELLADMSSALARKLRHM

Secondary structure (DSSP, 8-state):
-HHHHHHHHHHHHHHHHHHHHHHHHHHHHHHHHTHHHHHHHHHHS------------S---EEEEEEEEEE-TTSSHHHHHHHHHT-SS----SS---S-EEEEEEETTEEEEEEE--S-SSSTT-HHHHHHHHHHHHHHTTT--SEEEEEEE---SSS-TTHHHHHHHHHHHHHH-GGGGGGEEEEEE-GGGS-TT--HHHHHHHTTTHHHHHHHHHTSPPEE----TT--HHHHHHHHHHHHHHHHHHHHHH-----HHHHHHHHHHHHHHHHHHHHHHHHHHT-/-HHHHHHHHHHHHHHHHHHHHHHHHHHHHHHHHTHHHHHHHHHHS------------S---EEEEEEEEEE-TTSSHHHHHHHHHT-SS----SS---S-EEEEEEETTEEEEEEE--S-SSSTT-HHHHHHHHHHHHHHTTT--SEEEEEEE---SSS-TTHHHHHHHHHHHHHH-GGGGGGEEEEEE-GGGS-TT--HHHHHHHTTTHHHHHHHHHTSPPEE----TT--HHHHHHHHHHHHHHHHHHHHHH-----HHHHHHHHHHHHHHHHHHHHHHHHHHT-

Foldseek 3Di:
DVVVVVVVVVVVVVVVVVVVVVVVVVCVVVCVVCVVVVVVCCVVVDVPCPPDVVPPDDDPQDEAAEEEEAEAPPLCSQLVVCLLQLNLQSPPPPDFDQAWDWDWDADPNYIYIYIYAGHLLDPPNDDVSSLVRLVVSQVVRPVFHLAYEYRDEQDDPDDDCLVGLQSSLVSVCVRFNDVNLQRYAYEYEPCVVPPPPCDLVNSCVRSVNSNVVSNVSSVYRHHYDYSDSPDDSVVSVVSSVVVVVVSVVSCVVPNGDHGPVSVVVVVVVVVVCVVVVVVVVVVVVVD/DVVVVVVVVVVVVVVVVVVVVVVVVVCVVVCVVCVVVVVVVCVPPDVPCPPDPVPPDDDPQDEAAEEEEAEAPPLCSQLVVCLLQLNLQSPPPPDFDQAWDWDWDADPNYIYIYIYAGHLLDPPNDDVSSLVRLVVSQVVRPVFHLAYEYRAEQDDQPDPRLVGLQSSLVSVCVRFNDVNLQRYAYEYEPCVVVPPPCDLVNSCVRSVNSNVVSNVSSVYRHHYDYSDSPDDSVVSVVSNVVVVVVSVVSCVVPNGDHGPVSVVVVVVVVVVCVVVVVVVVVVVVVD

InterPro domains:
  IPR006703 AIG1-type guanine nucleotide-binding (G) domain [PF04548] (65-264)
  IPR006703 AIG1-type guanine nucleotide-binding (G) domain [PS51720] (62-266)
  IPR027417 P-loop containing nucleoside triphosphate hydrolase [G3DSA:3.40.50.300] (64-283)
  IPR027417 P-loop containing nucleoside triphosphate hydrolase [SSF52540] (60-201)
  IPR045058 GTPase GIMA/IAN/Toc [PTHR10903] (64-264)

Radius of gyration: 29.81 Å; Cα contacts (8 Å, |Δi|>4): 791; chains: 2; bounding box: 59×106×94 Å

pLDDT: mean 73.41, std 21.78, range [22.62, 97.88]